Protein AF-0000000079071048 (afdb_homodimer)

Solvent-accessible surface area (backbone atoms only — not comparable to full-atom values): 22595 Å² total; per-residue (Å²): 116,51,64,64,94,42,74,65,48,54,50,51,47,51,50,36,42,52,48,25,22,50,50,24,51,75,62,55,40,78,44,27,66,58,47,48,50,26,51,52,50,28,49,53,33,27,52,50,42,19,54,46,48,62,54,26,41,77,37,63,65,52,35,53,49,48,53,50,47,41,49,51,46,30,20,50,50,28,8,56,70,52,18,85,49,90,35,21,67,57,40,38,50,16,28,45,64,11,26,48,58,54,52,50,50,32,46,75,71,54,48,32,46,84,74,35,71,48,39,56,42,51,51,28,40,33,41,29,40,4,27,52,18,29,32,45,11,38,39,37,24,52,49,41,47,64,74,42,38,66,57,32,51,51,33,37,72,76,67,39,50,66,42,57,23,36,40,70,61,20,33,68,48,25,36,55,39,48,45,63,62,46,50,52,34,60,41,38,56,65,50,31,50,51,39,31,32,34,13,8,43,41,26,66,34,51,42,61,56,15,30,50,50,36,46,47,51,53,38,49,36,50,28,15,23,42,43,2,25,47,43,31,49,51,34,40,29,68,59,58,41,50,70,122,116,52,66,63,94,42,72,64,48,54,51,52,45,51,50,36,40,51,48,25,22,50,50,24,51,74,62,56,40,77,42,27,67,58,48,48,50,26,50,52,48,29,48,54,34,27,51,50,41,17,53,46,48,62,56,26,40,76,38,64,68,53,34,52,51,48,53,51,48,41,50,50,47,30,21,51,51,28,9,55,70,51,19,85,49,89,34,22,68,57,42,36,51,18,29,46,64,12,26,47,58,54,54,48,51,32,45,74,72,56,51,31,47,83,73,35,70,48,38,55,43,52,50,28,41,34,41,29,40,5,28,52,17,29,31,46,12,38,40,38,23,52,49,41,47,64,75,42,38,67,58,33,50,51,32,35,73,76,66,38,50,66,43,58,23,37,40,69,61,21,33,68,48,25,36,55,40,48,46,65,61,46,52,51,34,60,41,38,55,67,51,30,51,52,38,32,30,34,13,8,44,42,26,66,34,52,43,59,56,17,30,50,51,35,46,46,51,52,39,49,36,48,28,13,23,42,42,1,26,47,43,32,46,51,34,40,30,68,59,58,41,49,72,122

Organism: Streptomyces microflavus (NCBI:txid1919)

Secondary structure (DSSP, 8-state):
--S---HHHHHHHHHHHHHHHHHHHHTT-S-HHHHHHHHHHHHHHHHHHHHHHHHHTT-HHHHHHHHHHHHHHHHHHHHHHH-SSGGGGGGHHHHHHHHHHHHHHHHHHTSS-SSSTTHHHHHHHHHHHHHHHHHHHHHHHHHHHHHTHHHHHHHHHTT--HHHHHHHHHHHHHHGGGHHHHHHHHTBTTTB--HHHHHHHHTT--HHHHHHHHHHHHHHHHHHHHHHHHHHHHHHHTTSS---/--S---HHHHHHHHHHHHHHHHHHHHTT-S-HHHHHHHHHHHHHHHHHHHHHHHHHTT-HHHHHHHHHHHHHHHHHHHHHHH-SSGGGGGGHHHHHHHHHHHHHHHHHHTSS-SSSTTHHHHHHHHHHHHHHHHHHHHHHHHHHHHHTHHHHHHHHHTT--HHHHHHHHHHHHHHGGGHHHHHHHHTBTTTB--HHHHHHHHTT--HHHHHHHHHHHHHHHHHHHHHHHHHHHHHHHTTSS---

InterPro domains:
  IPR005226 UPF0014 family [PF03649] (12-238)
  IPR005226 UPF0014 family [PTHR30028] (11-235)

pLDDT: mean 89.47, std 6.9, range [51.97, 98.19]

Structure (mmCIF, N/CA/C/O backbone):
data_AF-0000000079071048-model_v1
#
loop_
_entity.id
_entity.type
_entity.pdbx_description
1 polymer 'ABC transporter permease'
#
loop_
_atom_site.group_PDB
_atom_site.id
_atom_site.type_symbol
_atom_site.label_atom_id
_atom_site.label_alt_id
_atom_site.label_comp_id
_atom_site.label_asym_id
_atom_site.label_entity_id
_atom_site.label_seq_id
_atom_site.pdbx_PDB_ins_code
_atom_site.Cartn_x
_atom_site.Cartn_y
_atom_site.Cartn_z
_atom_site.occupancy
_atom_site.B_iso_or_equiv
_atom_site.auth_seq_id
_atom_site.auth_comp_id
_atom_site.auth_asym_id
_atom_site.auth_atom_id
_atom_site.pdbx_PDB_model_num
ATOM 1 N N . MET A 1 1 ? 4.688 23.828 7.793 1 51.97 1 MET A N 1
ATOM 2 C CA . MET A 1 1 ? 4.598 22.812 6.738 1 51.97 1 MET A CA 1
ATOM 3 C C . MET A 1 1 ? 5.961 22.188 6.457 1 51.97 1 MET A C 1
ATOM 5 O O . MET A 1 1 ? 6.945 22.906 6.262 1 51.97 1 MET A O 1
ATOM 9 N N . LEU A 1 2 ? 6.004 20.859 6.797 1 58.88 2 LEU A N 1
ATOM 10 C CA . LEU A 1 2 ? 7.336 20.297 7.012 1 58.88 2 LEU A CA 1
ATOM 11 C C . LEU A 1 2 ? 8.047 20.062 5.684 1 58.88 2 LEU A C 1
ATOM 13 O O . LEU A 1 2 ? 9.258 19.859 5.652 1 58.88 2 LEU A O 1
ATOM 17 N N . LEU A 1 3 ? 7.285 20.078 4.527 1 63.41 3 LEU A N 1
ATOM 18 C CA . LEU A 1 3 ? 7.91 20.016 3.211 1 63.41 3 LEU A CA 1
ATOM 19 C C . LEU A 1 3 ? 7.422 21.156 2.32 1 63.41 3 LEU A C 1
ATOM 21 O O . LEU A 1 3 ? 6.406 21.016 1.634 1 63.41 3 LEU A O 1
ATOM 25 N N . PRO A 1 4 ? 8.18 22.297 2.451 1 69.12 4 PRO A N 1
ATOM 26 C CA . PRO A 1 4 ? 7.688 23.453 1.693 1 69.12 4 PRO A CA 1
ATOM 27 C C . PRO A 1 4 ? 7.738 23.219 0.183 1 69.12 4 PRO A C 1
ATOM 29 O O . PRO A 1 4 ? 8.672 22.594 -0.32 1 69.12 4 PRO A O 1
ATOM 32 N N . VAL A 1 5 ? 6.637 23.609 -0.439 1 71.94 5 VAL A N 1
ATOM 33 C CA . VAL A 1 5 ? 6.582 23.578 -1.896 1 71.94 5 VAL A CA 1
ATOM 34 C C . VAL A 1 5 ? 7.441 24.703 -2.467 1 71.94 5 VAL A C 1
ATOM 36 O O . VAL A 1 5 ? 6.992 25.844 -2.568 1 71.94 5 VAL A O 1
ATOM 39 N N . SER A 1 6 ? 8.711 24.453 -2.678 1 79 6 SER A N 1
ATOM 40 C CA . SER A 1 6 ? 9.711 25.406 -3.154 1 79 6 SER A CA 1
ATOM 41 C C . SER A 1 6 ? 10.359 24.906 -4.449 1 79 6 SER A C 1
ATOM 43 O O . SER A 1 6 ? 10.18 23.766 -4.844 1 79 6 SER A O 1
ATOM 45 N N . PRO A 1 7 ? 10.922 25.797 -5.18 1 80.31 7 PRO A N 1
ATOM 46 C CA . PRO A 1 7 ? 11.672 25.375 -6.367 1 80.31 7 PRO A CA 1
ATOM 47 C C . PRO A 1 7 ? 12.695 24.281 -6.062 1 80.31 7 PRO A C 1
ATOM 49 O O . PRO A 1 7 ? 12.977 23.438 -6.914 1 80.31 7 PRO A O 1
ATOM 52 N N . ALA A 1 8 ? 13.148 24.297 -4.883 1 83.19 8 ALA A N 1
ATOM 53 C CA . ALA A 1 8 ? 14.094 23.266 -4.473 1 83.19 8 ALA A CA 1
ATOM 54 C C . ALA A 1 8 ? 13.445 21.875 -4.508 1 83.19 8 ALA A C 1
ATOM 56 O O . ALA A 1 8 ? 14.078 20.891 -4.898 1 83.19 8 ALA A O 1
ATOM 57 N N . LEU A 1 9 ? 12.227 21.828 -4.18 1 86.38 9 LEU A N 1
ATOM 58 C CA . LEU A 1 9 ? 11.523 20.562 -4.203 1 86.38 9 LEU A CA 1
ATOM 59 C C . LEU A 1 9 ? 11.406 20.031 -5.625 1 86.38 9 LEU A C 1
ATOM 61 O O . LEU A 1 9 ? 11.609 18.828 -5.867 1 86.38 9 LEU A O 1
ATOM 65 N N . GLY A 1 10 ? 11.125 20.938 -6.52 1 89.12 10 GLY A N 1
ATOM 66 C CA . GLY A 1 10 ? 11.039 20.531 -7.918 1 89.12 10 GLY A CA 1
ATOM 67 C C . GLY A 1 10 ? 12.336 19.984 -8.461 1 89.12 10 GLY A C 1
ATOM 68 O O . GLY A 1 10 ? 12.336 18.969 -9.164 1 89.12 10 GLY A O 1
ATOM 69 N N . VAL A 1 11 ? 13.398 20.609 -8.102 1 90.5 11 VAL A N 1
ATOM 70 C CA . VAL A 1 11 ? 14.711 20.188 -8.555 1 90.5 11 VAL A CA 1
ATOM 71 C C . VAL A 1 11 ? 15.047 18.812 -7.961 1 90.5 11 VAL A C 1
ATOM 73 O O . VAL A 1 11 ? 15.523 17.922 -8.664 1 90.5 11 VAL A O 1
ATOM 76 N N . VAL A 1 12 ? 14.773 18.688 -6.703 1 90.94 12 VAL A N 1
ATOM 77 C CA . VAL A 1 12 ? 15.062 17.422 -6.027 1 90.94 12 VAL A CA 1
ATOM 78 C C . VAL A 1 12 ? 14.242 16.297 -6.664 1 90.94 12 VAL A C 1
ATOM 80 O O . VAL A 1 12 ? 14.75 15.195 -6.875 1 90.94 12 VAL A O 1
ATOM 83 N N . LEU A 1 13 ? 13.039 16.625 -6.996 1 93.88 13 LEU A N 1
ATOM 84 C CA . LEU A 1 13 ? 12.164 15.641 -7.633 1 93.88 13 LEU A CA 1
ATOM 85 C C . LEU A 1 13 ? 12.727 15.211 -8.984 1 93.88 13 LEU A C 1
ATOM 87 O O . LEU A 1 13 ? 12.773 14.016 -9.289 1 93.88 13 LEU A O 1
ATOM 91 N N . ALA A 1 14 ? 13.117 16.172 -9.711 1 94.31 14 ALA A N 1
ATOM 92 C CA . ALA A 1 14 ? 13.672 15.883 -11.031 1 94.31 14 ALA A CA 1
ATOM 93 C C . ALA A 1 14 ? 14.945 15.055 -10.922 1 94.31 14 ALA A C 1
ATOM 95 O O . ALA A 1 14 ? 15.133 14.094 -11.672 1 94.31 14 ALA A O 1
ATOM 96 N N . VAL A 1 15 ? 15.758 15.391 -10.008 1 94.75 15 VAL A N 1
ATOM 97 C CA . VAL A 1 15 ? 17.031 14.695 -9.812 1 94.75 15 VAL A CA 1
ATOM 98 C C . VAL A 1 15 ? 16.766 13.258 -9.375 1 94.75 15 VAL A C 1
ATOM 100 O O . VAL A 1 15 ? 17.391 12.328 -9.883 1 94.75 15 VAL A O 1
ATOM 103 N N . LEU A 1 16 ? 15.852 13.117 -8.453 1 95.56 16 LEU A N 1
ATOM 104 C CA . LEU A 1 16 ? 15.539 11.781 -7.953 1 95.56 16 LEU A CA 1
ATOM 105 C C . LEU A 1 16 ? 14.938 10.914 -9.047 1 95.56 16 LEU A C 1
ATOM 107 O O . LEU A 1 16 ? 15.242 9.719 -9.141 1 95.56 16 L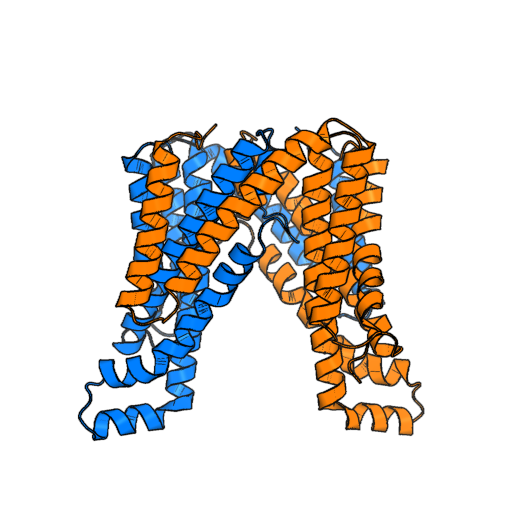EU A O 1
ATOM 111 N N . LEU A 1 17 ? 14.109 11.484 -9.828 1 95.94 17 LEU A N 1
ATOM 112 C CA . LEU A 1 17 ? 13.469 10.742 -10.906 1 95.94 17 LEU A CA 1
ATOM 113 C C . LEU A 1 17 ? 14.492 10.289 -11.938 1 95.94 17 LEU A C 1
ATOM 115 O O . LEU A 1 17 ? 14.508 9.117 -12.336 1 95.94 17 LEU A O 1
ATOM 119 N N . VAL A 1 18 ? 15.336 11.172 -12.328 1 96.5 18 VAL A N 1
ATOM 120 C CA . VAL A 1 18 ? 16.375 10.852 -13.297 1 96.5 18 VAL A CA 1
ATOM 121 C C . VAL A 1 18 ? 17.359 9.844 -12.695 1 96.5 18 VAL A C 1
ATOM 123 O O . VAL A 1 18 ? 17.797 8.922 -13.375 1 96.5 18 VAL A O 1
ATOM 126 N N . PHE A 1 19 ? 17.656 10.07 -11.461 1 96.44 19 PHE A N 1
ATOM 127 C CA . PHE A 1 19 ? 18.531 9.148 -10.75 1 96.44 19 PHE A CA 1
ATOM 128 C C . PHE A 1 19 ? 17.953 7.742 -10.734 1 96.44 19 PHE A C 1
ATOM 130 O O . PHE A 1 19 ? 18.641 6.766 -11.016 1 96.44 19 PHE A O 1
ATOM 137 N N . ALA A 1 20 ? 16.688 7.68 -10.398 1 95.56 20 ALA A N 1
ATOM 138 C CA . ALA A 1 20 ? 16 6.383 -10.383 1 95.56 20 ALA A CA 1
ATOM 139 C C . ALA A 1 20 ? 16.078 5.707 -11.75 1 95.56 20 ALA A C 1
ATOM 141 O O . ALA A 1 20 ? 16.406 4.52 -11.844 1 95.56 20 ALA A O 1
ATOM 142 N N . ALA A 1 21 ? 15.812 6.434 -12.766 1 96.12 21 ALA A N 1
ATOM 143 C CA . ALA A 1 21 ? 15.852 5.906 -14.125 1 96.12 21 ALA A CA 1
ATOM 144 C C . ALA A 1 21 ? 17.266 5.473 -14.508 1 96.12 21 ALA A C 1
ATOM 146 O O . ALA A 1 21 ? 17.453 4.438 -15.141 1 96.12 21 ALA A O 1
ATOM 147 N N . ALA A 1 22 ? 18.234 6.258 -14.148 1 96.56 22 ALA A N 1
ATOM 148 C CA . ALA A 1 22 ? 19.625 5.961 -14.461 1 96.56 22 ALA A CA 1
ATOM 149 C C . ALA A 1 22 ? 20.078 4.676 -13.773 1 96.56 22 ALA A C 1
ATOM 151 O O . ALA A 1 22 ? 20.781 3.857 -14.367 1 96.56 22 ALA A O 1
ATOM 152 N N . VAL A 1 23 ? 19.734 4.547 -12.523 1 95.56 23 VAL A N 1
ATOM 153 C CA . VAL A 1 23 ? 20.094 3.35 -11.781 1 95.56 23 VAL A CA 1
ATOM 154 C C . VAL A 1 23 ? 19.438 2.125 -12.414 1 95.56 23 VAL A C 1
ATOM 156 O O . VAL A 1 23 ? 20.062 1.076 -12.555 1 95.56 23 VAL A O 1
ATOM 159 N N . ALA A 1 24 ? 18.188 2.275 -12.734 1 94.44 24 ALA A N 1
ATOM 160 C CA . ALA A 1 24 ? 17.484 1.172 -13.375 1 94.44 24 ALA A CA 1
ATOM 161 C C . ALA A 1 24 ? 18.156 0.771 -14.68 1 94.44 24 ALA A C 1
ATOM 163 O O . ALA A 1 24 ? 18.297 -0.418 -14.984 1 94.44 24 ALA A O 1
ATOM 164 N N . ALA A 1 25 ? 18.562 1.742 -15.445 1 93.5 25 ALA A N 1
ATOM 165 C CA . ALA A 1 25 ? 19.234 1.486 -16.719 1 93.5 25 ALA A CA 1
ATOM 166 C C . ALA A 1 25 ? 20.578 0.805 -16.484 1 93.5 25 ALA A C 1
ATOM 168 O O . ALA A 1 25 ? 20.906 -0.179 -17.156 1 93.5 25 ALA A O 1
ATOM 169 N N . ARG A 1 26 ? 21.328 1.255 -15.555 1 93.19 26 ARG A N 1
ATOM 170 C CA . ARG A 1 26 ? 22.672 0.74 -15.305 1 93.19 26 ARG A CA 1
ATOM 171 C C . ARG A 1 26 ? 22.609 -0.666 -14.719 1 93.19 26 ARG A C 1
ATOM 173 O O . ARG A 1 26 ? 23.5 -1.481 -14.961 1 93.19 26 ARG A O 1
ATOM 180 N N . ALA A 1 27 ? 21.594 -0.865 -13.953 1 92.44 27 ALA A N 1
ATOM 181 C CA . ALA A 1 27 ? 21.453 -2.178 -13.328 1 92.44 27 ALA A CA 1
ATOM 182 C C . ALA A 1 27 ? 20.797 -3.174 -14.281 1 92.44 27 ALA A C 1
ATOM 184 O O . ALA A 1 27 ? 20.656 -4.352 -13.945 1 92.44 27 ALA A O 1
ATOM 185 N N . GLY A 1 28 ? 20.344 -2.73 -15.453 1 90.19 28 GLY A N 1
ATOM 186 C CA . GLY A 1 28 ? 19.75 -3.609 -16.453 1 90.19 28 GLY A CA 1
ATOM 187 C C . GLY A 1 28 ? 18.359 -4.09 -16.062 1 90.19 28 GLY A C 1
ATOM 188 O O . GLY A 1 28 ? 17.984 -5.211 -16.406 1 90.19 28 GLY A O 1
ATOM 189 N N . LEU A 1 29 ? 17.672 -3.316 -15.367 1 89.75 29 LEU A N 1
ATOM 190 C CA . LEU A 1 29 ? 16.344 -3.723 -14.93 1 89.75 29 LEU A CA 1
ATOM 191 C C . LEU A 1 29 ? 15.312 -3.445 -16.016 1 89.75 29 LEU A C 1
ATOM 193 O O . LEU A 1 29 ? 14.203 -3.986 -15.977 1 89.75 29 LEU A O 1
ATOM 197 N N . GLY A 1 30 ? 15.648 -2.732 -17.016 1 82.31 30 GLY A N 1
ATOM 198 C CA . GLY A 1 30 ? 14.797 -2.527 -18.172 1 82.31 30 GLY A CA 1
ATOM 199 C C . GLY A 1 30 ? 13.578 -1.673 -17.875 1 82.31 30 GLY A C 1
ATOM 200 O O . GLY A 1 30 ? 12.539 -1.81 -18.531 1 82.31 30 GLY A O 1
ATOM 201 N N . ARG A 1 31 ? 13.547 -0.781 -16.922 1 89.62 31 ARG A N 1
ATOM 202 C CA . ARG A 1 31 ? 12.32 -0.074 -16.578 1 89.62 31 ARG A CA 1
ATOM 203 C C . ARG A 1 31 ? 12.555 1.432 -16.5 1 89.62 31 ARG A C 1
ATOM 205 O O . ARG A 1 31 ? 11.75 2.166 -15.93 1 89.62 31 ARG A O 1
ATOM 212 N N . SER A 1 32 ? 13.57 1.831 -17.156 1 93.06 32 SER A N 1
ATOM 213 C CA . SER A 1 32 ? 13.945 3.236 -17.047 1 93.06 32 SER A CA 1
ATOM 214 C C . SER A 1 32 ? 12.867 4.145 -17.641 1 93.06 32 SER A C 1
ATOM 216 O O . SER A 1 32 ? 12.477 5.133 -17.016 1 93.06 32 SER A O 1
ATOM 218 N N . ARG A 1 33 ? 12.414 3.834 -18.781 1 93.12 33 ARG A N 1
ATOM 219 C CA . ARG A 1 33 ? 11.391 4.652 -19.422 1 93.12 33 ARG A CA 1
ATOM 220 C C . ARG A 1 33 ? 10.086 4.621 -18.641 1 93.12 33 ARG A C 1
ATOM 222 O O . ARG A 1 33 ? 9.406 5.645 -18.5 1 93.12 33 ARG A O 1
ATOM 229 N N . GLU A 1 34 ? 9.758 3.518 -18.203 1 91.75 34 GLU A N 1
ATOM 230 C CA . GLU A 1 34 ? 8.539 3.373 -17.406 1 91.75 34 GLU A CA 1
ATOM 231 C C . GLU A 1 34 ? 8.602 4.215 -16.141 1 91.75 34 GLU A C 1
ATOM 233 O O . GLU A 1 34 ? 7.605 4.809 -15.727 1 91.75 34 GLU A O 1
ATOM 238 N N . ILE A 1 35 ? 9.773 4.254 -15.562 1 93.81 35 ILE A N 1
ATOM 239 C CA . ILE A 1 35 ? 9.977 5.031 -14.344 1 93.81 35 ILE A CA 1
ATOM 240 C C . ILE A 1 35 ? 9.781 6.516 -14.641 1 93.81 35 ILE A C 1
ATOM 242 O O . ILE A 1 35 ? 9.062 7.211 -13.922 1 93.81 35 ILE A O 1
ATOM 246 N N . LEU A 1 36 ? 10.352 6.961 -15.734 1 95.69 36 LEU A N 1
ATOM 247 C CA . LEU A 1 36 ? 10.242 8.367 -16.109 1 95.69 36 LEU A CA 1
ATOM 248 C C . LEU A 1 36 ? 8.797 8.727 -16.453 1 95.69 36 LEU A C 1
ATOM 250 O O . LEU A 1 36 ? 8.281 9.75 -15.984 1 95.69 36 LEU A O 1
ATOM 254 N N . VAL A 1 37 ? 8.164 7.891 -17.172 1 94.25 37 VAL A N 1
ATOM 255 C CA . VAL A 1 37 ? 6.785 8.148 -17.594 1 94.25 37 VAL A CA 1
ATOM 256 C C . VAL A 1 37 ? 5.863 8.109 -16.375 1 94.25 37 VAL A C 1
ATOM 258 O O . VAL A 1 37 ? 4.98 8.953 -16.219 1 94.25 37 VAL A O 1
ATOM 261 N N . ALA A 1 38 ? 6.078 7.141 -15.531 1 92.06 38 ALA A N 1
ATOM 262 C CA . ALA A 1 38 ? 5.266 7.027 -14.328 1 92.06 38 ALA A CA 1
ATOM 263 C C . ALA A 1 38 ? 5.41 8.266 -13.453 1 92.06 38 ALA A C 1
ATOM 265 O O . ALA A 1 38 ? 4.426 8.773 -12.906 1 92.06 38 ALA A O 1
ATOM 266 N N . GLY A 1 39 ? 6.656 8.75 -13.328 1 93.56 39 GLY A N 1
ATOM 267 C CA . GLY A 1 39 ? 6.895 9.945 -12.539 1 93.56 39 GLY A CA 1
ATOM 268 C C . GLY A 1 39 ? 6.203 11.172 -13.102 1 93.56 39 GLY A C 1
ATOM 269 O O . GLY A 1 39 ? 5.578 11.93 -12.359 1 93.56 39 GLY A O 1
ATOM 270 N N . VAL A 1 40 ? 6.289 11.367 -14.367 1 94.75 40 VAL A N 1
ATOM 271 C CA . VAL A 1 40 ? 5.688 12.523 -15.016 1 94.75 40 VAL A CA 1
ATOM 272 C C . VAL A 1 40 ? 4.164 12.422 -14.953 1 94.75 40 VAL A C 1
ATOM 274 O O . VAL A 1 40 ? 3.48 13.398 -14.656 1 94.75 40 VAL A O 1
ATOM 277 N N . ARG A 1 41 ? 3.715 11.281 -15.297 1 91.56 41 ARG A N 1
ATOM 278 C CA . ARG A 1 41 ? 2.275 11.062 -15.219 1 91.56 41 ARG A CA 1
ATOM 279 C C . ARG A 1 41 ? 1.752 11.328 -13.812 1 91.56 41 ARG A C 1
ATOM 281 O O . ARG A 1 41 ? 0.703 11.953 -13.641 1 91.56 41 ARG A O 1
ATOM 288 N N . ALA A 1 42 ? 2.426 10.805 -12.805 1 92.12 42 ALA A N 1
ATOM 289 C CA . ALA A 1 42 ? 2.037 11.031 -11.414 1 92.12 42 ALA A CA 1
ATOM 290 C C . ALA A 1 42 ? 1.98 12.523 -11.102 1 92.12 42 ALA A C 1
ATOM 292 O O . ALA A 1 42 ? 1.079 12.984 -10.391 1 92.12 42 ALA A O 1
ATOM 293 N N . ALA A 1 43 ? 2.979 13.266 -11.594 1 93.62 43 ALA A N 1
ATOM 294 C CA . ALA A 1 43 ? 3.014 14.711 -11.367 1 93.62 43 ALA A CA 1
ATOM 295 C C . ALA A 1 43 ? 1.774 15.383 -11.953 1 93.62 43 ALA A C 1
ATOM 297 O O . ALA A 1 43 ? 1.134 16.203 -11.281 1 93.62 43 ALA A O 1
ATOM 298 N N . VAL A 1 44 ? 1.452 15.039 -13.148 1 93.62 44 VAL A N 1
ATOM 299 C CA . VAL A 1 44 ? 0.308 15.633 -13.836 1 93.62 44 VAL A CA 1
ATOM 300 C C . VAL A 1 44 ? -0.983 15.227 -13.125 1 93.62 44 VAL A C 1
ATOM 302 O O . VAL A 1 44 ? -1.844 16.078 -12.867 1 93.62 44 VAL A O 1
ATOM 305 N N . GLN A 1 45 ? -1.079 14.031 -12.805 1 90.5 45 GLN A N 1
ATOM 306 C CA . GLN A 1 45 ? -2.291 13.508 -12.18 1 90.5 45 GLN A CA 1
ATOM 307 C C . GLN A 1 45 ? -2.494 14.109 -10.797 1 90.5 45 GLN A C 1
ATOM 309 O O . GLN A 1 45 ? -3.605 14.508 -10.438 1 90.5 45 GLN A O 1
ATOM 314 N N . LEU A 1 46 ? -1.454 14.188 -10.039 1 90.94 46 LEU A N 1
ATOM 315 C CA . LEU A 1 46 ? -1.563 14.75 -8.695 1 90.94 46 LEU A CA 1
ATOM 316 C C . LEU A 1 46 ? -1.852 16.25 -8.75 1 90.94 46 LEU A C 1
ATOM 318 O O . LEU A 1 46 ? -2.58 16.781 -7.91 1 90.94 46 LEU A O 1
ATOM 322 N N . ALA A 1 47 ? -1.207 16.906 -9.656 1 92 47 ALA A N 1
ATOM 323 C CA . ALA A 1 47 ? -1.529 18.312 -9.852 1 92 47 ALA A CA 1
ATOM 324 C C . ALA A 1 47 ? -3.002 18.5 -10.203 1 92 47 ALA A C 1
ATOM 326 O O . ALA A 1 47 ? -3.68 19.359 -9.641 1 92 47 ALA A O 1
ATOM 327 N N . ALA A 1 48 ? -3.469 17.703 -11.117 1 91.31 48 ALA A N 1
ATOM 328 C CA . ALA A 1 48 ? -4.863 17.781 -11.547 1 91.31 48 ALA A CA 1
ATOM 329 C C . ALA A 1 48 ? -5.809 17.469 -10.391 1 91.31 48 ALA A C 1
ATOM 331 O O . ALA A 1 48 ? -6.766 18.219 -10.156 1 91.31 48 ALA A O 1
ATOM 332 N N . VAL A 1 49 ? -5.555 16.469 -9.695 1 88.69 49 VAL A N 1
ATOM 333 C CA . VAL A 1 49 ? -6.43 16.062 -8.602 1 88.69 49 VAL A CA 1
ATOM 334 C C . VAL A 1 49 ? -6.395 17.109 -7.492 1 88.69 49 VAL A C 1
ATOM 336 O O . VAL A 1 49 ? -7.422 17.406 -6.883 1 88.69 49 VAL A O 1
ATOM 339 N N . SER A 1 50 ? -5.195 17.609 -7.188 1 90.5 50 SER A N 1
ATOM 340 C CA . SER A 1 50 ? -5.066 18.641 -6.16 1 90.5 50 SER A CA 1
ATOM 341 C C . SER A 1 50 ? -5.891 19.875 -6.512 1 90.5 50 SER A C 1
ATOM 343 O O . SER A 1 50 ? -6.602 20.406 -5.66 1 90.5 50 SER A O 1
ATOM 345 N N . LEU A 1 51 ? -5.797 20.312 -7.699 1 90.06 51 LEU A N 1
ATOM 346 C CA . LEU A 1 51 ? -6.543 21.484 -8.148 1 90.06 51 LEU A CA 1
ATOM 347 C C . LEU A 1 51 ? -8.039 21.203 -8.164 1 90.06 51 LEU A C 1
ATOM 349 O O . LEU A 1 51 ? -8.836 22.047 -7.75 1 90.06 51 LEU A O 1
ATOM 353 N N . LEU A 1 52 ? -8.336 20.047 -8.625 1 89.25 52 LEU A N 1
ATOM 354 C CA . LEU A 1 52 ? -9.734 19.656 -8.68 1 89.25 52 LEU A CA 1
ATOM 355 C C . LEU A 1 52 ? -10.344 19.609 -7.281 1 89.25 52 LEU A C 1
ATOM 357 O O . LEU A 1 52 ? -11.445 20.125 -7.059 1 89.25 52 LEU A O 1
ATOM 361 N N . ILE A 1 53 ? -9.688 19 -6.367 1 88.06 53 ILE A N 1
ATOM 362 C CA . ILE A 1 53 ? -10.18 18.875 -4.996 1 88.06 53 ILE A CA 1
ATOM 363 C C . ILE A 1 53 ? -10.32 20.266 -4.375 1 88.06 53 ILE A C 1
ATOM 365 O O . ILE A 1 53 ? -11.297 20.547 -3.684 1 88.06 53 ILE A O 1
ATOM 369 N N . GLY A 1 54 ? -9.281 21.109 -4.645 1 85.5 54 GLY A N 1
ATOM 370 C CA . GLY A 1 54 ? -9.367 22.469 -4.148 1 85.5 54 GLY A CA 1
ATOM 371 C C . GLY A 1 54 ? -10.617 23.203 -4.613 1 85.5 54 GLY A C 1
ATOM 372 O O . GLY A 1 54 ? -11.203 23.984 -3.861 1 85.5 54 GLY A O 1
ATOM 373 N N . TRP A 1 55 ? -11 22.828 -5.754 1 86.69 55 TRP A N 1
ATOM 374 C CA . TRP A 1 55 ? -12.156 23.484 -6.348 1 86.69 55 TRP A CA 1
ATOM 375 C C . TRP A 1 55 ? -13.453 22.828 -5.891 1 86.69 55 TRP A C 1
ATOM 377 O O . TRP A 1 55 ? -14.383 23.5 -5.449 1 86.69 55 TRP A O 1
ATOM 387 N N . VAL A 1 56 ? -13.523 21.562 -5.938 1 87.5 56 VAL A N 1
ATOM 388 C CA . VAL A 1 56 ? -14.766 20.844 -5.688 1 87.5 56 VAL A CA 1
ATOM 389 C C . VAL A 1 56 ? -15.117 20.922 -4.207 1 87.5 56 VAL A C 1
ATOM 391 O O . VAL A 1 56 ? -16.297 20.906 -3.842 1 87.5 56 VAL A O 1
ATOM 394 N N . ALA A 1 57 ? -14.188 21.062 -3.387 1 84.56 57 ALA A N 1
ATOM 395 C CA . ALA A 1 57 ? -14.43 21.031 -1.946 1 84.56 57 ALA A CA 1
ATOM 396 C C . ALA A 1 57 ? -15.18 22.281 -1.497 1 84.56 57 ALA A C 1
ATOM 398 O O . ALA A 1 57 ? -15.703 22.344 -0.379 1 84.56 57 ALA A O 1
ATOM 399 N N . ARG A 1 58 ? -15.32 23.25 -2.379 1 84.75 58 ARG A N 1
ATOM 400 C CA . ARG A 1 58 ? -15.945 24.516 -2.027 1 84.75 58 ARG A CA 1
ATOM 401 C C . ARG A 1 58 ? -17.469 24.422 -2.121 1 84.75 58 ARG A C 1
ATOM 403 O O . ARG A 1 58 ? -18.188 25.234 -1.534 1 84.75 58 ARG A O 1
ATOM 410 N N . TYR A 1 59 ? -17.844 23.391 -2.883 1 88.12 59 TYR A N 1
ATOM 411 C CA . TYR A 1 59 ? -19.281 23.266 -3.107 1 88.12 59 TYR A CA 1
ATOM 412 C C . TYR A 1 59 ? -19.75 21.828 -2.908 1 88.12 59 TYR A C 1
ATOM 414 O O . TYR A 1 59 ? -19.016 20.891 -3.232 1 88.12 59 TYR A O 1
ATOM 422 N N . LEU A 1 60 ? -20.953 21.734 -2.439 1 88.25 60 LEU A N 1
ATOM 423 C CA . LEU A 1 60 ? -21.484 20.406 -2.09 1 88.25 60 LEU A CA 1
ATOM 424 C C . LEU A 1 60 ? -21.75 19.578 -3.34 1 88.25 60 LEU A C 1
ATOM 426 O O . LEU A 1 60 ? -21.375 18.406 -3.41 1 88.25 60 LEU A O 1
ATOM 430 N N . ALA A 1 61 ? -22.344 20.156 -4.281 1 90.88 61 ALA A N 1
ATOM 431 C CA . ALA A 1 61 ? -22.734 19.406 -5.465 1 90.88 61 ALA A CA 1
ATOM 432 C C . ALA A 1 61 ? -21.516 18.875 -6.211 1 90.88 61 ALA A C 1
ATOM 434 O O . ALA A 1 61 ? -21.438 17.672 -6.496 1 90.88 61 ALA A O 1
ATOM 435 N N . PRO A 1 62 ? -20.594 19.672 -6.492 1 90.69 62 PRO A N 1
ATOM 436 C CA . PRO A 1 62 ? -19.391 19.156 -7.137 1 90.69 62 PRO A CA 1
ATOM 437 C C . PRO A 1 62 ? -18.641 18.141 -6.266 1 90.69 62 PRO A C 1
ATOM 439 O O . PRO A 1 62 ? -18.031 17.203 -6.785 1 90.69 62 PRO A O 1
ATOM 442 N N . LEU A 1 63 ? -18.656 18.359 -5.035 1 89.31 63 LEU A N 1
ATOM 443 C CA . LEU A 1 63 ? -18.016 17.422 -4.113 1 89.31 63 LEU A CA 1
ATOM 444 C C . LEU A 1 63 ? -18.656 16.047 -4.203 1 89.31 63 LEU A C 1
ATOM 446 O O . LEU A 1 63 ? -17.953 15.039 -4.371 1 89.31 63 LEU A O 1
ATOM 450 N N . LEU A 1 64 ? -19.922 16.031 -4.156 1 90.44 64 LEU A N 1
ATOM 451 C CA . LEU A 1 64 ? -20.641 14.758 -4.246 1 90.44 64 LEU A CA 1
ATOM 452 C C . LEU A 1 64 ? -20.469 14.133 -5.629 1 90.44 64 LEU A C 1
ATOM 454 O O . LEU A 1 64 ? -20.359 12.914 -5.754 1 90.44 64 LEU A O 1
ATOM 458 N N . GLY A 1 65 ? -20.5 14.992 -6.582 1 91.06 65 GLY A N 1
ATOM 459 C CA . GLY A 1 65 ? -20.234 14.516 -7.93 1 91.06 65 GLY A CA 1
ATOM 460 C C . GLY A 1 65 ? -18.875 13.859 -8.086 1 91.06 65 GLY A C 1
ATOM 461 O O . GLY A 1 65 ? -18.734 12.859 -8.781 1 91.06 65 GLY A O 1
ATOM 462 N N . PHE A 1 66 ? -17.922 14.438 -7.418 1 89.81 66 PHE A N 1
ATOM 463 C CA . PHE A 1 66 ? -16.578 13.883 -7.477 1 89.81 66 PHE A CA 1
ATOM 464 C C . PHE A 1 66 ? -16.516 12.523 -6.801 1 89.81 66 PHE A C 1
ATOM 466 O O . PHE A 1 66 ? -15.852 11.609 -7.293 1 89.81 66 PHE A O 1
ATOM 473 N N . VAL A 1 67 ? -17.125 12.391 -5.723 1 90.06 67 VAL A N 1
ATOM 474 C CA . VAL A 1 67 ? -17.172 11.117 -5.008 1 90.06 67 VAL A CA 1
ATOM 475 C C . VAL A 1 67 ? -17.859 10.062 -5.875 1 90.06 67 VAL A C 1
ATOM 477 O O . VAL A 1 67 ? -17.391 8.93 -5.965 1 90.06 67 VAL A O 1
ATOM 480 N N . VAL A 1 68 ? -18.891 10.461 -6.555 1 92.88 68 VAL A N 1
ATOM 481 C CA . VAL A 1 68 ? -19.625 9.562 -7.449 1 92.88 68 VAL A CA 1
ATOM 482 C C . VAL A 1 68 ? -18.719 9.148 -8.609 1 92.88 68 VAL A C 1
ATOM 484 O O . VAL A 1 68 ? -18.719 7.988 -9.023 1 92.88 68 VAL A O 1
ATOM 487 N N . LEU A 1 69 ? -18.016 10.117 -9.07 1 91.19 69 LEU A N 1
ATOM 488 C CA . LEU A 1 69 ? -17.078 9.828 -10.148 1 91.19 69 LEU A CA 1
ATOM 489 C C . LEU A 1 69 ? -16.016 8.828 -9.688 1 91.19 69 LEU A C 1
ATOM 491 O O . LEU A 1 69 ? -15.688 7.895 -10.422 1 91.19 69 LEU A O 1
ATOM 495 N N . MET A 1 70 ? -15.531 9.055 -8.531 1 89.25 70 MET A N 1
ATOM 496 C CA . MET A 1 70 ? -14.555 8.133 -7.973 1 89.25 70 MET A CA 1
ATOM 497 C C . MET A 1 70 ? -15.133 6.723 -7.875 1 89.25 70 MET A C 1
ATOM 499 O O . MET A 1 70 ? -14.469 5.746 -8.227 1 89.25 70 MET A O 1
ATOM 503 N N . PHE A 1 71 ? -16.312 6.645 -7.477 1 93.75 71 PHE A N 1
ATOM 504 C CA . PHE A 1 71 ? -17 5.359 -7.375 1 93.75 71 PHE A CA 1
ATOM 505 C C . PHE A 1 71 ? -17.156 4.715 -8.75 1 93.75 71 PHE A C 1
ATOM 507 O O . PHE A 1 71 ? -16.891 3.523 -8.914 1 93.75 71 PHE A O 1
ATOM 514 N N . ALA A 1 72 ? -17.547 5.473 -9.664 1 94.19 72 ALA A N 1
ATOM 515 C CA . ALA A 1 72 ? -17.766 4.969 -11.023 1 94.19 72 ALA A CA 1
ATOM 516 C C . ALA A 1 72 ? -16.469 4.461 -11.641 1 94.19 72 ALA A C 1
ATOM 518 O O . ALA A 1 72 ? -16.453 3.391 -12.25 1 94.19 72 ALA A O 1
ATOM 519 N N . VAL A 1 73 ? -15.484 5.188 -11.461 1 90.5 73 VAL A N 1
ATOM 520 C CA . VAL A 1 73 ? -14.188 4.793 -12.008 1 90.5 73 VAL A CA 1
ATOM 521 C C . VAL A 1 73 ? -13.695 3.529 -11.305 1 90.5 73 VAL A C 1
ATOM 523 O O . VAL A 1 73 ? -13.164 2.621 -11.945 1 90.5 73 VAL A O 1
ATOM 526 N N . ALA A 1 74 ? -13.844 3.516 -10.023 1 92.06 74 ALA A N 1
ATOM 527 C CA . ALA A 1 74 ? -13.445 2.332 -9.266 1 92.06 74 ALA A CA 1
ATOM 528 C C . ALA A 1 74 ? -14.203 1.098 -9.734 1 92.06 74 ALA A C 1
ATOM 530 O O . ALA A 1 74 ? -13.617 0.033 -9.93 1 92.06 74 ALA A O 1
ATOM 531 N N . ALA A 1 75 ? -15.469 1.243 -9.922 1 94.69 75 ALA A N 1
ATOM 532 C CA . ALA A 1 75 ? -16.297 0.135 -10.383 1 94.69 75 ALA A CA 1
ATOM 533 C C . ALA A 1 75 ? -15.867 -0.335 -11.766 1 94.69 75 ALA A C 1
ATOM 535 O O . ALA A 1 75 ? -15.75 -1.538 -12.016 1 94.69 75 ALA A O 1
ATOM 536 N N . TRP A 1 76 ? -15.672 0.625 -12.562 1 93.69 76 TRP A N 1
ATOM 537 C CA . TRP A 1 76 ? -15.227 0.313 -13.914 1 93.69 76 TRP A CA 1
ATOM 538 C C . TRP A 1 76 ? -13.875 -0.395 -13.906 1 93.69 76 TRP A C 1
ATOM 540 O O . TRP A 1 76 ? -13.695 -1.412 -14.578 1 93.69 76 TRP A O 1
ATOM 550 N N . THR A 1 77 ? -13.008 0.103 -13.203 1 88.56 77 THR A N 1
ATOM 551 C CA . THR A 1 77 ? -11.656 -0.456 -13.117 1 88.56 77 THR A CA 1
ATOM 552 C C . THR A 1 77 ? -11.695 -1.866 -12.539 1 88.56 77 THR A C 1
ATOM 554 O O . THR A 1 77 ? -11.102 -2.791 -13.094 1 88.56 77 THR A O 1
ATOM 557 N N . ALA A 1 78 ? -12.305 -1.992 -11.445 1 92.75 78 ALA A N 1
ATOM 558 C CA . ALA A 1 78 ? -12.406 -3.307 -10.82 1 92.75 78 ALA A CA 1
ATOM 559 C C . ALA A 1 78 ? -13.07 -4.316 -11.758 1 92.75 78 ALA A C 1
ATOM 561 O O . ALA A 1 78 ? -12.57 -5.43 -11.922 1 92.75 78 ALA A O 1
ATOM 562 N N . GLY A 1 79 ? -14.148 -3.906 -12.336 1 95.06 79 GLY A N 1
ATOM 563 C CA . GLY A 1 79 ? -14.852 -4.789 -13.25 1 95.06 79 GLY A CA 1
ATOM 564 C C . GLY A 1 79 ? -13.992 -5.262 -14.406 1 95.06 79 GLY A C 1
ATOM 565 O O . GLY A 1 79 ? -13.938 -6.457 -14.703 1 95.06 79 GLY A O 1
ATOM 566 N N . ARG A 1 80 ? -13.305 -4.398 -14.953 1 91.12 80 ARG A N 1
ATOM 567 C CA . ARG A 1 80 ? -12.5 -4.719 -16.125 1 91.12 80 ARG A CA 1
ATOM 568 C C . ARG A 1 80 ? -11.297 -5.574 -15.742 1 91.12 80 ARG A C 1
ATOM 570 O O . ARG A 1 80 ? -10.781 -6.336 -16.562 1 91.12 80 ARG A O 1
ATOM 577 N N . ARG A 1 81 ? -10.938 -5.465 -14.617 1 89.12 81 ARG A N 1
ATOM 578 C CA . ARG A 1 81 ? -9.82 -6.273 -14.148 1 89.12 81 ARG A CA 1
ATOM 579 C C . ARG A 1 81 ? -10.266 -7.695 -13.82 1 89.12 81 ARG A C 1
ATOM 581 O O . ARG A 1 81 ? -9.469 -8.633 -13.867 1 89.12 81 ARG A O 1
ATOM 588 N N . ILE A 1 82 ? -11.438 -7.793 -13.492 1 93.31 82 ILE A N 1
ATOM 589 C CA . ILE A 1 82 ? -11.953 -9.102 -13.117 1 93.31 82 ILE A CA 1
ATOM 590 C C . ILE A 1 82 ? -12.414 -9.859 -14.359 1 93.31 82 ILE A C 1
ATOM 592 O O . ILE A 1 82 ? -12.164 -11.055 -14.5 1 93.31 82 ILE A O 1
ATOM 596 N N . THR A 1 83 ? -13.094 -9.164 -15.188 1 93.12 83 THR A N 1
ATOM 597 C CA . THR A 1 83 ? -13.648 -9.797 -16.375 1 93.12 83 THR A CA 1
ATOM 598 C C . THR A 1 83 ? -13.695 -8.812 -17.547 1 93.12 83 THR A C 1
ATOM 600 O O . THR A 1 83 ? -13.711 -7.602 -17.328 1 93.12 83 THR A O 1
ATOM 603 N N . ARG A 1 84 ? -13.758 -9.406 -18.672 1 90.62 84 ARG A N 1
ATOM 604 C CA . ARG A 1 84 ? -13.82 -8.578 -19.875 1 90.62 84 ARG A CA 1
ATOM 605 C C . ARG A 1 84 ? -15.219 -8.602 -20.484 1 90.62 84 ARG A C 1
ATOM 607 O O . ARG A 1 84 ? -15.492 -7.879 -21.438 1 90.62 84 ARG A O 1
ATOM 614 N N . ASN A 1 85 ? -16.094 -9.32 -19.906 1 92.75 85 ASN A N 1
ATOM 615 C CA . ASN A 1 85 ? -17.422 -9.43 -20.5 1 92.75 85 ASN A CA 1
ATOM 616 C C . ASN A 1 85 ? -18.406 -8.438 -19.859 1 92.75 85 ASN A C 1
ATOM 618 O O . ASN A 1 85 ? -17.984 -7.484 -19.203 1 92.75 85 ASN A O 1
ATOM 622 N N . SER A 1 86 ? -19.766 -8.602 -20.141 1 93.19 86 SER A N 1
ATOM 623 C CA . SER A 1 86 ? -20.781 -7.613 -19.812 1 93.19 86 SER A CA 1
ATOM 624 C C . SER A 1 86 ? -21.125 -7.656 -18.328 1 93.19 86 SER A C 1
ATOM 626 O O . SER A 1 86 ? -21.828 -6.773 -17.812 1 93.19 86 SER A O 1
ATOM 628 N N . THR A 1 87 ? -20.562 -8.578 -17.609 1 94.88 87 THR A N 1
ATOM 629 C CA . THR A 1 87 ? -20.922 -8.703 -16.203 1 94.88 87 THR A CA 1
ATOM 630 C C . THR A 1 87 ? -20.031 -7.816 -15.336 1 94.88 87 THR A C 1
ATOM 632 O O . THR A 1 87 ? -20.156 -7.816 -14.109 1 94.88 87 THR A O 1
ATOM 635 N N . TRP A 1 88 ? -19.188 -7.051 -15.992 1 94.25 88 TRP A N 1
ATOM 636 C CA . TRP A 1 88 ? -18.203 -6.25 -15.273 1 94.25 88 TRP A CA 1
ATOM 637 C C . TRP A 1 88 ? -18.875 -5.27 -14.328 1 94.25 88 TRP A C 1
ATOM 639 O O . TRP A 1 88 ? -18.328 -4.922 -13.281 1 94.25 88 TRP A O 1
ATOM 649 N N . TRP A 1 89 ? -20.109 -4.879 -14.609 1 95.56 89 TRP A N 1
ATOM 650 C CA . TRP A 1 89 ? -20.766 -3.834 -13.836 1 95.56 89 TRP A CA 1
ATOM 651 C C . TRP A 1 89 ? -21.188 -4.355 -12.461 1 95.56 89 TRP A C 1
ATOM 653 O O . TRP A 1 89 ? -21.453 -3.568 -11.547 1 95.56 89 TRP A O 1
ATOM 663 N N . TRP A 1 90 ? -21.172 -5.617 -12.266 1 96.75 90 TRP A N 1
ATOM 664 C CA . TRP A 1 90 ? -21.531 -6.203 -10.984 1 96.75 90 TRP A CA 1
ATOM 665 C C . TRP A 1 90 ? -20.453 -5.91 -9.938 1 96.75 90 TRP A C 1
ATOM 667 O O . TRP A 1 90 ? -20.703 -6.039 -8.734 1 96.75 90 TRP A O 1
ATOM 677 N N . ALA A 1 91 ? -19.297 -5.496 -10.438 1 96.56 91 ALA A N 1
ATOM 678 C CA . ALA A 1 91 ? -18.219 -5.141 -9.516 1 96.56 91 ALA A CA 1
ATOM 679 C C . ALA A 1 91 ? -18.578 -3.904 -8.703 1 96.56 91 ALA A C 1
ATOM 681 O O . ALA A 1 91 ? -17.969 -3.645 -7.656 1 96.56 91 ALA A O 1
ATOM 682 N N . ALA A 1 92 ? -19.594 -3.182 -9.141 1 97.62 92 ALA A N 1
ATOM 683 C CA . ALA A 1 92 ? -20.047 -2 -8.422 1 97.62 92 ALA A CA 1
ATOM 684 C C . ALA A 1 92 ? -20.688 -2.389 -7.09 1 97.62 92 ALA A C 1
ATOM 686 O O . ALA A 1 92 ? -20.625 -1.624 -6.121 1 97.62 92 ALA A O 1
ATOM 687 N N . VAL A 1 93 ? -21.203 -3.537 -7.004 1 98.19 93 VAL A N 1
ATOM 688 C CA . VAL A 1 93 ? -22 -3.959 -5.852 1 98.19 93 VAL A CA 1
ATOM 689 C C . VAL A 1 93 ? -21.078 -4.172 -4.648 1 98.19 93 VAL A C 1
ATOM 691 O O . VAL A 1 93 ? -21.328 -3.625 -3.57 1 98.19 93 VAL A O 1
ATOM 694 N N . PRO A 1 94 ? -20 -4.926 -4.844 1 97.94 94 PRO A N 1
ATOM 695 C CA . PRO A 1 94 ? -19.125 -5.082 -3.686 1 97.94 94 PRO A CA 1
ATOM 696 C C . PRO A 1 94 ? -18.484 -3.766 -3.25 1 97.94 94 PRO A C 1
ATOM 698 O O . PRO A 1 94 ? -18.266 -3.545 -2.055 1 97.94 94 PRO A O 1
ATOM 701 N N . ILE A 1 95 ? -18.141 -2.922 -4.133 1 96.88 95 ILE A N 1
ATOM 702 C CA . ILE A 1 95 ? -17.547 -1.641 -3.787 1 96.88 95 ILE A CA 1
ATOM 703 C C . ILE A 1 95 ? -18.547 -0.784 -3.025 1 96.88 95 ILE A C 1
ATOM 705 O O . ILE A 1 95 ? -18.219 -0.199 -1.99 1 96.88 95 ILE A O 1
ATOM 709 N N . ALA A 1 96 ? -19.781 -0.771 -3.525 1 97.75 96 ALA A N 1
ATOM 710 C CA . ALA A 1 96 ? -20.844 -0.019 -2.861 1 97.75 96 ALA A CA 1
ATOM 711 C C . ALA A 1 96 ? -21.156 -0.607 -1.488 1 97.75 96 ALA A C 1
ATOM 713 O O . ALA A 1 96 ? -21.266 0.126 -0.505 1 97.75 96 ALA A O 1
ATOM 714 N N . ALA A 1 97 ? -21.234 -1.879 -1.427 1 97.56 97 ALA A N 1
ATOM 715 C CA . ALA A 1 97 ? -21.594 -2.557 -0.183 1 97.56 97 ALA A CA 1
ATOM 716 C C . ALA A 1 97 ? -20.531 -2.34 0.886 1 97.56 97 ALA A C 1
ATOM 718 O O . ALA A 1 97 ? -20.844 -2.287 2.078 1 97.56 97 ALA A O 1
ATOM 719 N N . GLY A 1 98 ? -19.312 -2.254 0.422 1 96.38 98 GLY A N 1
ATOM 720 C CA . GLY A 1 98 ? -18.219 -2.049 1.356 1 96.38 98 GLY A CA 1
ATOM 721 C C . GLY A 1 98 ? -18.062 -0.6 1.779 1 96.38 98 GLY A C 1
ATOM 722 O O . GLY A 1 98 ? -18.141 -0.283 2.969 1 96.38 98 GLY A O 1
ATOM 723 N N . ALA A 1 99 ? -17.984 0.281 0.879 1 95.25 99 ALA A N 1
ATOM 724 C CA . ALA A 1 99 ? -17.562 1.657 1.134 1 95.25 99 ALA A CA 1
ATOM 725 C C . ALA A 1 99 ? -18.734 2.518 1.58 1 95.25 99 ALA A C 1
ATOM 727 O O . ALA A 1 99 ? -18.609 3.316 2.512 1 95.25 99 ALA A O 1
ATOM 728 N N . LEU A 1 100 ? -19.906 2.355 1.035 1 94.75 100 LEU A N 1
ATOM 729 C CA . LEU A 1 100 ? -21.016 3.287 1.224 1 94.75 100 LEU A CA 1
ATOM 730 C C . LEU A 1 100 ? -21.516 3.248 2.662 1 94.75 100 LEU A C 1
ATOM 732 O O . LEU A 1 100 ? -21.719 4.297 3.281 1 94.75 100 LEU A O 1
ATOM 736 N N . PRO A 1 101 ? -21.703 2.088 3.24 1 94.75 101 PRO A N 1
ATOM 737 C CA . PRO A 1 101 ? -22.188 2.08 4.621 1 94.75 101 PRO A CA 1
ATOM 738 C C . PRO A 1 101 ? -21.219 2.744 5.59 1 94.75 101 PRO A C 1
ATOM 740 O O . PRO A 1 101 ? -21.641 3.406 6.543 1 94.75 101 PRO A O 1
ATOM 743 N N . VAL A 1 102 ? -19.969 2.531 5.34 1 93.81 102 VAL A N 1
ATOM 744 C CA . VAL A 1 102 ? -18.969 3.115 6.227 1 93.81 102 VAL A CA 1
ATOM 745 C C . VAL A 1 102 ? -18.953 4.633 6.059 1 93.81 102 VAL A C 1
ATOM 747 O O . VAL A 1 102 ? -18.938 5.371 7.047 1 93.81 102 VAL A O 1
ATOM 750 N N . VAL A 1 103 ? -18.953 5.109 4.871 1 91.69 103 VAL A N 1
ATOM 751 C CA . VAL A 1 103 ? -19.031 6.543 4.613 1 91.69 103 VAL A CA 1
ATOM 752 C C . VAL A 1 103 ? -20.297 7.117 5.227 1 91.69 103 VAL A C 1
ATOM 754 O O . VAL A 1 103 ? -20.266 8.18 5.852 1 91.69 103 VAL A O 1
ATOM 757 N N . GLY A 1 104 ? -21.406 6.43 5 1 91.44 104 GLY A N 1
ATOM 758 C CA . GLY A 1 104 ? -22.656 6.852 5.598 1 91.44 104 GLY A CA 1
ATOM 759 C C . GLY A 1 104 ? -22.594 6.953 7.109 1 91.44 104 GLY A C 1
ATOM 760 O O . GLY A 1 104 ? -23.094 7.918 7.695 1 91.44 104 GLY A O 1
ATOM 761 N N . LEU A 1 105 ? -21.984 5.965 7.699 1 90.38 105 LEU A N 1
ATOM 762 C CA . LEU A 1 105 ? -21.828 5.953 9.148 1 90.38 105 LEU A CA 1
ATOM 763 C C . LEU A 1 105 ? -21.031 7.164 9.617 1 90.38 105 LEU A C 1
ATOM 765 O O . LEU A 1 105 ? -21.375 7.781 10.633 1 90.38 105 LEU A O 1
ATOM 769 N N . LEU A 1 106 ? -20.047 7.52 8.898 1 87.56 106 LEU A N 1
ATOM 770 C CA . LEU A 1 106 ? -19.188 8.656 9.25 1 87.56 106 LEU A CA 1
ATOM 771 C C . LEU A 1 106 ? -19.969 9.969 9.109 1 87.56 106 LEU A C 1
ATOM 773 O O . LEU A 1 106 ? -19.797 10.875 9.922 1 87.56 106 LEU A O 1
ATOM 777 N N . LEU A 1 107 ? -20.766 10.023 8.141 1 86.81 107 LEU A N 1
ATOM 778 C CA . LEU A 1 107 ? -21.547 11.234 7.914 1 86.81 107 LEU A CA 1
ATOM 779 C C . LEU A 1 107 ? -22.625 11.391 8.977 1 86.81 107 LEU A C 1
ATOM 781 O O . LEU A 1 107 ? -22.828 12.484 9.508 1 86.81 107 LEU A O 1
ATOM 785 N N . VAL A 1 108 ? -23.266 10.336 9.32 1 88.06 108 VAL A N 1
ATOM 786 C CA . VAL A 1 108 ? -24.375 10.367 10.273 1 88.06 108 VAL A CA 1
ATOM 787 C C . VAL A 1 108 ? -23.828 10.656 11.672 1 88.06 108 VAL A C 1
ATOM 789 O O . VAL A 1 108 ? -24.469 11.367 12.453 1 88.06 108 VAL A O 1
ATOM 792 N N . THR A 1 109 ? -22.672 10.156 12.008 1 85.06 109 THR A N 1
ATOM 793 C CA . THR A 1 109 ? -22.094 10.359 13.336 1 85.06 109 THR A CA 1
ATOM 794 C C . THR A 1 109 ? -21.438 11.734 13.43 1 85.06 109 THR A C 1
ATOM 796 O O . THR A 1 109 ? -21.078 12.18 14.523 1 85.06 109 THR A O 1
ATOM 799 N N . GLY A 1 110 ? -21.172 12.375 12.289 1 82.44 110 GLY A N 1
ATOM 800 C CA . GLY A 1 110 ? -20.562 13.695 12.281 1 82.44 110 GLY A CA 1
ATOM 801 C C . GLY A 1 110 ? -19.062 13.656 12.383 1 82.44 110 GLY A C 1
ATOM 802 O O . GLY A 1 110 ? -18.406 14.695 12.562 1 82.44 110 GLY A O 1
ATOM 803 N N . LEU A 1 111 ? -18.484 12.523 12.328 1 81.94 111 LEU A N 1
ATOM 804 C CA . LEU A 1 111 ? -17.031 12.398 12.391 1 81.94 111 LEU A CA 1
ATOM 805 C C . LEU A 1 111 ? -16.375 13.031 11.172 1 81.94 111 LEU A C 1
ATOM 807 O O . LEU A 1 111 ? -15.242 13.516 11.242 1 81.94 111 LEU A O 1
ATOM 811 N N . VAL A 1 112 ? -17.047 12.93 10.031 1 81.62 112 VAL A N 1
ATOM 812 C CA . VAL A 1 112 ? -16.609 13.578 8.797 1 81.62 112 VAL A CA 1
ATOM 813 C C . VAL A 1 112 ? -17.688 14.547 8.305 1 81.62 112 VAL A C 1
ATOM 815 O O . VAL A 1 112 ? -18.844 14.148 8.102 1 81.62 112 VAL A O 1
ATOM 818 N N . PRO A 1 113 ? -17.266 15.758 8.25 1 79.81 113 PRO A N 1
ATOM 819 C CA . PRO A 1 113 ? -18.25 16.703 7.719 1 79.81 113 PRO A CA 1
ATOM 820 C C . PRO A 1 113 ? -18.609 16.422 6.258 1 79.81 113 PRO A C 1
ATOM 822 O O . PRO A 1 113 ? -17.75 16 5.477 1 79.81 113 PRO A O 1
ATOM 825 N N . VAL A 1 114 ? -19.891 16.578 5.977 1 76.62 114 VAL A N 1
ATOM 826 C CA . VAL A 1 114 ? -20.375 16.344 4.621 1 76.62 114 VAL A CA 1
ATOM 827 C C . VAL A 1 114 ? -19.734 17.344 3.666 1 76.62 114 VAL A C 1
ATOM 829 O O . VAL A 1 114 ? -19.422 17.016 2.521 1 76.62 114 VAL A O 1
ATOM 832 N N . ARG A 1 115 ? -19.719 18.625 4.309 1 72.5 115 ARG A N 1
ATOM 833 C CA . ARG A 1 115 ? -19.094 19.688 3.521 1 72.5 115 ARG A CA 1
ATOM 834 C C . ARG A 1 115 ? -17.641 19.906 3.947 1 72.5 115 ARG A C 1
ATOM 836 O O . ARG A 1 115 ? -17.344 20 5.141 1 72.5 115 ARG A O 1
ATOM 843 N N . GLY A 1 116 ? -16.781 19.422 3.006 1 73.12 116 GLY A N 1
ATOM 844 C CA . GLY A 1 116 ? -15.414 19.703 3.408 1 73.12 116 GLY A CA 1
ATOM 845 C C . GLY A 1 116 ? -14.398 18.828 2.688 1 73.12 116 GLY A C 1
ATOM 846 O O . GLY A 1 116 ? -14.773 17.906 1.966 1 73.12 116 GLY A O 1
ATOM 847 N N . LEU A 1 117 ? -13.258 19.141 3.064 1 78.88 117 LEU A N 1
ATOM 848 C CA . LEU A 1 117 ? -12.094 18.547 2.41 1 78.88 117 LEU A CA 1
ATOM 849 C C . LEU A 1 117 ? -11.867 17.125 2.895 1 78.88 117 LEU A C 1
ATOM 851 O O . LEU A 1 117 ? -11.242 16.328 2.197 1 78.88 117 LEU A O 1
ATOM 855 N N . ALA A 1 118 ? -12.562 16.766 3.951 1 82.62 118 ALA A N 1
ATOM 856 C CA . ALA A 1 118 ? -12.25 15.477 4.566 1 82.62 118 ALA A CA 1
ATOM 857 C C . ALA A 1 118 ? -13.023 14.344 3.902 1 82.62 118 ALA A C 1
ATOM 859 O O . ALA A 1 118 ? -12.578 13.195 3.908 1 82.62 118 ALA A O 1
ATOM 860 N N . LEU A 1 119 ? -14.094 14.625 3.303 1 86.31 119 LEU A N 1
ATOM 861 C CA . LEU A 1 119 ? -14.945 13.594 2.723 1 86.31 119 LEU A CA 1
ATOM 862 C C . LEU A 1 119 ? -14.266 12.938 1.527 1 86.31 119 LEU A C 1
ATOM 864 O O . LEU A 1 119 ? -14.352 11.719 1.355 1 86.31 119 LEU A O 1
ATOM 868 N N . ILE A 1 120 ? -13.578 13.695 0.79 1 86.75 120 ILE A N 1
ATOM 869 C CA . ILE A 1 120 ? -12.984 13.211 -0.45 1 86.75 120 ILE A CA 1
ATOM 870 C C . ILE A 1 120 ? -11.875 12.211 -0.134 1 86.75 120 ILE A C 1
ATOM 872 O O . ILE A 1 120 ? -11.906 11.07 -0.604 1 86.75 120 ILE A O 1
ATOM 876 N N . PRO A 1 121 ? -11.016 12.586 0.729 1 85.5 121 PRO A N 1
ATOM 877 C CA . PRO A 1 121 ? -9.938 11.633 1.025 1 85.5 121 PRO A CA 1
ATOM 878 C C . PRO A 1 121 ? -10.438 10.383 1.748 1 85.5 121 PRO A C 1
ATOM 880 O O . PRO A 1 121 ? -9.961 9.273 1.482 1 85.5 121 PRO A O 1
ATOM 883 N N . VAL A 1 122 ? -11.328 10.5 2.553 1 87.69 122 VAL A N 1
ATOM 884 C CA . VAL A 1 122 ? -11.859 9.359 3.285 1 87.69 122 VAL A CA 1
ATOM 885 C C . VAL A 1 122 ? -12.602 8.43 2.326 1 87.69 122 VAL A C 1
ATOM 887 O O . VAL A 1 122 ? -12.367 7.215 2.328 1 87.69 122 VAL A O 1
ATOM 890 N N . ALA A 1 123 ? -13.461 9.023 1.534 1 89.88 123 ALA A N 1
ATOM 891 C CA . ALA A 1 123 ? -14.164 8.227 0.533 1 89.88 123 ALA A CA 1
ATOM 892 C C . ALA A 1 123 ? -13.18 7.559 -0.427 1 89.88 123 ALA A C 1
ATOM 894 O O . ALA A 1 123 ? -13.359 6.398 -0.8 1 89.88 123 ALA A O 1
ATOM 895 N N . GLY A 1 124 ? -12.258 8.32 -0.777 1 87.94 124 GLY A N 1
ATOM 896 C CA . GLY A 1 124 ? -11.266 7.812 -1.709 1 87.94 124 GLY A CA 1
ATOM 897 C C . GLY A 1 124 ? -10.531 6.594 -1.188 1 87.94 124 GLY A C 1
ATOM 898 O O . GLY A 1 124 ? -10.359 5.605 -1.908 1 87.94 124 GLY A O 1
ATOM 899 N N . ILE A 1 125 ? -10.055 6.629 -0.012 1 88.69 125 ILE A N 1
ATOM 900 C CA . ILE A 1 125 ? -9.297 5.523 0.569 1 88.69 125 ILE A CA 1
ATOM 901 C C . ILE A 1 125 ? -10.211 4.309 0.737 1 88.69 125 ILE A C 1
ATOM 903 O O . ILE A 1 125 ? -9.789 3.174 0.488 1 88.69 125 ILE A O 1
ATOM 907 N N . LEU A 1 126 ? -11.398 4.512 1.15 1 92.75 126 LEU A N 1
ATOM 908 C CA . LEU A 1 126 ? -12.32 3.408 1.373 1 92.75 126 LEU A CA 1
ATOM 909 C C . LEU A 1 126 ? -12.734 2.771 0.05 1 92.75 126 LEU A C 1
ATOM 911 O O . LEU A 1 126 ? -12.758 1.545 -0.073 1 92.75 126 LEU A O 1
ATOM 915 N N . ILE A 1 127 ? -13.039 3.609 -0.902 1 93.19 127 ILE A N 1
ATOM 916 C CA . ILE A 1 127 ? -13.414 3.115 -2.225 1 93.19 127 ILE A CA 1
ATOM 917 C C . ILE A 1 127 ? -12.234 2.359 -2.84 1 93.19 127 ILE A C 1
ATOM 919 O O . ILE A 1 127 ? -12.414 1.287 -3.422 1 93.19 127 ILE A O 1
ATOM 923 N N . GLY A 1 128 ? -11.125 2.93 -2.689 1 89.56 128 GLY A N 1
ATOM 924 C CA . GLY A 1 128 ? -9.93 2.256 -3.174 1 89.56 128 GLY A CA 1
ATOM 925 C C . GLY A 1 128 ? -9.703 0.901 -2.527 1 89.56 128 GLY A C 1
ATOM 926 O O . GLY A 1 128 ? -9.352 -0.066 -3.207 1 89.56 128 GLY A O 1
ATOM 927 N N . GLY A 1 129 ? -9.812 0.822 -1.249 1 90.19 129 GLY A N 1
ATOM 928 C CA . GLY A 1 129 ? -9.711 -0.45 -0.551 1 90.19 129 GLY A CA 1
ATOM 929 C C . GLY A 1 129 ? -10.727 -1.473 -1.03 1 90.19 129 GLY A C 1
ATOM 930 O O . GLY A 1 129 ? -10.398 -2.648 -1.195 1 90.19 129 GLY A O 1
ATOM 931 N N . ALA A 1 130 ? -11.867 -0.976 -1.245 1 94.25 130 ALA A N 1
ATOM 932 C CA . ALA A 1 130 ? -12.914 -1.86 -1.75 1 94.25 130 ALA A CA 1
ATOM 933 C C . ALA A 1 130 ? -12.578 -2.367 -3.148 1 94.25 130 ALA A C 1
ATOM 935 O O . ALA A 1 130 ? -12.82 -3.533 -3.469 1 94.25 130 ALA A O 1
ATOM 936 N N . LEU A 1 131 ? -12.125 -1.449 -3.916 1 92 131 LEU A N 1
ATOM 937 C CA . LEU A 1 131 ? -11.719 -1.811 -5.27 1 92 131 LEU A CA 1
ATOM 938 C C . LEU A 1 131 ? -10.688 -2.932 -5.25 1 92 131 LEU A C 1
ATOM 940 O O . LEU A 1 131 ? -10.867 -3.959 -5.906 1 92 131 LEU A O 1
ATOM 944 N N . THR A 1 132 ? -9.688 -2.76 -4.461 1 89.19 132 THR A N 1
ATOM 945 C CA . THR A 1 132 ? -8.609 -3.736 -4.379 1 89.19 132 THR A CA 1
ATOM 946 C C . THR A 1 132 ? -9.133 -5.082 -3.885 1 89.19 132 THR A C 1
ATOM 948 O O . THR A 1 132 ? -8.828 -6.125 -4.465 1 89.19 132 THR A O 1
ATOM 951 N N . ALA A 1 133 ? -9.883 -5.039 -2.857 1 93.12 133 ALA A N 1
ATOM 952 C CA . ALA A 1 133 ? -10.43 -6.266 -2.295 1 93.12 133 ALA A CA 1
ATOM 953 C C . ALA A 1 133 ? -11.352 -6.961 -3.293 1 93.12 133 ALA A C 1
ATOM 955 O O . ALA A 1 133 ? -11.359 -8.195 -3.395 1 93.12 133 ALA A O 1
ATOM 956 N N . THR A 1 134 ? -12.102 -6.164 -3.979 1 95.19 134 THR A N 1
ATOM 957 C CA . THR A 1 134 ? -13.023 -6.707 -4.969 1 95.19 134 THR A CA 1
ATOM 958 C C . THR A 1 134 ? -12.258 -7.391 -6.102 1 95.19 134 THR A C 1
ATOM 960 O O . THR A 1 134 ? -12.602 -8.508 -6.504 1 95.19 134 THR A O 1
ATOM 963 N N . VAL A 1 135 ? -11.281 -6.758 -6.566 1 93.12 135 VAL A N 1
ATOM 964 C CA . VAL A 1 135 ? -10.492 -7.301 -7.668 1 93.12 135 VAL A CA 1
ATOM 965 C C . VAL A 1 135 ? -9.789 -8.578 -7.219 1 93.12 135 VAL A C 1
ATOM 967 O O . VAL A 1 135 ? -9.883 -9.609 -7.887 1 93.12 135 VAL A O 1
ATOM 970 N N . LEU A 1 136 ? -9.148 -8.547 -6.098 1 90.75 136 LEU A N 1
ATOM 971 C CA . LEU A 1 136 ? -8.406 -9.703 -5.609 1 90.75 136 LEU A CA 1
ATOM 972 C C . LEU A 1 136 ? -9.344 -10.859 -5.301 1 90.75 136 LEU A C 1
ATOM 974 O O . LEU A 1 136 ? -9.102 -11.992 -5.727 1 90.75 136 LEU A O 1
ATOM 978 N N . GLY A 1 137 ? -10.375 -10.555 -4.586 1 94.19 137 GLY A N 1
ATOM 979 C CA . GLY A 1 137 ? -11.352 -11.594 -4.27 1 94.19 137 GLY A CA 1
ATOM 980 C C . GLY A 1 137 ? -12.016 -12.18 -5.496 1 94.19 137 GLY A C 1
ATOM 981 O O . GLY A 1 137 ? -12.156 -13.398 -5.609 1 94.19 137 GLY A O 1
ATOM 982 N N . GLY A 1 138 ? -12.414 -11.344 -6.387 1 95.06 138 GLY A N 1
ATOM 983 C CA . GLY A 1 138 ? -13.078 -11.789 -7.602 1 95.06 138 GLY A CA 1
ATOM 984 C C . GLY A 1 138 ? -12.188 -12.648 -8.484 1 95.06 138 GLY A C 1
ATOM 985 O O . GLY A 1 138 ? -12.594 -13.719 -8.938 1 95.06 138 GLY A O 1
ATOM 986 N N . ARG A 1 139 ? -11.039 -12.227 -8.688 1 93.12 139 ARG A N 1
ATOM 987 C CA . ARG A 1 139 ? -10.109 -12.977 -9.531 1 93.12 139 ARG A CA 1
ATOM 988 C C . ARG A 1 139 ? -9.766 -14.32 -8.906 1 93.12 139 ARG A C 1
ATOM 990 O O . ARG A 1 139 ? -9.758 -15.344 -9.594 1 93.12 139 ARG A O 1
ATOM 997 N N . ARG A 1 140 ? -9.484 -14.312 -7.672 1 90.62 140 ARG A N 1
ATOM 998 C CA . ARG A 1 140 ? -9.133 -15.555 -7.004 1 90.62 140 ARG A CA 1
ATOM 999 C C . ARG A 1 140 ? -10.297 -16.547 -7.047 1 90.62 140 ARG A C 1
ATOM 1001 O O . ARG A 1 140 ? -10.102 -17.734 -7.262 1 90.62 140 ARG A O 1
ATOM 1008 N N . ALA A 1 141 ? -11.406 -16.016 -6.805 1 93.69 141 ALA A N 1
ATOM 1009 C CA . ALA A 1 141 ? -12.594 -16.875 -6.84 1 93.69 141 ALA A CA 1
ATOM 1010 C C . ALA A 1 141 ? -12.789 -17.484 -8.219 1 93.69 141 ALA A C 1
ATOM 1012 O O . ALA A 1 141 ? -12.977 -18.703 -8.352 1 93.69 141 ALA A O 1
ATOM 1013 N N . LEU A 1 142 ? -12.703 -16.719 -9.203 1 94.06 142 LEU A N 1
ATOM 1014 C CA . LEU A 1 142 ? -12.922 -17.203 -10.562 1 94.06 142 LEU A CA 1
ATOM 1015 C C . LEU A 1 142 ? -11.805 -18.156 -10.984 1 94.06 142 LEU A C 1
ATOM 1017 O O . LEU A 1 142 ? -12.062 -19.141 -11.672 1 94.06 142 LEU A O 1
ATOM 1021 N N . ASP A 1 143 ? -10.617 -17.797 -10.609 1 91.5 143 ASP A N 1
ATOM 1022 C CA . ASP A 1 143 ? -9.5 -18.703 -10.898 1 91.5 143 ASP A CA 1
ATOM 1023 C C . ASP A 1 143 ? -9.719 -20.062 -10.25 1 91.5 143 ASP A C 1
ATOM 1025 O O . ASP A 1 143 ? -9.492 -21.094 -10.875 1 91.5 143 ASP A O 1
ATOM 1029 N N . GLU A 1 144 ? -10.094 -20.016 -9.047 1 91.19 144 GLU A N 1
ATOM 1030 C CA . GLU A 1 144 ? -10.32 -21.266 -8.32 1 91.19 144 GLU A CA 1
ATOM 1031 C C . GLU A 1 144 ? -11.43 -22.094 -8.961 1 91.19 144 GLU A C 1
ATOM 1033 O O . GLU A 1 144 ? -11.336 -23.312 -9.039 1 91.19 144 GLU A O 1
ATOM 1038 N N . LEU A 1 145 ? -12.469 -21.453 -9.398 1 92.81 145 LEU A N 1
ATOM 1039 C CA . LEU A 1 145 ? -13.578 -22.156 -10.039 1 92.81 145 LEU A CA 1
ATOM 1040 C C . LEU A 1 145 ? -13.133 -22.797 -11.352 1 92.81 145 LEU A C 1
ATOM 1042 O O . LEU A 1 145 ? -13.602 -23.875 -11.703 1 92.81 145 LEU A O 1
ATOM 1046 N N . THR A 1 146 ? -12.289 -22.109 -12.016 1 91.81 146 THR A N 1
ATOM 1047 C CA . THR A 1 146 ? -11.773 -22.641 -13.273 1 91.81 146 THR A CA 1
ATOM 1048 C C . THR A 1 146 ? -10.836 -23.828 -13.023 1 91.81 146 THR A C 1
ATOM 1050 O O . THR A 1 146 ? -10.938 -24.859 -13.68 1 91.81 146 THR A O 1
ATOM 1053 N N . THR A 1 147 ? -10.039 -23.672 -12.062 1 91.25 147 THR A N 1
ATOM 1054 C CA . THR A 1 147 ? -9.039 -24.688 -11.766 1 91.25 147 THR A CA 1
ATOM 1055 C C . THR A 1 147 ? -9.688 -25.922 -11.133 1 91.25 147 THR A C 1
ATOM 1057 O O . THR A 1 147 ? -9.258 -27.047 -11.383 1 91.25 147 THR A O 1
ATOM 1060 N N . ARG A 1 148 ? -10.695 -25.688 -10.367 1 93.75 148 ARG A N 1
ATOM 1061 C CA . ARG A 1 148 ? -11.32 -26.797 -9.641 1 93.75 148 ARG A CA 1
ATOM 1062 C C . ARG A 1 148 ? -12.742 -27.031 -10.141 1 93.75 148 ARG A C 1
ATOM 1064 O O . ARG A 1 148 ? -13.633 -27.375 -9.359 1 93.75 148 ARG A O 1
ATOM 1071 N N . TYR A 1 149 ? -12.867 -26.859 -11.336 1 92.12 149 TYR A N 1
ATOM 1072 C CA . TYR A 1 149 ? -14.18 -27 -11.961 1 92.12 149 TYR A CA 1
ATOM 1073 C C . TYR A 1 149 ? -14.742 -28.406 -11.719 1 92.12 149 TYR A C 1
ATOM 1075 O O . TYR A 1 149 ? -15.938 -28.562 -11.484 1 92.12 149 TYR A O 1
ATOM 1083 N N . GLY A 1 150 ? -13.945 -29.359 -11.828 1 92.25 150 GLY A N 1
ATOM 1084 C CA . GLY A 1 150 ? -14.359 -30.734 -11.602 1 92.25 150 GLY A CA 1
ATOM 1085 C C . GLY A 1 150 ? -14.945 -30.969 -10.219 1 92.25 150 GLY A C 1
ATOM 1086 O O . GLY A 1 150 ? -15.922 -31.703 -10.07 1 92.25 150 GLY A O 1
ATOM 1087 N N . GLU A 1 151 ? -14.383 -30.375 -9.297 1 92.75 151 GLU A N 1
ATOM 1088 C CA . GLU A 1 151 ? -14.875 -30.484 -7.934 1 92.75 151 GLU A CA 1
ATOM 1089 C C . GLU A 1 151 ? -16.25 -29.844 -7.781 1 92.75 151 GLU A C 1
ATOM 1091 O O . GLU A 1 151 ? -17.094 -30.328 -7.012 1 92.75 151 GLU A O 1
ATOM 1096 N N . VAL A 1 152 ? -16.453 -28.797 -8.438 1 92.06 152 VAL A N 1
ATOM 1097 C CA . VAL A 1 152 ? -17.75 -28.125 -8.414 1 92.06 152 VAL A CA 1
ATOM 1098 C C . VAL A 1 152 ? -18.812 -29.047 -9 1 92.06 152 VAL A C 1
ATOM 1100 O O . VAL A 1 152 ? -19.891 -29.203 -8.422 1 92.06 152 VAL A O 1
ATOM 1103 N N . GLU A 1 153 ? -18.422 -29.656 -10.078 1 92.38 153 GLU A N 1
ATOM 1104 C CA . GLU A 1 153 ? -19.344 -30.578 -10.727 1 92.38 153 GLU A CA 1
ATOM 1105 C C . GLU A 1 153 ? -19.625 -31.781 -9.836 1 92.38 153 GLU A C 1
ATOM 1107 O O . GLU A 1 153 ? -20.766 -32.25 -9.781 1 92.38 153 GLU A O 1
ATOM 1112 N N . ALA A 1 154 ? -18.594 -32.156 -9.234 1 92.75 154 ALA A N 1
ATOM 1113 C CA . ALA A 1 154 ? -18.766 -33.281 -8.312 1 92.75 154 ALA A CA 1
ATOM 1114 C C . ALA A 1 154 ? -19.719 -32.906 -7.184 1 92.75 154 ALA A C 1
ATOM 1116 O O . ALA A 1 154 ? -20.547 -33.75 -6.777 1 92.75 154 ALA A O 1
ATOM 1117 N N . GLY A 1 155 ? -19.641 -31.734 -6.715 1 90.62 155 GLY A N 1
ATOM 1118 C CA . GLY A 1 155 ? -20.547 -31.266 -5.684 1 90.62 155 GLY A CA 1
ATOM 1119 C C . GLY A 1 155 ? -21.984 -31.172 -6.156 1 90.62 155 GLY A C 1
ATOM 1120 O O . GLY A 1 155 ? -22.906 -31.578 -5.445 1 90.62 155 GLY A O 1
ATOM 1121 N N . MET A 1 156 ? -22.078 -30.75 -7.309 1 91 156 MET A N 1
ATOM 1122 C CA . MET A 1 156 ? -23.406 -30.656 -7.883 1 91 156 MET A CA 1
ATOM 1123 C C . MET A 1 156 ? -24 -32.031 -8.125 1 91 156 MET A C 1
ATOM 1125 O O . MET A 1 156 ? -25.203 -32.25 -7.91 1 91 156 MET A O 1
ATOM 1129 N N . ALA A 1 157 ? -23.188 -32.875 -8.492 1 93.25 157 ALA A N 1
ATOM 1130 C CA . ALA A 1 157 ? -23.625 -34.25 -8.719 1 93.25 157 ALA A CA 1
ATOM 1131 C C . ALA A 1 157 ? -24.078 -34.906 -7.418 1 93.25 157 ALA A C 1
ATOM 1133 O O . ALA A 1 157 ? -24.953 -35.781 -7.422 1 93.25 157 ALA A O 1
ATOM 1134 N N . LEU A 1 158 ? -23.516 -34.531 -6.336 1 94.12 158 LEU A N 1
ATOM 1135 C CA . LEU A 1 158 ? -23.844 -35.062 -5.02 1 94.12 158 LEU A CA 1
ATOM 1136 C C . LEU A 1 158 ? -25.078 -34.344 -4.453 1 94.12 158 LEU A C 1
ATOM 1138 O O . LEU A 1 158 ? -25.516 -34.656 -3.338 1 94.12 158 LEU A O 1
ATOM 1142 N N . GLY A 1 159 ? -25.672 -33.312 -5.258 1 92.5 159 GLY A N 1
ATOM 1143 C CA . GLY A 1 159 ? -26.938 -32.719 -4.867 1 92.5 159 GLY A CA 1
ATOM 1144 C C . GLY A 1 159 ? -26.797 -31.297 -4.371 1 92.5 159 GLY A C 1
ATOM 1145 O O . GLY A 1 159 ? -27.781 -30.656 -4.008 1 92.5 159 GLY A O 1
ATOM 1146 N N . MET A 1 160 ? -25.609 -30.828 -4.383 1 92.25 160 MET A N 1
ATOM 1147 C CA . MET A 1 160 ? -25.453 -29.438 -3.955 1 92.25 160 MET A CA 1
ATOM 1148 C C . MET A 1 160 ? -26.031 -28.484 -4.988 1 92.25 160 MET A C 1
ATOM 1150 O O . MET A 1 160 ? -25.953 -28.75 -6.191 1 92.25 160 MET A O 1
ATOM 1154 N N . LEU A 1 161 ? -26.562 -27.438 -4.387 1 92.44 161 LEU A N 1
ATOM 1155 C CA . LEU A 1 161 ? -26.953 -26.359 -5.285 1 92.44 161 LEU A CA 1
ATOM 1156 C C . LEU A 1 161 ? -25.734 -25.688 -5.906 1 92.44 161 LEU A C 1
ATOM 1158 O O . LEU A 1 161 ? -24.641 -25.703 -5.32 1 92.44 161 LEU A O 1
ATOM 1162 N N . ASP A 1 162 ? -25.938 -25.203 -7.055 1 92.12 162 ASP A N 1
ATOM 1163 C CA . ASP A 1 162 ? -24.859 -24.578 -7.809 1 92.12 162 ASP A CA 1
ATOM 1164 C C . ASP A 1 162 ? -24.109 -23.562 -6.953 1 92.12 162 ASP A C 1
ATOM 1166 O O . ASP A 1 162 ? -22.891 -23.609 -6.832 1 92.12 162 ASP A O 1
ATOM 1170 N N . ARG A 1 163 ? -24.766 -22.703 -6.312 1 92.69 163 ARG A N 1
ATOM 1171 C CA . ARG A 1 163 ? -24.188 -21.672 -5.473 1 92.69 163 ARG A CA 1
ATOM 1172 C C . ARG A 1 163 ? -23.375 -22.281 -4.34 1 92.69 163 ARG A C 1
ATOM 1174 O O . ARG A 1 163 ? -22.234 -21.859 -4.082 1 92.69 163 ARG A O 1
ATOM 1181 N N . ASP A 1 164 ? -23.938 -23.266 -3.736 1 92.75 164 ASP A N 1
ATOM 1182 C CA . ASP A 1 164 ? -23.297 -23.875 -2.582 1 92.75 164 ASP A CA 1
ATOM 1183 C C . ASP A 1 164 ? -22.031 -24.641 -2.998 1 92.75 164 ASP A C 1
ATOM 1185 O O . ASP A 1 164 ? -21.031 -24.625 -2.291 1 92.75 164 ASP A O 1
ATOM 1189 N N . ALA A 1 165 ? -22.125 -25.312 -4.125 1 92.94 165 ALA A N 1
ATOM 1190 C CA . ALA A 1 165 ? -20.969 -26.031 -4.652 1 92.94 165 ALA A CA 1
ATOM 1191 C C . ALA A 1 165 ? -19.828 -25.078 -4.996 1 92.94 165 ALA A C 1
ATOM 1193 O O . ALA A 1 165 ? -18.672 -25.359 -4.695 1 92.94 165 ALA A O 1
ATOM 1194 N N . ARG A 1 166 ? -20.188 -24 -5.551 1 93.06 166 ARG A N 1
ATOM 1195 C CA . ARG A 1 166 ? -19.188 -23 -5.93 1 93.06 166 ARG A CA 1
ATOM 1196 C C . ARG A 1 166 ? -18.594 -22.328 -4.695 1 93.06 166 ARG A C 1
ATOM 1198 O O . ARG A 1 166 ? -17.375 -22.109 -4.617 1 93.06 166 ARG A O 1
ATOM 1205 N N . LEU A 1 167 ? -19.438 -22.016 -3.77 1 92.56 167 LEU A N 1
ATOM 1206 C CA . LEU A 1 167 ? -18.984 -21.344 -2.559 1 92.56 167 LEU A CA 1
ATOM 1207 C C . LEU A 1 167 ? -17.984 -22.219 -1.795 1 92.56 167 LEU A C 1
ATOM 1209 O O . LEU A 1 167 ? -17.031 -21.703 -1.218 1 92.56 167 LEU A O 1
ATOM 1213 N N . GLU A 1 168 ? -18.25 -23.453 -1.814 1 89.38 168 GLU A N 1
ATOM 1214 C CA . GLU A 1 168 ? -17.375 -24.375 -1.107 1 89.38 168 GLU A CA 1
ATOM 1215 C C . GLU A 1 168 ? -15.953 -24.312 -1.666 1 89.38 168 GLU A C 1
ATOM 1217 O O . GLU A 1 168 ? -14.977 -24.453 -0.921 1 89.38 168 GLU A O 1
ATOM 1222 N N . ILE A 1 169 ? -15.891 -24.016 -2.855 1 89.62 169 ILE A N 1
ATOM 1223 C CA . ILE A 1 169 ? -14.602 -24.047 -3.539 1 89.62 169 ILE A CA 1
ATOM 1224 C C . ILE A 1 169 ? -13.938 -22.672 -3.447 1 89.62 169 ILE A C 1
ATOM 1226 O O . ILE A 1 169 ? -12.727 -22.562 -3.273 1 89.62 169 ILE A O 1
ATOM 1230 N N . VAL A 1 170 ? -14.703 -21.641 -3.473 1 91.12 170 VAL A N 1
ATOM 1231 C CA . VAL A 1 170 ? -14.141 -20.312 -3.678 1 91.12 170 VAL A CA 1
ATOM 1232 C C . VAL A 1 170 ? -13.859 -19.656 -2.328 1 91.12 170 VAL A C 1
ATOM 1234 O O . VAL A 1 170 ? -13 -18.781 -2.225 1 91.12 170 VAL A O 1
ATOM 1237 N N . ARG A 1 171 ? -14.461 -20.047 -1.265 1 90.31 171 ARG A N 1
ATOM 1238 C CA . ARG A 1 171 ? -14.391 -19.375 0.028 1 90.31 171 ARG A CA 1
ATOM 1239 C C . ARG A 1 171 ? -12.953 -19.297 0.532 1 90.31 171 ARG A C 1
ATOM 1241 O O . ARG A 1 171 ? -12.453 -18.219 0.861 1 90.31 171 ARG A O 1
ATOM 1248 N N . PRO A 1 172 ? -12.25 -20.391 0.523 1 83.19 172 PRO A N 1
ATOM 1249 C CA . PRO A 1 172 ? -10.875 -20.312 1.019 1 83.19 172 PRO A CA 1
ATOM 1250 C C . PRO A 1 172 ? -9.992 -19.406 0.16 1 83.19 172 PRO A C 1
ATOM 1252 O O . PRO A 1 172 ? -9.156 -18.656 0.69 1 83.19 172 PRO A O 1
ATOM 1255 N N . ALA A 1 173 ? -10.203 -19.469 -1.092 1 82.19 173 ALA A N 1
ATOM 1256 C CA . ALA A 1 173 ? -9.406 -18.656 -2.014 1 82.19 173 ALA A CA 1
ATOM 1257 C C . ALA A 1 173 ? -9.711 -17.172 -1.843 1 82.19 173 ALA A C 1
ATOM 1259 O O . ALA A 1 173 ? -8.797 -16.344 -1.878 1 82.19 173 ALA A O 1
ATOM 1260 N N . ALA A 1 174 ? -10.922 -16.922 -1.666 1 85.19 174 ALA A N 1
ATOM 1261 C CA . ALA A 1 174 ? -11.336 -15.531 -1.524 1 85.19 174 ALA A CA 1
ATOM 1262 C C . ALA A 1 174 ? -10.875 -14.953 -0.191 1 85.19 174 ALA A C 1
ATOM 1264 O O . ALA A 1 174 ? -10.617 -13.75 -0.084 1 85.19 174 ALA A O 1
ATOM 1265 N N . SER A 1 175 ? -10.766 -15.766 0.806 1 87.38 175 SER A N 1
ATOM 1266 C CA . SER A 1 175 ? -10.281 -15.336 2.117 1 87.38 175 SER A CA 1
ATOM 1267 C C . SER A 1 175 ? -8.867 -14.789 2.035 1 87.38 175 SER A C 1
ATOM 1269 O O . SER A 1 175 ? -8.5 -13.883 2.787 1 87.38 175 SER A O 1
ATOM 1271 N N . ASP A 1 176 ? -8.125 -15.234 1.105 1 84.75 176 ASP A N 1
ATOM 1272 C CA . ASP A 1 176 ? -6.738 -14.812 0.921 1 84.75 176 ASP A CA 1
ATOM 1273 C C . ASP A 1 176 ? -6.668 -13.367 0.44 1 84.75 176 ASP A C 1
ATOM 1275 O O . ASP A 1 176 ? -5.652 -12.695 0.621 1 84.75 176 ASP A O 1
ATOM 1279 N N . ALA A 1 177 ? -7.746 -12.938 -0.067 1 85.94 177 ALA A N 1
ATOM 1280 C CA . ALA A 1 177 ? -7.809 -11.562 -0.548 1 85.94 177 ALA A CA 1
ATOM 1281 C C . ALA A 1 177 ? -7.738 -10.57 0.611 1 85.94 177 ALA A C 1
ATOM 1283 O O . ALA A 1 177 ? -7.457 -9.383 0.408 1 85.94 177 ALA A O 1
ATOM 1284 N N . LEU A 1 178 ? -7.934 -11.062 1.822 1 89.31 178 LEU A N 1
ATOM 1285 C CA . LEU A 1 178 ? -7.918 -10.188 2.994 1 89.31 178 LEU A CA 1
ATOM 1286 C C . LEU A 1 178 ? -6.527 -10.141 3.615 1 89.31 178 LEU A C 1
ATOM 1288 O O . LEU A 1 178 ? -6.25 -9.281 4.461 1 89.31 178 LEU A O 1
ATOM 1292 N N . LEU A 1 179 ? -5.613 -10.984 3.135 1 83.44 179 LEU A N 1
ATOM 1293 C CA . LEU A 1 179 ? -4.32 -11.164 3.783 1 83.44 179 LEU A CA 1
ATOM 1294 C C . LEU A 1 179 ? -3.477 -9.898 3.676 1 83.44 179 LEU A C 1
ATOM 1296 O O . LEU A 1 179 ? -2.867 -9.469 4.656 1 83.44 179 LEU A O 1
ATOM 1300 N N . PRO A 1 180 ? -3.492 -9.203 2.592 1 75.75 180 PRO A N 1
ATOM 1301 C CA . PRO A 1 180 ? -2.676 -7.988 2.492 1 75.75 180 PRO A CA 1
ATOM 1302 C C . PRO A 1 180 ? -3.1 -6.91 3.486 1 75.75 180 PRO A C 1
ATOM 1304 O O . PRO A 1 180 ? -2.25 -6.301 4.145 1 75.75 180 PRO A O 1
ATOM 1307 N N . GLY A 1 181 ? -4.379 -6.699 3.586 1 82.19 181 GLY A N 1
ATOM 1308 C CA . GLY A 1 181 ? -4.879 -5.738 4.559 1 82.19 181 GLY A CA 1
ATOM 1309 C C . GLY A 1 181 ? -4.594 -6.141 5.996 1 82.19 181 GLY A C 1
ATOM 1310 O O . GLY A 1 181 ? -4.219 -5.305 6.816 1 82.19 181 GLY A O 1
ATOM 1311 N N . LEU A 1 182 ? -4.738 -7.457 6.262 1 86.5 182 LEU A N 1
ATOM 1312 C CA . LEU A 1 182 ? -4.473 -7.969 7.598 1 86.5 182 LEU A CA 1
ATOM 1313 C C . LEU A 1 182 ? -2.99 -7.852 7.941 1 86.5 182 LEU A C 1
ATOM 1315 O O . LEU A 1 182 ? -2.635 -7.457 9.055 1 86.5 182 LEU A O 1
ATOM 1319 N N . ASP A 1 183 ? -2.176 -8.188 7.008 1 77 183 ASP A N 1
ATOM 1320 C CA . ASP A 1 183 ? -0.735 -8.102 7.227 1 77 183 ASP A CA 1
ATOM 1321 C C . ASP A 1 183 ? -0.293 -6.66 7.457 1 77 183 ASP A C 1
ATOM 1323 O O . ASP A 1 183 ? 0.531 -6.391 8.336 1 77 183 ASP A O 1
ATOM 1327 N N . GLN A 1 184 ? -0.833 -5.75 6.672 1 77.94 184 GLN A N 1
ATOM 1328 C CA . GLN A 1 184 ? -0.542 -4.332 6.867 1 77.94 184 GLN A CA 1
ATOM 1329 C C . GLN A 1 184 ? -0.944 -3.881 8.266 1 77.94 184 GLN A C 1
ATOM 1331 O O . GLN A 1 184 ? -0.207 -3.141 8.922 1 77.94 184 GLN A O 1
ATOM 1336 N N . THR A 1 185 ? -2.049 -4.367 8.68 1 81.88 185 THR A N 1
ATOM 1337 C CA . THR A 1 185 ? -2.561 -3.979 9.992 1 81.88 185 THR A CA 1
ATOM 1338 C C . THR A 1 185 ? -1.717 -4.594 11.109 1 81.88 185 THR A C 1
ATOM 1340 O O . THR A 1 185 ? -1.426 -3.934 12.109 1 81.88 185 THR A O 1
ATOM 1343 N N . ARG A 1 186 ? -1.247 -5.785 10.859 1 79.31 186 ARG A N 1
ATOM 1344 C CA . ARG A 1 186 ? -0.476 -6.504 11.867 1 79.31 186 ARG A CA 1
ATOM 1345 C C . ARG A 1 186 ? 0.896 -5.871 12.062 1 79.31 186 ARG A C 1
ATOM 1347 O O . ARG A 1 186 ? 1.461 -5.93 13.156 1 79.31 186 ARG A O 1
ATOM 1354 N N . THR A 1 187 ? 1.383 -5.172 11.094 1 74.88 187 THR A N 1
ATOM 1355 C CA . THR A 1 187 ? 2.768 -4.719 11.172 1 74.88 187 THR A CA 1
ATOM 1356 C C . THR A 1 187 ? 2.834 -3.195 11.25 1 74.88 187 THR A C 1
ATOM 1358 O O . THR A 1 187 ? 3.92 -2.613 11.211 1 74.88 187 THR A O 1
ATOM 1361 N N . VAL A 1 188 ? 1.701 -2.654 11.398 1 80.38 188 VAL A N 1
ATOM 1362 C CA . VAL A 1 188 ? 1.646 -1.197 11.398 1 80.38 188 VAL A CA 1
ATOM 1363 C C . VAL A 1 188 ? 2.457 -0.651 12.57 1 80.38 188 VAL A C 1
ATOM 1365 O O . VAL A 1 188 ? 2.402 -1.191 13.68 1 80.38 188 VAL A O 1
ATOM 1368 N N . GLY A 1 189 ? 3.35 0.408 12.352 1 74 189 GLY A N 1
ATOM 1369 C CA . GLY A 1 189 ? 4.109 1.073 13.398 1 74 189 GLY A CA 1
ATOM 1370 C C . GLY A 1 189 ? 5.41 0.367 13.734 1 74 189 GLY A C 1
ATOM 1371 O O . GLY A 1 189 ? 6.297 0.952 14.359 1 74 189 GLY A O 1
ATOM 1372 N N . LEU A 1 190 ? 5.539 -0.91 13.367 1 67.19 190 LEU A N 1
ATOM 1373 C CA . LEU A 1 190 ? 6.754 -1.641 13.719 1 67.19 190 LEU A CA 1
ATOM 1374 C C . LEU A 1 190 ? 7.816 -1.479 12.633 1 67.19 190 LEU A C 1
ATOM 1376 O O . LEU A 1 190 ? 8.977 -1.208 12.938 1 67.19 190 LEU A O 1
ATOM 1380 N N . VAL A 1 191 ? 7.371 -1.644 11.469 1 66.25 191 VAL A N 1
ATOM 1381 C CA . VAL A 1 191 ? 8.367 -1.69 10.406 1 66.25 191 VAL A CA 1
ATOM 1382 C C . VAL A 1 191 ? 8.102 -0.569 9.398 1 66.25 191 VAL A C 1
ATOM 1384 O O . VAL A 1 191 ? 9.039 -0.011 8.82 1 66.25 191 VAL A O 1
ATOM 1387 N N . THR A 1 192 ? 6.824 -0.297 9.359 1 71.44 192 THR A N 1
ATOM 1388 C CA . THR A 1 192 ? 6.422 0.694 8.367 1 71.44 192 THR A CA 1
ATOM 1389 C C . THR A 1 192 ? 5.41 1.672 8.961 1 71.44 192 THR A C 1
ATOM 1391 O O . THR A 1 192 ? 4.594 1.293 9.805 1 71.44 192 THR A O 1
ATOM 1394 N N . LEU A 1 193 ? 5.707 2.879 8.672 1 78.38 193 LEU A N 1
ATOM 1395 C CA . LEU A 1 193 ? 4.688 3.869 9.008 1 78.38 193 LEU A CA 1
ATOM 1396 C C . LEU A 1 193 ? 3.725 4.07 7.84 1 78.38 193 LEU A C 1
ATOM 1398 O O . LEU A 1 193 ? 4.152 4.391 6.727 1 78.38 193 LEU A O 1
ATOM 1402 N N . PRO A 1 194 ? 2.477 3.854 8.148 1 82.12 194 PRO A N 1
ATOM 1403 C CA . PRO A 1 194 ? 1.488 3.953 7.07 1 82.12 194 PRO A CA 1
ATOM 1404 C C . PRO A 1 194 ? 1.39 5.359 6.488 1 82.12 194 PRO A C 1
ATOM 1406 O O . PRO A 1 194 ? 1.692 6.34 7.172 1 82.12 194 PRO A O 1
ATOM 1409 N N . GLY A 1 195 ? 0.95 5.41 5.328 1 83.62 195 GLY A N 1
ATOM 1410 C CA . GLY A 1 195 ? 0.951 6.652 4.566 1 83.62 195 GLY A CA 1
ATOM 1411 C C . GLY A 1 195 ? 0.112 7.742 5.203 1 83.62 195 GLY A C 1
ATOM 1412 O O . GLY A 1 195 ? 0.54 8.898 5.281 1 83.62 195 GLY A O 1
ATOM 1413 N N . ALA A 1 196 ? -1.041 7.336 5.668 1 86.44 196 ALA A N 1
ATOM 1414 C CA . ALA A 1 196 ? -1.911 8.352 6.258 1 86.44 196 ALA A CA 1
ATOM 1415 C C . ALA A 1 196 ? -1.317 8.898 7.555 1 86.44 196 ALA A C 1
ATOM 1417 O O . ALA A 1 196 ? -1.449 10.086 7.852 1 86.44 196 ALA A O 1
ATOM 1418 N N . PHE A 1 197 ? -0.723 8.062 8.297 1 87.94 197 PHE A N 1
ATOM 1419 C CA . PHE A 1 197 ? -0.045 8.477 9.516 1 87.94 197 PHE A CA 1
ATOM 1420 C C . PHE A 1 197 ? 1.053 9.484 9.211 1 87.94 197 PHE A C 1
ATOM 1422 O O . PHE A 1 197 ? 1.11 10.555 9.828 1 87.94 197 PHE A O 1
ATOM 1429 N N . VAL A 1 198 ? 1.758 9.188 8.242 1 86.5 198 VAL A N 1
ATOM 1430 C CA . VAL A 1 198 ? 2.863 10.039 7.816 1 86.5 198 VAL A CA 1
ATOM 1431 C C . VAL A 1 198 ? 2.322 11.359 7.285 1 86.5 198 VAL A C 1
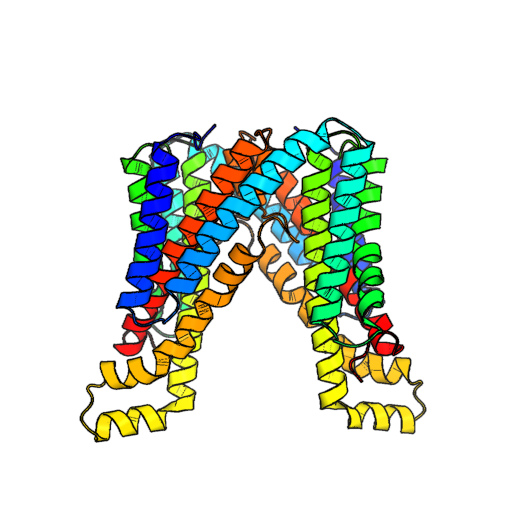ATOM 1433 O O . VAL A 1 198 ? 2.816 12.43 7.648 1 86.5 198 VAL A O 1
ATOM 1436 N N . GLY A 1 199 ? 1.344 11.273 6.527 1 87.56 199 GLY A N 1
ATOM 1437 C CA . GLY A 1 199 ? 0.746 12.469 5.969 1 87.56 199 GLY A CA 1
ATOM 1438 C C . GLY A 1 199 ? 0.199 13.414 7.027 1 87.56 199 GLY A C 1
ATOM 1439 O O . GLY A 1 199 ? 0.386 14.625 6.941 1 87.56 199 GLY A O 1
ATOM 1440 N N . MET A 1 200 ? -0.418 12.859 7.977 1 87.75 200 MET A N 1
ATOM 1441 C CA . MET A 1 200 ? -0.961 13.664 9.062 1 87.75 200 MET A CA 1
ATOM 1442 C C . MET A 1 200 ? 0.152 14.391 9.812 1 87.75 200 MET A C 1
ATOM 1444 O O . MET A 1 200 ? 0.013 15.562 10.148 1 87.75 200 MET A O 1
ATOM 1448 N N . LEU A 1 201 ? 1.195 13.719 10.07 1 86.06 201 LEU A N 1
ATOM 1449 C CA . LEU A 1 201 ? 2.322 14.32 10.773 1 86.06 201 LEU A CA 1
ATOM 1450 C C . LEU A 1 201 ? 2.941 15.438 9.945 1 86.06 201 LEU A C 1
ATOM 1452 O O . LEU A 1 201 ? 3.217 16.516 10.469 1 86.06 201 LEU A O 1
ATOM 1456 N N . LEU A 1 202 ? 3.047 15.195 8.734 1 84.88 202 LEU A N 1
ATOM 1457 C CA . LEU A 1 202 ? 3.633 16.188 7.844 1 84.88 202 LEU A CA 1
ATOM 1458 C C . LEU A 1 202 ? 2.68 17.375 7.641 1 84.88 202 LEU A C 1
ATOM 1460 O O . LEU A 1 202 ? 3.115 18.484 7.348 1 84.88 202 LEU A O 1
ATOM 1464 N N . GLY A 1 203 ? 1.425 17.047 7.781 1 84.31 203 GLY A N 1
ATOM 1465 C CA . GLY A 1 203 ? 0.413 18.078 7.664 1 84.31 203 GLY A CA 1
ATOM 1466 C C . GLY A 1 203 ? 0.275 18.922 8.914 1 84.31 203 GLY A C 1
ATOM 1467 O O . GLY A 1 203 ? -0.468 19.906 8.93 1 84.31 203 GLY A O 1
ATOM 1468 N N . GLY A 1 204 ? 0.943 18.547 10.008 1 83.19 204 GLY A N 1
ATOM 1469 C CA . GLY A 1 204 ? 0.962 19.375 11.203 1 83.19 204 GLY A CA 1
ATOM 1470 C C . GLY A 1 204 ? 0.153 18.781 12.344 1 83.19 204 GLY A C 1
ATOM 1471 O O . GLY A 1 204 ? 0.07 19.375 13.422 1 83.19 204 GLY A O 1
ATOM 1472 N N . ALA A 1 205 ? -0.372 17.656 12.141 1 87 205 ALA A N 1
ATOM 1473 C CA . ALA A 1 205 ? -1.148 17.031 13.203 1 87 205 ALA A CA 1
ATOM 1474 C C . ALA A 1 205 ? -0.235 16.469 14.289 1 87 205 ALA A C 1
ATOM 1476 O O . ALA A 1 205 ? 0.948 16.219 14.047 1 87 205 ALA A O 1
ATOM 1477 N N . SER A 1 206 ? -0.773 16.375 15.523 1 89.06 206 SER A N 1
ATOM 1478 C CA . SER A 1 206 ? -0.031 15.711 16.594 1 89.06 206 SER A CA 1
ATOM 1479 C C . SER A 1 206 ? 0.092 14.211 16.344 1 89.06 206 SER A C 1
ATOM 1481 O O . SER A 1 206 ? -0.706 13.633 15.609 1 89.06 206 SER A O 1
ATOM 1483 N N . PRO A 1 207 ? 1.088 13.609 16.938 1 89.12 207 PRO A N 1
ATOM 1484 C CA . PRO A 1 207 ? 1.259 12.164 16.766 1 89.12 207 PRO A CA 1
ATOM 1485 C C . PRO A 1 207 ? 0.041 11.367 17.219 1 89.12 207 PRO A C 1
ATOM 1487 O O . PRO A 1 207 ? -0.334 10.383 16.578 1 89.12 207 PRO A O 1
ATOM 1490 N N . VAL A 1 208 ? -0.575 11.805 18.234 1 89.31 208 VAL A N 1
ATOM 1491 C CA . VAL A 1 208 ? -1.731 11.086 18.766 1 89.31 208 VAL A CA 1
ATOM 1492 C C . VAL A 1 208 ? -2.896 11.195 17.781 1 89.31 208 VAL A C 1
ATOM 1494 O O . VAL A 1 208 ? -3.6 10.211 17.531 1 89.31 208 VAL A O 1
ATOM 1497 N N . GLU A 1 209 ? -3.035 12.336 17.219 1 90.12 209 GLU A N 1
ATOM 1498 C CA . GLU A 1 209 ? -4.074 12.516 16.219 1 90.12 209 GLU A CA 1
ATOM 1499 C C . GLU A 1 209 ? -3.797 11.664 14.977 1 90.12 209 GLU A C 1
ATOM 1501 O O . GLU A 1 209 ? -4.711 11.055 14.422 1 90.12 209 GLU A O 1
ATOM 1506 N N . ALA A 1 210 ? -2.57 11.68 14.578 1 90.44 210 ALA A N 1
ATOM 1507 C CA . ALA A 1 210 ? -2.166 10.875 13.43 1 90.44 210 ALA A CA 1
ATOM 1508 C C . ALA A 1 210 ? -2.438 9.391 13.672 1 90.44 210 ALA A C 1
ATOM 1510 O O . ALA A 1 210 ? -2.938 8.688 12.797 1 90.44 210 ALA A O 1
ATOM 1511 N N . GLY A 1 211 ? -2.098 8.953 14.875 1 90.19 211 GLY A N 1
ATOM 1512 C CA . GLY A 1 211 ? -2.328 7.566 15.234 1 90.19 211 GLY A CA 1
ATOM 1513 C C . GLY A 1 211 ? -3.799 7.191 15.258 1 90.19 211 GLY A C 1
ATOM 1514 O O . GLY A 1 211 ? -4.18 6.113 14.797 1 90.19 211 GLY A O 1
ATOM 1515 N N . ALA A 1 212 ? -4.566 8.055 15.75 1 91 212 ALA A N 1
ATOM 1516 C CA . ALA A 1 212 ? -6 7.797 15.852 1 91 212 ALA A CA 1
ATOM 1517 C C . ALA A 1 212 ? -6.633 7.699 14.461 1 91 212 ALA A C 1
ATOM 1519 O O . ALA A 1 212 ? -7.414 6.781 14.195 1 91 212 ALA A O 1
ATOM 1520 N N . VAL A 1 213 ? -6.285 8.594 13.648 1 87.81 213 VAL A N 1
ATOM 1521 C CA . VAL A 1 213 ? -6.848 8.609 12.297 1 87.81 213 VAL A CA 1
ATOM 1522 C C . VAL A 1 213 ? -6.367 7.387 11.523 1 87.81 213 VAL A C 1
ATOM 1524 O O . VAL A 1 213 ? -7.141 6.77 10.789 1 87.81 213 VAL A O 1
ATOM 1527 N N . GLN A 1 214 ? -5.141 7.09 11.719 1 91.12 214 GLN A N 1
ATOM 1528 C CA . GLN A 1 214 ? -4.613 5.906 11.055 1 91.12 214 GLN A CA 1
ATOM 1529 C C . GLN A 1 214 ? -5.336 4.645 11.516 1 91.12 214 GLN A C 1
ATOM 1531 O O . GLN A 1 214 ? -5.645 3.766 10.711 1 91.12 214 GLN A O 1
ATOM 1536 N N . LEU A 1 215 ? -5.477 4.562 12.789 1 91.88 215 LEU A N 1
ATOM 1537 C CA . LEU A 1 215 ? -6.203 3.41 13.312 1 91.88 215 LEU A CA 1
ATOM 1538 C C . LEU A 1 215 ? -7.598 3.326 12.703 1 91.88 215 LEU A C 1
ATOM 1540 O O . LEU A 1 215 ? -8.047 2.242 12.328 1 91.88 215 LEU A O 1
ATOM 1544 N N . PHE A 1 216 ? -8.195 4.434 12.648 1 91.06 216 PHE A N 1
ATOM 1545 C CA . PHE A 1 216 ? -9.516 4.492 12.039 1 91.06 216 PHE A CA 1
ATOM 1546 C C . PHE A 1 216 ? -9.461 3.992 10.594 1 91.06 216 PHE A C 1
ATOM 1548 O O . PHE A 1 216 ? -10.305 3.188 10.188 1 91.06 216 PHE A O 1
ATOM 1555 N N . VAL A 1 217 ? -8.555 4.457 9.836 1 89.88 217 VAL A N 1
ATOM 1556 C CA . VAL A 1 217 ? -8.43 4.078 8.43 1 89.88 217 VAL A CA 1
ATOM 1557 C C . VAL A 1 217 ? -8.227 2.57 8.32 1 89.88 217 VAL A C 1
ATOM 1559 O O . VAL A 1 217 ? -8.891 1.906 7.52 1 89.88 217 VAL A O 1
ATOM 1562 N N . LEU A 1 218 ? -7.379 2.029 9.117 1 92 218 LEU A N 1
ATOM 1563 C CA . LEU A 1 218 ? -7.078 0.604 9.047 1 92 218 LEU A CA 1
ATOM 1564 C C . LEU A 1 218 ? -8.312 -0.23 9.375 1 92 218 LEU A C 1
ATOM 1566 O O . LEU A 1 218 ? -8.641 -1.171 8.648 1 92 218 LEU A O 1
ATOM 1570 N N . VAL A 1 219 ? -8.938 0.122 10.414 1 93.88 219 VAL A N 1
ATOM 1571 C CA . VAL A 1 219 ? -10.109 -0.632 10.859 1 93.88 219 VAL A CA 1
ATOM 1572 C C . VAL A 1 219 ? -11.234 -0.483 9.836 1 93.88 219 VAL A C 1
ATOM 1574 O O . VAL A 1 219 ? -11.898 -1.461 9.5 1 93.88 219 VAL A O 1
ATOM 1577 N N . ALA A 1 220 ? -11.461 0.725 9.414 1 94 220 ALA A N 1
ATOM 1578 C CA . ALA A 1 220 ? -12.484 0.97 8.398 1 94 220 ALA A CA 1
ATOM 1579 C C . ALA A 1 220 ? -12.195 0.175 7.129 1 94 220 ALA A C 1
ATOM 1581 O O . ALA A 1 220 ? -13.109 -0.413 6.539 1 94 220 ALA A O 1
ATOM 1582 N N . LEU A 1 221 ? -10.977 0.183 6.738 1 93 221 LEU A N 1
ATOM 1583 C CA . LEU A 1 221 ? -10.602 -0.562 5.543 1 93 221 LEU A CA 1
ATOM 1584 C C . LEU A 1 221 ? -10.844 -2.055 5.73 1 93 221 LEU A C 1
ATOM 1586 O O . LEU A 1 221 ? -11.281 -2.742 4.805 1 93 221 LEU A O 1
ATOM 1590 N N . MET A 1 222 ? -10.5 -2.537 6.887 1 94.56 222 MET A N 1
ATOM 1591 C CA . MET A 1 222 ? -10.766 -3.949 7.145 1 94.56 222 MET A CA 1
ATOM 1592 C C . MET A 1 222 ? -12.25 -4.262 6.984 1 94.56 222 MET A C 1
ATOM 1594 O O . MET A 1 222 ? -12.617 -5.27 6.371 1 94.56 222 MET A O 1
ATOM 1598 N N . ALA A 1 223 ? -13.07 -3.426 7.508 1 96.12 223 ALA A N 1
ATOM 1599 C CA . ALA A 1 223 ? -14.508 -3.609 7.395 1 96.12 223 ALA A CA 1
ATOM 1600 C C . ALA A 1 223 ? -14.961 -3.553 5.934 1 96.12 223 ALA A C 1
ATOM 1602 O O . ALA A 1 223 ? -15.719 -4.406 5.48 1 96.12 223 ALA A O 1
ATOM 1603 N N . VAL A 1 224 ? -14.461 -2.574 5.27 1 96.31 224 VAL A N 1
ATOM 1604 C CA . VAL A 1 224 ? -14.828 -2.367 3.873 1 96.31 224 VAL A CA 1
ATOM 1605 C C . VAL A 1 224 ? -14.367 -3.559 3.035 1 96.31 224 VAL A C 1
ATOM 1607 O O . VAL A 1 224 ? -15.117 -4.062 2.197 1 96.31 224 VAL A O 1
ATOM 1610 N N . GLN A 1 225 ? -13.234 -4.012 3.268 1 95.69 225 GLN A N 1
ATOM 1611 C CA . GLN A 1 225 ? -12.648 -5.078 2.463 1 95.69 225 GLN A CA 1
ATOM 1612 C C . GLN A 1 225 ? -13.344 -6.41 2.721 1 95.69 225 GLN A C 1
ATOM 1614 O O . GLN A 1 225 ? -13.594 -7.18 1.789 1 95.69 225 GLN A O 1
ATOM 1619 N N . VAL A 1 226 ? -13.609 -6.68 3.961 1 96.38 226 VAL A N 1
ATOM 1620 C CA . VAL A 1 226 ? -14.289 -7.926 4.289 1 96.38 226 VAL A CA 1
ATOM 1621 C C . VAL A 1 226 ? -15.656 -7.965 3.605 1 96.38 226 VAL A C 1
ATOM 1623 O O . VAL A 1 226 ? -16.047 -8.992 3.041 1 96.38 226 VAL A O 1
ATOM 1626 N N . VAL A 1 227 ? -16.375 -6.902 3.648 1 97.31 227 VAL A N 1
ATOM 1627 C CA . VAL A 1 227 ? -17.688 -6.824 3.021 1 97.31 227 VAL A CA 1
ATOM 1628 C C . VAL A 1 227 ? -17.547 -6.969 1.508 1 97.31 227 VAL A C 1
ATOM 1630 O O . VAL A 1 227 ? -18.344 -7.672 0.871 1 97.31 227 VAL A O 1
ATOM 1633 N N . ALA A 1 228 ? -16.578 -6.27 0.979 1 97 228 ALA A N 1
ATOM 1634 C CA . ALA A 1 228 ? -16.344 -6.34 -0.462 1 97 228 ALA A CA 1
ATOM 1635 C C . ALA A 1 228 ? -16.047 -7.77 -0.902 1 97 228 ALA A C 1
ATOM 1637 O O . ALA A 1 228 ? -16.625 -8.258 -1.879 1 97 228 ALA A O 1
ATOM 1638 N N . VAL A 1 229 ? -15.211 -8.438 -0.196 1 96.12 229 VAL A N 1
ATOM 1639 C CA . VAL A 1 229 ? -14.828 -9.805 -0.54 1 96.12 229 VAL A CA 1
ATOM 1640 C C . VAL A 1 229 ? -16.031 -10.727 -0.391 1 96.12 229 VAL A C 1
ATOM 1642 O O . VAL A 1 229 ? -16.297 -11.562 -1.263 1 96.12 229 VAL A O 1
ATOM 1645 N N . ALA A 1 230 ? -16.75 -10.594 0.697 1 96 230 ALA A N 1
ATOM 1646 C CA . ALA A 1 230 ? -17.938 -11.422 0.91 1 96 230 ALA A CA 1
ATOM 1647 C C . ALA A 1 230 ? -18.953 -11.219 -0.214 1 96 230 ALA A C 1
ATOM 1649 O O . ALA A 1 230 ? -19.531 -12.188 -0.709 1 96 230 ALA A O 1
ATOM 1650 N N . THR A 1 231 ? -19.141 -10.016 -0.592 1 97 231 THR A N 1
ATOM 1651 C CA . THR A 1 231 ? -20.141 -9.688 -1.608 1 97 231 THR A CA 1
ATOM 1652 C C . THR A 1 231 ? -19.703 -10.195 -2.979 1 97 231 THR A C 1
ATOM 1654 O O . THR A 1 231 ? -20.5 -10.75 -3.73 1 97 231 THR A O 1
ATOM 1657 N N . VAL A 1 232 ? -18.438 -9.992 -3.289 1 96.38 232 VAL A N 1
ATOM 1658 C CA . VAL A 1 232 ? -17.984 -10.43 -4.602 1 96.38 232 VAL A CA 1
ATOM 1659 C C . VAL A 1 232 ? -18.016 -11.953 -4.676 1 96.38 232 VAL A C 1
ATOM 1661 O O . VAL A 1 232 ? -18.312 -12.523 -5.723 1 96.38 232 VAL A O 1
ATOM 1664 N N . LEU A 1 233 ? -17.719 -12.562 -3.623 1 94.69 233 LEU A N 1
ATOM 1665 C CA . LEU A 1 233 ? -17.797 -14.016 -3.553 1 94.69 233 LEU A CA 1
ATOM 1666 C C . LEU A 1 233 ? -19.219 -14.492 -3.846 1 94.69 233 LEU A C 1
ATOM 1668 O O . LEU A 1 233 ? -19.406 -15.469 -4.578 1 94.69 233 LEU A O 1
ATOM 1672 N N . GLU A 1 234 ? -20.125 -13.859 -3.244 1 95.06 234 GLU A N 1
ATOM 1673 C CA . GLU A 1 234 ? -21.516 -14.203 -3.463 1 95.06 234 GLU A CA 1
ATOM 1674 C C . GLU A 1 234 ? -21.906 -14.008 -4.926 1 95.06 234 GLU A C 1
ATOM 1676 O O . GLU A 1 234 ? -22.641 -14.828 -5.496 1 95.06 234 GLU A O 1
ATOM 1681 N N . LEU A 1 235 ? -21.469 -12.984 -5.52 1 96 235 LEU A N 1
ATOM 1682 C CA . LEU A 1 235 ? -21.797 -12.695 -6.914 1 96 235 LEU A CA 1
ATOM 1683 C C . LEU A 1 235 ? -21.188 -13.75 -7.84 1 96 235 LEU A C 1
ATOM 1685 O O . LEU A 1 235 ? -21.828 -14.18 -8.797 1 96 235 LEU A O 1
ATOM 1689 N N . VAL A 1 236 ? -19.969 -14.102 -7.547 1 94.75 236 VAL A N 1
ATOM 1690 C CA . VAL A 1 236 ? -19.297 -15.109 -8.352 1 94.75 236 VAL A CA 1
ATOM 1691 C C . VAL A 1 236 ? -19.984 -16.453 -8.172 1 94.75 236 VAL A C 1
ATOM 1693 O O . VAL A 1 236 ? -20.219 -17.172 -9.148 1 94.75 236 VAL A O 1
ATOM 1696 N N . ALA A 1 237 ? -20.281 -16.766 -6.98 1 93.19 237 ALA A N 1
ATOM 1697 C CA . ALA A 1 237 ? -20.938 -18.047 -6.688 1 93.19 237 ALA A CA 1
ATOM 1698 C C . ALA A 1 237 ? -22.297 -18.141 -7.367 1 93.19 237 ALA A C 1
ATOM 1700 O O . ALA A 1 237 ? -22.703 -19.219 -7.785 1 93.19 237 ALA A O 1
ATOM 1701 N N . ARG A 1 238 ? -22.953 -17.031 -7.488 1 94.5 238 ARG A N 1
ATOM 1702 C CA . ARG A 1 238 ? -24.266 -17 -8.117 1 94.5 238 ARG A CA 1
ATOM 1703 C C . ARG A 1 238 ? -24.156 -16.922 -9.633 1 94.5 238 ARG A C 1
ATOM 1705 O O . ARG A 1 238 ? -25.172 -16.969 -10.344 1 94.5 238 ARG A O 1
ATOM 1712 N N . GLY A 1 239 ? -22.984 -16.719 -10.117 1 92.88 239 GLY A N 1
ATOM 1713 C CA . GLY A 1 239 ? -22.766 -16.672 -11.555 1 92.88 239 GLY A CA 1
ATOM 1714 C C . GLY A 1 239 ? -23.078 -15.32 -12.164 1 92.88 239 GLY A C 1
ATOM 1715 O O . GLY A 1 239 ? -23.234 -15.203 -13.383 1 92.88 239 GLY A O 1
ATOM 1716 N N . ARG A 1 240 ? -23.188 -14.375 -11.344 1 94.25 240 ARG A N 1
ATOM 1717 C CA . ARG A 1 240 ? -23.469 -13.039 -11.844 1 94.25 240 ARG A CA 1
ATOM 1718 C C . ARG A 1 240 ? -22.203 -12.367 -12.367 1 94.25 240 ARG A C 1
ATOM 1720 O O . ARG A 1 240 ? -22.25 -11.602 -13.336 1 94.25 240 ARG A O 1
ATOM 1727 N N . LEU A 1 241 ? -21.125 -12.602 -11.727 1 91.31 241 LEU A N 1
ATOM 1728 C CA . LEU A 1 241 ? -19.797 -12.148 -12.156 1 91.31 241 LEU A CA 1
ATOM 1729 C C . LEU A 1 241 ? -18.969 -13.328 -12.656 1 91.31 241 LEU A C 1
ATOM 1731 O O . LEU A 1 241 ? -18.625 -14.227 -11.891 1 91.31 241 LEU A O 1
ATOM 1735 N N . HIS A 1 242 ? -18.766 -13.305 -13.891 1 89.38 242 HIS A N 1
ATOM 1736 C CA . HIS A 1 242 ? -18.078 -14.438 -14.5 1 89.38 242 HIS A CA 1
ATOM 1737 C C . HIS A 1 242 ? -17.234 -14.008 -15.688 1 89.38 242 HIS A C 1
ATOM 1739 O O . HIS A 1 242 ? -17.281 -12.836 -16.094 1 89.38 242 HIS A O 1
ATOM 1745 N N . ARG A 1 243 ? -16.328 -14.836 -16.156 1 88.94 243 ARG A N 1
ATOM 1746 C CA . ARG A 1 243 ? -15.461 -14.547 -17.297 1 88.94 243 ARG A CA 1
ATOM 1747 C C . ARG A 1 243 ? -16 -15.164 -18.578 1 88.94 243 ARG A C 1
ATOM 1749 O O . ARG A 1 243 ? -15.594 -14.789 -19.672 1 88.94 243 ARG A O 1
ATOM 1756 N N . GLU A 1 244 ? -16.688 -16.156 -18.578 1 73 244 GLU A N 1
ATOM 1757 C CA . GLU A 1 244 ? -17.188 -16.828 -19.766 1 73 244 GLU A CA 1
ATOM 1758 C C . GLU A 1 244 ? -18.609 -16.375 -20.094 1 73 244 GLU A C 1
ATOM 1760 O O . GLU A 1 244 ? -19.344 -15.93 -19.203 1 73 244 GLU A O 1
ATOM 1765 N N . MET B 1 1 ? -9.273 19.984 12.781 1 52 1 MET B N 1
ATOM 1766 C CA . MET B 1 1 ? -8.898 18.578 12.727 1 52 1 MET B CA 1
ATOM 1767 C C . MET B 1 1 ? -10.094 17.703 12.352 1 52 1 MET B C 1
ATOM 1769 O O . MET B 1 1 ? -11.156 17.812 12.953 1 52 1 MET B O 1
ATOM 1773 N N . LEU B 1 2 ? -9.953 17.125 11.117 1 58.66 2 LEU B N 1
ATOM 1774 C CA . LEU B 1 2 ? -11.188 16.688 10.469 1 58.66 2 LEU B CA 1
ATOM 1775 C C . LEU B 1 2 ? -11.711 15.406 11.102 1 58.66 2 LEU B C 1
ATOM 1777 O O . LEU B 1 2 ? -12.859 15.023 10.883 1 58.66 2 LEU B O 1
ATOM 1781 N N . LEU B 1 3 ? -10.844 14.656 11.891 1 63.44 3 LEU B N 1
ATOM 1782 C CA . LEU B 1 3 ? -11.312 13.5 12.641 1 63.44 3 LEU B CA 1
ATOM 1783 C C . LEU B 1 3 ? -10.953 13.633 14.117 1 63.44 3 LEU B C 1
ATOM 1785 O O . LEU B 1 3 ? -9.883 13.188 14.539 1 63.44 3 LEU B O 1
ATOM 1789 N N . PRO B 1 4 ? -11.898 14.352 14.836 1 68.75 4 PRO B N 1
ATOM 1790 C CA . PRO B 1 4 ? -11.547 14.578 16.234 1 68.75 4 PRO B CA 1
ATOM 1791 C C . PRO B 1 4 ? -11.445 13.273 17.031 1 68.75 4 PRO B C 1
ATOM 1793 O O . PRO B 1 4 ? -12.219 12.344 16.797 1 68.75 4 PRO B O 1
ATOM 1796 N N . VAL B 1 5 ? -10.391 13.219 17.797 1 71.88 5 VAL B N 1
ATOM 1797 C CA . VAL B 1 5 ? -10.219 12.094 18.719 1 71.88 5 VAL B CA 1
ATOM 1798 C C . VAL B 1 5 ? -11.219 12.219 19.859 1 71.88 5 VAL B C 1
ATOM 1800 O O . VAL B 1 5 ? -10.961 12.922 20.844 1 71.88 5 VAL B O 1
ATOM 1803 N N . SER B 1 6 ? -12.398 11.695 19.688 1 78.94 6 SER B N 1
ATOM 1804 C CA . SER B 1 6 ? -13.516 11.75 20.625 1 78.94 6 SER B CA 1
ATOM 1805 C C . SER B 1 6 ? -13.961 10.352 21.031 1 78.94 6 SER B C 1
ATOM 1807 O O . SER B 1 6 ? -13.562 9.359 20.422 1 78.94 6 SER B O 1
ATOM 1809 N N . PRO B 1 7 ? -14.609 10.227 22.125 1 80.38 7 PRO B N 1
ATOM 1810 C CA . PRO B 1 7 ? -15.172 8.93 22.5 1 80.38 7 PRO B CA 1
ATOM 1811 C C . PRO B 1 7 ? -16.016 8.312 21.391 1 80.38 7 PRO B C 1
ATOM 1813 O O . PRO B 1 7 ? -16.078 7.09 21.266 1 80.38 7 PRO B O 1
ATOM 1816 N N . ALA B 1 8 ? -16.547 9.156 20.609 1 83.25 8 ALA B N 1
ATOM 1817 C CA . ALA B 1 8 ? -17.328 8.664 19.484 1 83.25 8 ALA B CA 1
ATOM 1818 C C . ALA B 1 8 ? -16.453 7.887 18.5 1 83.25 8 ALA B C 1
ATOM 1820 O O . ALA B 1 8 ? -16.891 6.871 17.953 1 83.25 8 ALA B O 1
ATOM 1821 N N . LEU B 1 9 ? -15.289 8.312 18.359 1 86.5 9 LEU B N 1
ATOM 1822 C CA . LEU B 1 9 ? -14.375 7.621 17.453 1 86.5 9 LEU B CA 1
ATOM 1823 C C . LEU B 1 9 ? -14.055 6.227 17.969 1 86.5 9 LEU B C 1
ATOM 1825 O O . LEU B 1 9 ? -14.031 5.262 17.203 1 86.5 9 LEU B O 1
ATOM 1829 N N . GLY B 1 10 ? -13.867 6.156 19.25 1 89.19 10 GLY B N 1
ATOM 1830 C CA . GLY B 1 10 ? -13.602 4.859 19.859 1 89.19 10 GLY B CA 1
ATOM 1831 C C . GLY B 1 10 ? -14.734 3.873 19.672 1 89.19 10 GLY B C 1
ATOM 1832 O O . GLY B 1 10 ? -14.508 2.707 19.344 1 89.19 10 GLY B O 1
ATOM 1833 N N . VAL B 1 11 ? -15.906 4.355 19.828 1 90.5 11 VAL B N 1
ATOM 1834 C CA . VAL B 1 11 ? -17.094 3.516 19.688 1 90.5 11 VAL B CA 1
ATOM 1835 C C . VAL B 1 11 ? -17.234 3.062 18.234 1 90.5 11 VAL B C 1
ATOM 1837 O O . VAL B 1 11 ? -17.484 1.888 17.969 1 90.5 11 VAL B O 1
ATOM 1840 N N . VAL B 1 12 ? -17.047 3.992 17.344 1 91 12 VAL B N 1
ATOM 1841 C CA . VAL B 1 12 ? -17.156 3.674 15.93 1 91 12 VAL B CA 1
ATOM 1842 C C . VAL B 1 12 ? -16.109 2.631 15.547 1 91 12 VAL B C 1
ATOM 1844 O O . VAL B 1 12 ? -16.406 1.694 14.797 1 91 12 VAL B O 1
ATOM 1847 N N . LEU B 1 13 ? -14.953 2.771 16.094 1 94 13 LEU B N 1
ATOM 1848 C CA . LEU B 1 13 ? -13.875 1.827 15.828 1 94 13 LEU B CA 1
ATOM 1849 C C . LEU B 1 13 ? -14.242 0.431 16.328 1 94 13 LEU B C 1
ATOM 1851 O O . LEU B 1 13 ? -14.062 -0.554 15.602 1 94 13 LEU B O 1
ATOM 1855 N N . ALA B 1 14 ? -14.742 0.407 17.484 1 94.31 14 ALA B N 1
ATOM 1856 C CA . ALA B 1 14 ? -15.125 -0.875 18.062 1 94.31 14 ALA B CA 1
ATOM 1857 C C . ALA B 1 14 ? -16.25 -1.53 17.266 1 94.31 14 ALA B C 1
ATOM 1859 O O . ALA B 1 14 ? -16.203 -2.732 16.984 1 94.31 14 ALA B O 1
ATOM 1860 N N . VAL B 1 15 ? -17.172 -0.757 16.875 1 94.81 15 VAL B N 1
ATOM 1861 C CA . VAL B 1 15 ? -18.312 -1.261 16.109 1 94.81 15 VAL B CA 1
ATOM 1862 C C . VAL B 1 15 ? -17.844 -1.777 14.758 1 94.81 15 VAL B C 1
ATOM 1864 O O . VAL B 1 15 ? -18.266 -2.855 14.32 1 94.81 15 VAL B O 1
ATOM 1867 N N . LEU B 1 16 ? -17 -1.004 14.133 1 95.62 16 LEU B N 1
ATOM 1868 C CA . LEU B 1 16 ? -16.5 -1.396 12.812 1 95.62 16 LEU B CA 1
ATOM 1869 C C . LEU B 1 16 ? -15.68 -2.672 12.906 1 95.62 16 LEU B C 1
ATOM 1871 O O . LEU B 1 16 ? -15.758 -3.533 12.023 1 95.62 16 LEU B O 1
ATOM 1875 N N . LEU B 1 17 ? -14.898 -2.76 13.906 1 96.06 17 LEU B N 1
ATOM 1876 C CA . LEU B 1 17 ? -14.055 -3.938 14.078 1 96.06 17 LEU B CA 1
ATOM 1877 C C . LEU B 1 17 ? -14.898 -5.184 14.312 1 96.06 17 LEU B C 1
ATOM 1879 O O . LEU B 1 17 ? -14.68 -6.219 13.672 1 96.06 17 LEU B O 1
ATOM 1883 N N . VAL B 1 18 ? -15.836 -5.078 15.172 1 96.56 18 VAL B N 1
ATOM 1884 C CA . VAL B 1 18 ? -16.719 -6.199 15.461 1 96.56 18 VAL B CA 1
ATOM 1885 C C . VAL B 1 18 ? -17.562 -6.535 14.227 1 96.56 18 VAL B C 1
ATOM 1887 O O . VAL B 1 18 ? -17.781 -7.707 13.922 1 96.56 18 VAL B O 1
ATOM 1890 N N . PHE B 1 19 ? -18.016 -5.5 13.586 1 96.38 19 PHE B N 1
ATOM 1891 C CA . PHE B 1 19 ? -18.781 -5.688 12.359 1 96.38 19 PHE B CA 1
ATOM 1892 C C . PHE B 1 19 ? -17.953 -6.449 11.32 1 96.38 19 PHE B C 1
ATOM 1894 O O . PHE B 1 19 ? -18.453 -7.391 10.703 1 96.38 19 PHE B O 1
ATOM 1901 N N . ALA B 1 20 ? -16.719 -6.02 11.156 1 95.56 20 ALA B N 1
ATOM 1902 C CA . ALA B 1 20 ? -15.836 -6.691 10.211 1 95.56 20 ALA B CA 1
ATOM 1903 C C . ALA B 1 20 ? -15.68 -8.172 10.562 1 95.56 20 ALA B C 1
ATOM 1905 O O . ALA B 1 20 ? -15.797 -9.039 9.688 1 95.56 20 ALA B O 1
ATOM 1906 N N . ALA B 1 21 ? -15.461 -8.445 11.789 1 96.12 21 ALA B N 1
ATOM 1907 C CA . ALA B 1 21 ? -15.297 -9.82 12.258 1 96.12 21 ALA B CA 1
ATOM 1908 C C . ALA B 1 21 ? -16.578 -10.625 12.055 1 96.12 21 ALA B C 1
ATOM 1910 O O . ALA B 1 21 ? -16.531 -11.789 11.656 1 96.12 21 ALA B O 1
ATOM 1911 N N . ALA B 1 22 ? -17.688 -10.031 12.352 1 96.5 22 ALA B N 1
ATOM 1912 C CA . ALA B 1 22 ? -18.969 -10.695 12.211 1 96.5 22 ALA B CA 1
ATOM 1913 C C . ALA B 1 22 ? -19.266 -11.039 10.758 1 96.5 22 ALA B C 1
ATOM 1915 O O . ALA B 1 22 ? -19.75 -12.133 10.453 1 96.5 22 ALA B O 1
ATOM 1916 N N . VAL B 1 23 ? -19 -10.109 9.883 1 95.62 23 VAL B N 1
ATOM 1917 C CA . VAL B 1 23 ? -19.219 -10.344 8.461 1 95.62 23 VAL B CA 1
ATOM 1918 C C . VAL B 1 23 ? -18.312 -11.469 7.98 1 95.62 23 VAL B C 1
ATOM 1920 O O . VAL B 1 23 ? -18.734 -12.344 7.219 1 95.62 23 VAL B O 1
ATOM 1923 N N . ALA B 1 24 ? -17.078 -11.414 8.398 1 94.38 24 ALA B N 1
ATOM 1924 C CA . ALA B 1 24 ? -16.141 -12.469 8.031 1 94.38 24 ALA B CA 1
ATOM 1925 C C . ALA B 1 24 ? -16.641 -13.836 8.5 1 94.38 24 ALA B C 1
ATOM 1927 O O . ALA B 1 24 ? -16.531 -14.828 7.773 1 94.38 24 ALA B O 1
ATOM 1928 N N . ALA B 1 25 ? -17.141 -13.891 9.703 1 93.56 25 ALA B N 1
ATOM 1929 C CA . ALA B 1 25 ? -17.656 -15.133 10.266 1 93.56 25 ALA B CA 1
ATOM 1930 C C . ALA B 1 25 ? -18.875 -15.617 9.492 1 93.56 25 ALA B C 1
ATOM 1932 O O . ALA B 1 25 ? -18.969 -16.797 9.141 1 93.56 25 ALA B O 1
ATOM 1933 N N . ARG B 1 26 ? -19.75 -14.742 9.18 1 93.25 26 ARG B N 1
ATOM 1934 C CA . ARG B 1 26 ? -21 -15.102 8.516 1 93.25 26 ARG B CA 1
ATOM 1935 C C . ARG B 1 26 ? -20.75 -15.516 7.066 1 93.25 26 ARG B C 1
ATOM 1937 O O . ARG B 1 26 ? -21.469 -16.359 6.527 1 93.25 26 ARG B O 1
ATOM 1944 N N . ALA B 1 27 ? -19.797 -14.883 6.504 1 92.44 27 ALA B N 1
ATOM 1945 C CA . ALA B 1 27 ? -19.484 -15.195 5.113 1 92.44 27 ALA B CA 1
ATOM 1946 C C . ALA B 1 27 ? -18.594 -16.422 5.016 1 92.44 27 ALA B C 1
ATOM 1948 O O . ALA B 1 27 ? -18.266 -16.875 3.914 1 92.44 27 ALA B O 1
ATOM 1949 N N . GLY B 1 28 ? -18.125 -16.969 6.141 1 90.25 28 GLY B N 1
ATOM 1950 C CA . GLY B 1 28 ? -17.312 -18.172 6.156 1 90.25 28 GLY B CA 1
ATOM 1951 C C . GLY B 1 28 ? -15.898 -17.938 5.664 1 90.25 28 GLY B C 1
ATOM 1952 O O . GLY B 1 28 ? -15.297 -18.828 5.055 1 90.25 28 GLY B O 1
ATOM 1953 N N . LEU B 1 29 ? -15.406 -16.812 5.859 1 89.62 29 LEU B N 1
ATOM 1954 C CA . LEU B 1 29 ? -14.07 -16.516 5.379 1 89.62 29 LEU B CA 1
ATOM 1955 C C . LEU B 1 29 ? -13.016 -16.984 6.371 1 89.62 29 LEU B C 1
ATOM 1957 O O . LEU B 1 29 ? -11.836 -17.109 6.02 1 89.62 29 LEU B O 1
ATOM 1961 N N . GLY B 1 30 ? -13.383 -17.359 7.535 1 82.5 30 GLY B N 1
ATOM 1962 C CA . GLY B 1 30 ? -12.484 -17.969 8.508 1 82.5 30 GLY B CA 1
ATOM 1963 C C . GLY B 1 30 ? -11.461 -17 9.062 1 82.5 30 GLY B C 1
ATOM 1964 O O . GLY B 1 30 ? -10.375 -17.406 9.477 1 82.5 30 GLY B O 1
ATOM 1965 N N . ARG B 1 31 ? -11.656 -15.719 9.125 1 89.62 31 ARG B N 1
ATOM 1966 C CA . ARG B 1 31 ? -10.602 -14.805 9.539 1 89.62 31 ARG B CA 1
ATOM 1967 C C . ARG B 1 31 ? -11.102 -13.852 10.625 1 89.62 31 ARG B C 1
ATOM 1969 O O . ARG B 1 31 ? -10.477 -12.82 10.883 1 89.62 31 ARG B O 1
ATOM 1976 N N . SER B 1 32 ? -12.102 -14.281 11.273 1 93.19 32 SER B N 1
ATOM 1977 C CA . SER B 1 32 ? -12.719 -13.383 12.242 1 93.19 32 SER B CA 1
ATOM 1978 C C . SER B 1 32 ? -11.773 -13.086 13.398 1 93.19 32 SER B C 1
ATOM 1980 O O . SER B 1 32 ? -11.602 -11.93 13.789 1 93.19 32 SER B O 1
ATOM 1982 N N . ARG B 1 33 ? -11.172 -14.07 13.938 1 93.25 33 ARG B N 1
ATOM 1983 C CA . ARG B 1 33 ? -10.258 -13.883 15.055 1 93.25 33 ARG B CA 1
ATOM 1984 C C . ARG B 1 33 ? -9.039 -13.07 14.625 1 93.25 33 ARG B C 1
ATOM 1986 O O . ARG B 1 33 ? -8.562 -12.211 15.375 1 93.25 33 ARG B O 1
ATOM 1993 N N . GLU B 1 34 ? -8.555 -13.367 13.523 1 91.81 34 GLU B N 1
ATOM 1994 C CA . GLU B 1 34 ? -7.402 -12.641 13 1 91.81 34 GLU B CA 1
ATOM 1995 C C . GLU B 1 34 ? -7.715 -11.156 12.828 1 91.81 34 GLU B C 1
ATOM 1997 O O . GLU B 1 34 ? -6.871 -10.305 13.102 1 91.81 34 GLU B O 1
ATOM 2002 N N . ILE B 1 35 ? -8.922 -10.898 12.391 1 93.88 35 ILE B N 1
ATOM 2003 C CA . ILE B 1 35 ? -9.359 -9.523 12.195 1 93.88 35 ILE B CA 1
ATOM 2004 C C . ILE B 1 35 ? -9.398 -8.797 13.531 1 93.88 35 ILE B C 1
ATOM 2006 O O . ILE B 1 35 ? -8.859 -7.691 13.664 1 93.88 35 ILE B O 1
ATOM 2010 N N . LEU B 1 36 ? -9.953 -9.445 14.531 1 95.69 36 LEU B N 1
ATOM 2011 C CA . LEU B 1 36 ? -10.055 -8.836 15.852 1 95.69 36 LEU B CA 1
ATOM 2012 C C . LEU B 1 36 ? -8.672 -8.625 16.469 1 95.69 36 LEU B C 1
ATOM 2014 O O . LEU B 1 36 ? -8.383 -7.547 16.984 1 95.69 36 LEU B O 1
ATOM 2018 N N . VAL B 1 37 ? -7.84 -9.594 16.344 1 94.38 37 VAL B N 1
ATOM 2019 C CA . VAL B 1 37 ? -6.5 -9.516 16.922 1 94.38 37 VAL B CA 1
ATOM 2020 C C . VAL B 1 37 ? -5.688 -8.453 16.188 1 94.38 37 VAL B C 1
ATOM 2022 O O . VAL B 1 37 ? -4.98 -7.66 16.812 1 94.38 37 VAL B O 1
ATOM 2025 N N . ALA B 1 38 ? -5.805 -8.445 14.898 1 92.12 38 ALA B N 1
ATOM 2026 C CA . ALA B 1 38 ? -5.086 -7.453 14.102 1 92.12 38 ALA B CA 1
ATOM 2027 C C . ALA B 1 38 ? -5.512 -6.039 14.477 1 92.12 38 ALA B C 1
ATO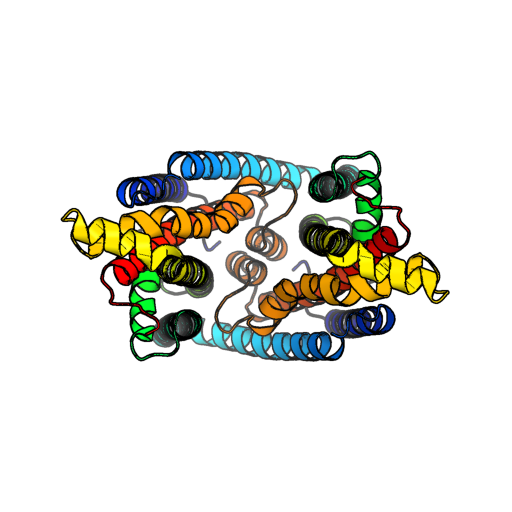M 2029 O O . ALA B 1 38 ? -4.672 -5.141 14.594 1 92.12 38 ALA B O 1
ATOM 2030 N N . GLY B 1 39 ? -6.82 -5.863 14.656 1 93.56 39 GLY B N 1
ATOM 2031 C CA . GLY B 1 39 ? -7.324 -4.555 15.047 1 93.56 39 GLY B CA 1
ATOM 2032 C C . GLY B 1 39 ? -6.82 -4.098 16.406 1 93.56 39 GLY B C 1
ATOM 2033 O O . GLY B 1 39 ? -6.395 -2.951 16.562 1 93.56 39 GLY B O 1
ATOM 2034 N N . VAL B 1 40 ? -6.84 -4.957 17.344 1 94.81 40 VAL B N 1
ATOM 2035 C CA . VAL B 1 40 ? -6.398 -4.633 18.703 1 94.81 40 VAL B CA 1
ATOM 2036 C C . VAL B 1 40 ? -4.891 -4.387 18.703 1 94.81 40 VAL B C 1
ATOM 2038 O O . VAL B 1 40 ? -4.41 -3.432 19.312 1 94.81 40 VAL B O 1
ATOM 2041 N N . ARG B 1 41 ? -4.215 -5.277 18.094 1 91.75 41 ARG B N 1
ATOM 2042 C CA . ARG B 1 41 ? -2.77 -5.109 18 1 91.75 41 ARG B CA 1
ATOM 2043 C C . ARG B 1 41 ? -2.416 -3.777 17.344 1 91.75 41 ARG B C 1
ATOM 2045 O O . ARG B 1 41 ? -1.511 -3.076 17.797 1 91.75 41 ARG B O 1
ATOM 2052 N N . ALA B 1 42 ? -3.068 -3.455 16.234 1 92.25 42 ALA B N 1
ATOM 2053 C CA . ALA B 1 42 ? -2.838 -2.186 15.555 1 92.25 42 ALA B CA 1
ATOM 2054 C C . ALA B 1 42 ? -3.068 -1.006 16.5 1 92.25 42 ALA B C 1
ATOM 2056 O O . ALA B 1 42 ? -2.32 -0.025 16.469 1 92.25 42 ALA B O 1
ATOM 2057 N N . ALA B 1 43 ? -4.145 -1.088 17.297 1 93.62 43 ALA B N 1
ATOM 2058 C CA . ALA B 1 43 ? -4.445 -0.025 18.25 1 93.62 43 ALA B CA 1
ATOM 2059 C C . ALA B 1 43 ? -3.303 0.164 19.25 1 93.62 43 ALA B C 1
ATOM 2061 O O . ALA B 1 43 ? -2.867 1.291 19.5 1 93.62 43 ALA B O 1
ATOM 2062 N N . VAL B 1 44 ? -2.83 -0.913 19.781 1 93.75 44 VAL B N 1
ATOM 2063 C CA . VAL B 1 44 ? -1.757 -0.868 20.766 1 93.75 44 VAL B CA 1
ATOM 2064 C C . VAL B 1 44 ? -0.476 -0.354 20.109 1 93.75 44 VAL B C 1
ATOM 2066 O O . VAL B 1 44 ? 0.203 0.517 20.656 1 93.75 44 VAL B O 1
ATOM 2069 N N . GLN B 1 45 ? -0.2 -0.837 19 1 90.62 45 GLN B N 1
ATOM 2070 C CA . GLN B 1 45 ? 1.031 -0.474 18.312 1 90.62 45 GLN B CA 1
ATOM 2071 C C . GLN B 1 45 ? 1.015 0.993 17.891 1 90.62 45 GLN B C 1
ATOM 2073 O O . GLN B 1 45 ? 2.006 1.705 18.062 1 90.62 45 GLN B O 1
ATOM 2078 N N . LEU B 1 46 ? -0.078 1.444 17.375 1 90.94 46 LEU B N 1
ATOM 2079 C CA . LEU B 1 46 ? -0.176 2.838 16.953 1 90.94 46 LEU B CA 1
ATOM 2080 C C . LEU B 1 46 ? -0.15 3.773 18.156 1 90.94 46 LEU B C 1
ATOM 2082 O O . LEU B 1 46 ? 0.402 4.875 18.078 1 90.94 46 LEU B O 1
ATOM 2086 N N . ALA B 1 47 ? -0.818 3.381 19.172 1 92 47 ALA B N 1
ATOM 2087 C CA . ALA B 1 47 ? -0.733 4.164 20.406 1 92 47 ALA B CA 1
ATOM 2088 C C . ALA B 1 47 ? 0.709 4.262 20.891 1 92 47 ALA B C 1
ATOM 2090 O O . ALA B 1 47 ? 1.18 5.348 21.25 1 92 47 ALA B O 1
ATOM 2091 N N . ALA B 1 48 ? 1.376 3.154 20.906 1 91.38 48 ALA B N 1
ATOM 2092 C CA . ALA B 1 48 ? 2.766 3.113 21.359 1 91.38 48 ALA B CA 1
ATOM 2093 C C . ALA B 1 48 ? 3.656 3.975 20.469 1 91.38 48 ALA B C 1
ATOM 2095 O O . ALA B 1 48 ? 4.445 4.781 20.953 1 91.38 48 ALA B O 1
ATOM 2096 N N . VAL B 1 49 ? 3.52 3.82 19.234 1 88.75 49 VAL B N 1
ATOM 2097 C CA . VAL B 1 49 ? 4.363 4.551 18.297 1 88.75 49 VAL B CA 1
ATOM 2098 C C . VAL B 1 49 ? 4.055 6.043 18.375 1 88.75 49 VAL B C 1
ATOM 2100 O O . VAL B 1 49 ? 4.965 6.875 18.297 1 88.75 49 VAL B O 1
ATOM 2103 N N . SER B 1 50 ? 2.779 6.383 18.469 1 90.62 50 SER B N 1
ATOM 2104 C CA . SER B 1 50 ? 2.395 7.789 18.578 1 90.62 50 SER B CA 1
ATOM 2105 C C . SER B 1 50 ? 3.016 8.43 19.812 1 90.62 50 SER B C 1
ATOM 2107 O O . SER B 1 50 ? 3.555 9.539 19.734 1 90.62 50 SER B O 1
ATOM 2109 N N . LEU B 1 51 ? 2.943 7.793 20.891 1 90.06 51 LEU B N 1
ATOM 2110 C CA . LEU B 1 51 ? 3.51 8.305 22.141 1 90.06 51 LEU B CA 1
ATOM 2111 C C . LEU B 1 51 ? 5.031 8.375 22.062 1 90.06 51 LEU B C 1
ATOM 2113 O O . LEU B 1 51 ? 5.637 9.352 22.5 1 90.06 51 LEU B O 1
ATOM 2117 N N . LEU B 1 52 ? 5.551 7.359 21.5 1 89.31 52 LEU B N 1
ATOM 2118 C CA . LEU B 1 52 ? 7.004 7.316 21.359 1 89.31 52 LEU B CA 1
ATOM 2119 C C . LEU B 1 52 ? 7.492 8.461 20.469 1 89.31 52 LEU B C 1
ATOM 2121 O O . LEU B 1 52 ? 8.469 9.133 20.812 1 89.31 52 LEU B O 1
ATOM 2125 N N . ILE B 1 53 ? 6.879 8.656 19.375 1 88.06 53 ILE B N 1
ATOM 2126 C CA . ILE B 1 53 ? 7.27 9.711 18.438 1 88.06 53 ILE B CA 1
ATOM 2127 C C . ILE B 1 53 ? 7.117 11.078 19.109 1 88.06 53 ILE B C 1
ATOM 2129 O O . ILE B 1 53 ? 7.977 11.945 18.969 1 88.06 53 ILE B O 1
ATOM 2133 N N . GLY B 1 54 ? 5.98 11.219 19.828 1 85.5 54 GLY B N 1
ATOM 2134 C CA . GLY B 1 54 ? 5.793 12.469 20.562 1 85.5 54 GLY B CA 1
ATOM 2135 C C . GLY B 1 54 ? 6.93 12.773 21.516 1 85.5 54 GLY B C 1
ATOM 2136 O O . GLY B 1 54 ? 7.316 13.938 21.672 1 85.5 54 GLY B O 1
ATOM 2137 N N . TRP B 1 55 ? 7.465 11.758 21.984 1 86.69 55 TRP B N 1
ATOM 2138 C CA . TRP B 1 55 ? 8.539 11.914 22.969 1 86.69 55 TRP B CA 1
ATOM 2139 C C . TRP B 1 55 ? 9.891 12.062 22.266 1 86.69 55 TRP B C 1
ATOM 2141 O O . TRP B 1 55 ? 10.656 12.977 22.578 1 86.69 55 TRP B O 1
ATOM 2151 N N . VAL B 1 56 ? 10.172 11.25 21.359 1 87.5 56 VAL B N 1
ATOM 2152 C CA . VAL B 1 56 ? 11.492 11.203 20.75 1 87.5 56 VAL B CA 1
ATOM 2153 C C . VAL B 1 56 ? 11.711 12.445 19.891 1 87.5 56 VAL B C 1
ATOM 2155 O O . VAL B 1 56 ? 12.844 12.914 19.734 1 87.5 56 VAL B O 1
ATOM 2158 N N . ALA B 1 57 ? 10.711 12.984 19.391 1 84.19 57 ALA B N 1
ATOM 2159 C CA . ALA B 1 57 ? 10.836 14.109 18.469 1 84.19 57 ALA B CA 1
ATOM 2160 C C . ALA B 1 57 ? 11.32 15.359 19.188 1 84.19 57 ALA B C 1
ATOM 2162 O O . ALA B 1 57 ? 11.734 16.328 18.547 1 84.19 57 ALA B O 1
ATOM 2163 N N . ARG B 1 58 ? 11.359 15.344 20.516 1 84.94 58 ARG B N 1
ATOM 2164 C CA . ARG B 1 58 ? 11.727 16.516 21.312 1 84.94 58 ARG B CA 1
ATOM 2165 C C . ARG B 1 58 ? 13.242 16.641 21.422 1 84.94 58 ARG B C 1
ATOM 2167 O O . ARG B 1 58 ? 13.766 17.719 21.719 1 84.94 58 ARG B O 1
ATOM 2174 N N . TYR B 1 59 ? 13.844 15.469 21.141 1 88.19 59 TYR B N 1
ATOM 2175 C CA . TYR B 1 59 ? 15.297 15.469 21.297 1 88.19 59 TYR B CA 1
ATOM 2176 C C . TYR B 1 59 ? 15.977 14.805 20.109 1 88.19 59 TYR B C 1
ATOM 2178 O O . TYR B 1 59 ? 15.453 13.844 19.547 1 88.19 59 TYR B O 1
ATOM 2186 N N . LEU B 1 60 ? 17.172 15.297 19.859 1 88.25 60 LEU B N 1
ATOM 2187 C CA . LEU B 1 60 ? 17.875 14.828 18.672 1 88.25 60 LEU B CA 1
ATOM 2188 C C . LEU B 1 60 ? 18.391 13.406 18.859 1 88.25 60 LEU B C 1
ATOM 2190 O O . LEU B 1 60 ? 18.219 12.562 17.969 1 88.25 60 LEU B O 1
ATOM 2194 N N . ALA B 1 61 ? 18.938 13.148 19.953 1 90.75 61 ALA B N 1
ATOM 2195 C CA . ALA B 1 61 ? 19.562 11.836 20.156 1 90.75 61 ALA B CA 1
ATOM 2196 C C . ALA B 1 61 ? 18.516 10.727 20.125 1 90.75 61 ALA B C 1
ATOM 2198 O O . ALA B 1 61 ? 18.656 9.75 19.391 1 90.75 61 ALA B O 1
ATOM 2199 N N . PRO B 1 62 ? 17.5 10.844 20.828 1 90.62 62 PRO B N 1
ATOM 2200 C CA . PRO B 1 62 ? 16.453 9.82 20.75 1 90.62 62 PRO B CA 1
ATOM 2201 C C . PRO B 1 62 ? 15.828 9.734 19.359 1 90.62 62 PRO B C 1
ATOM 2203 O O . PRO B 1 62 ? 15.422 8.648 18.922 1 90.62 62 PRO B O 1
ATOM 2206 N N . LEU B 1 63 ? 15.711 10.812 18.734 1 89.31 63 LEU B N 1
ATOM 2207 C CA . LEU B 1 63 ? 15.164 10.828 17.391 1 89.31 63 LEU B CA 1
ATOM 2208 C C . LEU B 1 63 ? 16.031 10.008 16.438 1 89.31 63 LEU B C 1
ATOM 2210 O O . LEU B 1 63 ? 15.531 9.141 15.727 1 89.31 63 LEU B O 1
ATOM 2214 N N . LEU B 1 64 ? 17.266 10.25 16.5 1 90.44 64 LEU B N 1
ATOM 2215 C CA . LEU B 1 64 ? 18.203 9.508 15.641 1 90.44 64 LEU B CA 1
ATOM 2216 C C . LEU B 1 64 ? 18.25 8.039 16.047 1 90.44 64 LEU B C 1
ATOM 2218 O O . LEU B 1 64 ? 18.344 7.16 15.18 1 90.44 64 LEU B O 1
ATOM 2222 N N . GLY B 1 65 ? 18.203 7.844 17.297 1 91.06 65 GLY B N 1
ATOM 2223 C CA . GLY B 1 65 ? 18.141 6.473 17.781 1 91.06 65 GLY B CA 1
ATOM 2224 C C . GLY B 1 65 ? 16.922 5.719 17.266 1 91.06 65 GLY B C 1
ATOM 2225 O O . GLY B 1 65 ? 17.016 4.535 16.953 1 91.06 65 GLY B O 1
ATOM 2226 N N . PHE B 1 66 ? 15.836 6.426 17.203 1 89.94 66 PHE B N 1
ATOM 2227 C CA . PHE B 1 66 ? 14.609 5.809 16.719 1 89.94 66 PHE B CA 1
ATOM 2228 C C . PHE B 1 66 ? 14.727 5.469 15.234 1 89.94 66 PHE B C 1
ATOM 2230 O O . PHE B 1 66 ? 14.273 4.41 14.797 1 89.94 66 PHE B O 1
ATOM 2237 N N . VAL B 1 67 ? 15.281 6.312 14.5 1 90.12 67 VAL B N 1
ATOM 2238 C CA . VAL B 1 67 ? 15.477 6.07 13.07 1 90.12 67 VAL B CA 1
ATOM 2239 C C . VAL B 1 67 ? 16.406 4.871 12.875 1 90.12 67 VAL B C 1
ATOM 2241 O O . VAL B 1 67 ? 16.141 4.016 12.023 1 90.12 67 VAL B O 1
ATOM 2244 N N . VAL B 1 68 ? 17.406 4.773 13.703 1 92.88 68 VAL B N 1
ATOM 2245 C CA . VAL B 1 68 ? 18.344 3.656 13.641 1 92.88 68 VAL B CA 1
ATOM 2246 C C . VAL B 1 68 ? 17.625 2.359 14 1 92.88 68 VAL B C 1
ATOM 2248 O O . VAL B 1 68 ? 17.859 1.318 13.383 1 92.88 68 VAL B O 1
ATOM 2251 N N . LEU B 1 69 ? 16.797 2.488 14.977 1 91.38 69 LEU B N 1
ATOM 2252 C CA . LEU B 1 69 ? 16.016 1.324 15.367 1 91.38 69 LEU B CA 1
ATOM 2253 C C . LEU B 1 69 ? 15.117 0.87 14.227 1 91.38 69 LEU B C 1
ATOM 2255 O O . LEU B 1 69 ? 15 -0.329 13.961 1 91.38 69 LEU B O 1
ATOM 2259 N N . MET B 1 70 ? 14.5 1.818 13.617 1 89.38 70 MET B N 1
ATOM 2260 C CA . MET B 1 70 ? 13.656 1.5 12.469 1 89.38 70 MET B CA 1
ATOM 2261 C C . MET B 1 70 ? 14.453 0.793 11.383 1 89.38 70 MET B C 1
ATOM 2263 O O . MET B 1 70 ? 13.992 -0.194 10.805 1 89.38 70 MET B O 1
ATOM 2267 N N . PHE B 1 71 ? 15.602 1.259 11.172 1 93.81 71 PHE B N 1
ATOM 2268 C CA . PHE B 1 71 ? 16.484 0.653 10.18 1 93.81 71 PHE B CA 1
ATOM 2269 C C . PHE B 1 71 ? 16.844 -0.77 10.578 1 93.81 71 PHE B C 1
ATOM 2271 O O . PHE B 1 71 ? 16.797 -1.686 9.75 1 93.81 71 PHE B O 1
ATOM 2278 N N . ALA B 1 72 ? 17.188 -0.938 11.781 1 94.25 72 ALA B N 1
ATOM 2279 C CA . ALA B 1 72 ? 17.594 -2.246 12.281 1 94.25 72 ALA B CA 1
ATOM 2280 C C . ALA B 1 72 ? 16.453 -3.258 12.18 1 94.25 72 ALA B C 1
ATOM 2282 O O . ALA B 1 72 ? 16.672 -4.398 11.758 1 94.25 72 ALA B O 1
ATOM 2283 N N . VAL B 1 73 ? 15.352 -2.842 12.539 1 90.69 73 VAL B N 1
ATOM 2284 C CA . VAL B 1 73 ? 14.195 -3.725 12.484 1 90.69 73 VAL B CA 1
ATOM 2285 C C . VAL B 1 73 ? 13.867 -4.059 11.031 1 90.69 73 VAL B C 1
ATOM 2287 O O . VAL B 1 73 ? 13.555 -5.207 10.711 1 90.69 73 VAL B O 1
ATOM 2290 N N . ALA B 1 74 ? 13.898 -3.066 10.211 1 92.12 74 ALA B N 1
ATOM 2291 C CA . ALA B 1 74 ? 13.648 -3.293 8.789 1 92.12 74 ALA B CA 1
ATOM 2292 C C . ALA B 1 74 ? 14.648 -4.293 8.211 1 92.12 74 ALA B C 1
ATOM 2294 O O . ALA B 1 74 ? 14.266 -5.207 7.477 1 92.12 74 ALA B O 1
ATOM 2295 N N . ALA B 1 75 ? 15.875 -4.125 8.539 1 94.69 75 ALA B N 1
ATOM 2296 C CA . ALA B 1 75 ? 16.922 -5.027 8.055 1 94.69 75 ALA B CA 1
ATOM 2297 C C . ALA B 1 75 ? 16.688 -6.453 8.547 1 94.69 75 ALA B C 1
ATOM 2299 O O . ALA B 1 75 ? 16.797 -7.41 7.781 1 94.69 75 ALA B O 1
ATOM 2300 N N . TRP B 1 76 ? 16.391 -6.492 9.773 1 93.69 76 TRP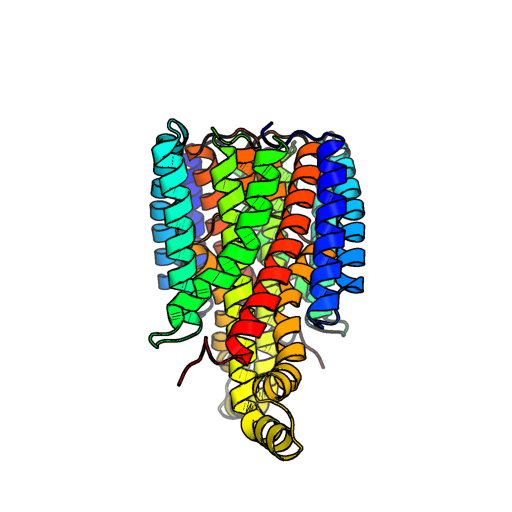 B N 1
ATOM 2301 C CA . TRP B 1 76 ? 16.125 -7.797 10.375 1 93.69 76 TRP B CA 1
ATOM 2302 C C . TRP B 1 76 ? 14.914 -8.453 9.719 1 93.69 76 TRP B C 1
ATOM 2304 O O . TRP B 1 76 ? 14.961 -9.633 9.352 1 93.69 76 TRP B O 1
ATOM 2314 N N . THR B 1 77 ? 13.906 -7.766 9.578 1 88.62 77 THR B N 1
ATOM 2315 C CA . THR B 1 77 ? 12.672 -8.281 8.992 1 88.62 77 THR B CA 1
ATOM 2316 C C . THR B 1 77 ? 12.906 -8.703 7.547 1 88.62 77 THR B C 1
ATOM 2318 O O . THR B 1 77 ? 12.523 -9.812 7.152 1 88.62 77 THR B O 1
ATOM 2321 N N . ALA B 1 78 ? 13.445 -7.848 6.801 1 92.81 78 ALA B N 1
ATOM 2322 C CA . ALA B 1 78 ? 13.711 -8.164 5.402 1 92.81 78 ALA B CA 1
ATOM 2323 C C . ALA B 1 78 ? 14.609 -9.398 5.285 1 92.81 78 ALA B C 1
ATOM 2325 O O . ALA B 1 78 ? 14.32 -10.305 4.5 1 92.81 78 ALA B O 1
ATOM 2326 N N . GLY B 1 79 ? 15.656 -9.406 6.055 1 95.06 79 GLY B N 1
ATOM 2327 C CA . GLY B 1 79 ? 16.562 -10.539 6.023 1 95.06 79 GLY B CA 1
ATOM 2328 C C . GLY B 1 79 ? 15.891 -11.859 6.336 1 95.06 79 GLY B C 1
ATOM 2329 O O . GLY B 1 79 ? 16.062 -12.844 5.605 1 95.06 79 GLY B O 1
ATOM 2330 N N . ARG B 1 80 ? 15.117 -11.852 7.281 1 91.06 80 ARG B N 1
ATOM 2331 C CA . ARG B 1 80 ? 14.461 -13.078 7.723 1 91.06 80 ARG B CA 1
ATOM 2332 C C . ARG B 1 80 ? 13.398 -13.523 6.723 1 91.06 80 ARG B C 1
ATOM 2334 O O . ARG B 1 80 ? 13.086 -14.711 6.625 1 91.06 80 ARG B O 1
ATOM 2341 N N . ARG B 1 81 ? 12.945 -12.664 6.062 1 89.25 81 ARG B N 1
ATOM 2342 C CA . ARG B 1 81 ? 11.945 -12.992 5.051 1 89.25 81 ARG B CA 1
ATOM 2343 C C . ARG B 1 81 ? 12.602 -13.547 3.793 1 89.25 81 ARG B C 1
ATOM 2345 O O . ARG B 1 81 ? 11.977 -14.305 3.041 1 89.25 81 ARG B O 1
ATOM 2352 N N . ILE B 1 82 ? 13.734 -13.164 3.605 1 93.31 82 ILE B N 1
ATOM 2353 C CA . ILE B 1 82 ? 14.43 -13.602 2.4 1 93.31 82 ILE B CA 1
ATOM 2354 C C . ILE B 1 82 ? 15.117 -14.945 2.66 1 93.31 82 ILE B C 1
ATOM 2356 O O . ILE B 1 82 ? 15.086 -15.836 1.812 1 93.31 82 ILE B O 1
ATOM 2360 N N . THR B 1 83 ? 15.727 -15.023 3.773 1 93 83 THR B N 1
ATOM 2361 C CA . THR B 1 83 ? 16.484 -16.234 4.098 1 93 83 THR B CA 1
ATOM 2362 C C . THR B 1 83 ? 16.453 -16.5 5.598 1 93 83 THR B C 1
ATOM 2364 O O . THR B 1 83 ? 16.234 -15.594 6.395 1 93 83 THR B O 1
ATOM 2367 N N . ARG B 1 84 ? 16.703 -17.734 5.871 1 90.81 84 ARG B N 1
ATOM 2368 C CA . ARG B 1 84 ? 16.719 -18.125 7.273 1 90.81 84 ARG B CA 1
ATOM 2369 C C . ARG B 1 84 ? 18.141 -18.375 7.758 1 90.81 84 ARG B C 1
ATOM 2371 O O . ARG B 1 84 ? 18.375 -18.641 8.938 1 90.81 84 ARG B O 1
ATOM 2378 N N . ASN B 1 85 ? 19.078 -18.234 6.918 1 92.81 85 ASN B N 1
ATOM 2379 C CA . ASN B 1 85 ? 20.453 -18.516 7.312 1 92.81 85 ASN B CA 1
ATOM 2380 C C . ASN B 1 85 ? 21.188 -17.25 7.75 1 92.81 85 ASN B C 1
ATOM 2382 O O .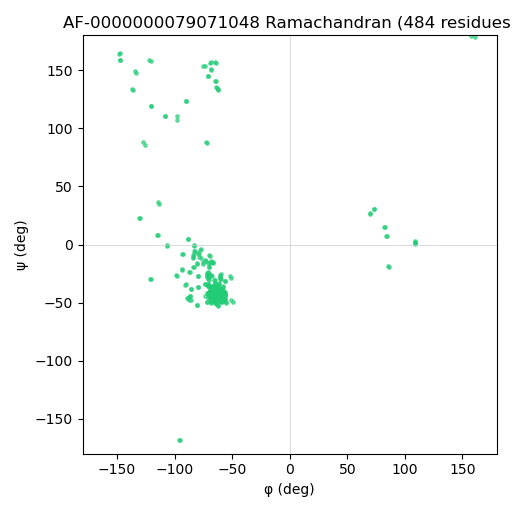 ASN B 1 85 ? 20.562 -16.234 8.023 1 92.81 85 ASN B O 1
ATOM 2386 N N . SER B 1 86 ? 22.562 -17.328 7.906 1 93.19 86 SER B N 1
ATOM 2387 C CA . SER B 1 86 ? 23.375 -16.297 8.539 1 93.19 86 SER B CA 1
ATOM 2388 C C . SER B 1 86 ? 23.609 -15.125 7.582 1 93.19 86 SER B C 1
ATOM 2390 O O . SER B 1 86 ? 24.109 -14.078 7.988 1 93.19 86 SER B O 1
ATOM 2392 N N . THR B 1 87 ? 23.156 -15.25 6.371 1 94.81 87 THR B N 1
ATOM 2393 C CA . THR B 1 87 ? 23.422 -14.188 5.41 1 94.81 87 THR B CA 1
ATOM 2394 C C . THR B 1 87 ? 22.328 -13.125 5.461 1 94.81 87 THR B C 1
ATOM 2396 O O . THR B 1 87 ? 22.359 -12.172 4.684 1 94.81 87 THR B O 1
ATOM 2399 N N . TRP B 1 88 ? 21.422 -13.281 6.391 1 94.12 88 TRP B N 1
ATOM 2400 C CA . TRP B 1 88 ? 20.25 -12.406 6.465 1 94.12 88 TRP B CA 1
ATOM 2401 C C . TRP B 1 88 ? 20.688 -10.953 6.664 1 94.12 88 TRP B C 1
ATOM 2403 O O . TRP B 1 88 ? 19.984 -10.039 6.219 1 94.12 88 TRP B O 1
ATOM 2413 N N . TRP B 1 89 ? 21.844 -10.734 7.254 1 95.5 89 TRP B N 1
ATOM 2414 C CA . TRP B 1 89 ? 22.25 -9.375 7.609 1 95.5 89 TRP B CA 1
ATOM 2415 C C . TRP B 1 89 ? 22.641 -8.578 6.367 1 95.5 89 TRP B C 1
ATOM 2417 O O . TRP B 1 89 ? 22.688 -7.348 6.406 1 95.5 89 TRP B O 1
ATOM 2427 N N . TRP B 1 90 ? 22.844 -9.227 5.277 1 96.75 90 TRP B N 1
ATOM 2428 C CA . TRP B 1 90 ? 23.188 -8.547 4.031 1 96.75 90 TRP B CA 1
ATOM 2429 C C . TRP B 1 90 ? 22 -7.742 3.5 1 96.75 90 TRP B C 1
ATOM 2431 O O . TRP B 1 90 ? 22.156 -6.867 2.65 1 96.75 90 TRP B O 1
ATOM 2441 N N . ALA B 1 91 ? 20.828 -8.062 4.047 1 96.56 91 ALA B N 1
ATOM 2442 C CA . ALA B 1 91 ? 19.641 -7.32 3.645 1 96.56 91 ALA B CA 1
ATOM 2443 C C . ALA B 1 91 ? 19.719 -5.867 4.094 1 96.56 91 ALA B C 1
ATOM 2445 O O . ALA B 1 91 ? 19 -5.008 3.576 1 96.56 91 ALA B O 1
ATOM 2446 N N . ALA B 1 92 ? 20.609 -5.582 5.012 1 97.62 92 ALA B N 1
ATOM 2447 C CA . ALA B 1 92 ? 20.812 -4.219 5.488 1 97.62 92 ALA B CA 1
ATOM 2448 C C . ALA B 1 92 ? 21.406 -3.334 4.391 1 97.62 92 ALA B C 1
ATOM 2450 O O . ALA B 1 92 ? 21.141 -2.129 4.348 1 97.62 92 ALA B O 1
ATOM 2451 N N . VAL B 1 93 ? 22.109 -3.893 3.496 1 98.19 93 VAL B N 1
ATOM 2452 C CA . VAL B 1 93 ? 22.859 -3.141 2.5 1 98.19 93 VAL B CA 1
ATOM 2453 C C . VAL B 1 93 ? 21.906 -2.51 1.492 1 98.19 93 VAL B C 1
ATOM 2455 O O . VAL B 1 93 ? 21.969 -1.305 1.238 1 98.19 93 VAL B O 1
ATOM 2458 N N . PRO B 1 94 ? 20.984 -3.312 0.952 1 97.94 94 PRO B N 1
ATOM 2459 C CA . PRO B 1 94 ? 20.047 -2.674 0.018 1 97.94 94 PRO B CA 1
ATOM 2460 C C . PRO B 1 94 ? 19.156 -1.632 0.692 1 97.94 94 PRO B C 1
ATOM 2462 O O . PRO B 1 94 ? 18.828 -0.618 0.078 1 97.94 94 PRO B O 1
ATOM 2465 N N . ILE B 1 95 ? 18.766 -1.836 1.873 1 96.94 95 ILE B N 1
ATOM 2466 C CA . ILE B 1 95 ? 17.922 -0.876 2.58 1 96.94 95 ILE B CA 1
ATOM 2467 C C . ILE B 1 95 ? 18.719 0.409 2.834 1 96.94 95 ILE B C 1
ATOM 2469 O O . ILE B 1 95 ? 18.203 1.509 2.592 1 96.94 95 ILE B O 1
ATOM 2473 N N . ALA B 1 96 ? 19.953 0.249 3.266 1 97.75 96 ALA B N 1
ATOM 2474 C CA . ALA B 1 96 ? 20.812 1.406 3.5 1 97.75 96 ALA B CA 1
ATOM 2475 C C . ALA B 1 96 ? 21.109 2.141 2.197 1 97.75 96 ALA B C 1
ATOM 2477 O O . ALA B 1 96 ? 21.016 3.371 2.137 1 97.75 96 ALA B O 1
ATOM 2478 N N . ALA B 1 97 ? 21.406 1.408 1.189 1 97.62 97 ALA B N 1
ATOM 2479 C CA . ALA B 1 97 ? 21.781 1.998 -0.095 1 97.62 97 ALA B CA 1
ATOM 2480 C C . ALA B 1 97 ? 20.609 2.766 -0.701 1 97.62 97 ALA B C 1
ATOM 2482 O O . ALA B 1 97 ? 20.812 3.764 -1.398 1 97.62 97 ALA B O 1
ATOM 2483 N N . GLY B 1 98 ? 19.438 2.258 -0.438 1 96.44 98 GLY B N 1
ATOM 2484 C CA . GLY B 1 98 ? 18.25 2.912 -0.971 1 96.44 98 GLY B CA 1
ATOM 2485 C C . GLY B 1 98 ? 17.812 4.109 -0.151 1 96.44 98 GLY B C 1
ATOM 2486 O O . GLY B 1 98 ? 17.734 5.227 -0.667 1 96.44 98 GLY B O 1
ATOM 2487 N N . ALA B 1 99 ? 17.656 3.959 1.1 1 95.25 99 ALA B N 1
ATOM 2488 C CA . ALA B 1 99 ? 16.984 4.941 1.95 1 95.25 99 ALA B CA 1
ATOM 2489 C C . ALA B 1 99 ? 17.953 6.02 2.414 1 95.25 99 ALA B C 1
ATOM 2491 O O . ALA B 1 99 ? 17.625 7.207 2.414 1 95.25 99 ALA B O 1
ATOM 2492 N N . LEU B 1 100 ? 19.188 5.699 2.74 1 94.75 100 LEU B N 1
ATOM 2493 C CA . LEU B 1 100 ? 20.094 6.613 3.418 1 94.75 100 LEU B CA 1
ATOM 2494 C C . LEU B 1 100 ? 20.484 7.773 2.506 1 94.75 100 LEU B C 1
ATOM 2496 O O . LEU B 1 100 ? 20.453 8.93 2.924 1 94.75 100 LEU B O 1
ATOM 2500 N N . PRO B 1 101 ? 20.828 7.52 1.267 1 94.75 101 PRO B N 1
ATOM 2501 C CA . PRO B 1 101 ? 21.188 8.656 0.414 1 94.75 101 PRO B CA 1
ATOM 2502 C C . PRO B 1 101 ? 20.047 9.641 0.222 1 94.75 101 PRO B C 1
ATOM 2504 O O . PRO B 1 101 ? 20.266 10.852 0.152 1 94.75 101 PRO B O 1
ATOM 2507 N N . VAL B 1 102 ? 18.875 9.109 0.12 1 93.88 102 VAL B N 1
ATOM 2508 C CA . VAL B 1 102 ? 17.719 9.977 -0.083 1 93.88 102 VAL B CA 1
ATOM 2509 C C . VAL B 1 102 ? 17.469 10.797 1.182 1 93.88 102 VAL B C 1
ATOM 2511 O O . VAL B 1 102 ? 17.25 12.008 1.111 1 93.88 102 VAL B O 1
ATOM 2514 N N . VAL B 1 103 ? 17.484 10.188 2.305 1 91.75 103 VAL B N 1
ATOM 2515 C CA . VAL B 1 103 ? 17.328 10.891 3.572 1 91.75 103 VAL B CA 1
ATOM 2516 C C . VAL B 1 103 ? 18.438 11.93 3.721 1 91.75 103 VAL B C 1
ATOM 2518 O O . VAL B 1 103 ? 18.172 13.07 4.125 1 91.75 103 VAL B O 1
ATOM 2521 N N . GLY B 1 104 ? 19.641 11.516 3.432 1 91.38 104 GLY B N 1
ATOM 2522 C CA . GLY B 1 104 ? 20.766 12.445 3.473 1 91.38 104 GLY B CA 1
ATOM 2523 C C . GLY B 1 104 ? 20.562 13.656 2.574 1 91.38 104 GLY B C 1
ATOM 2524 O O . GLY B 1 104 ? 20.844 14.789 2.979 1 91.38 104 GLY B O 1
ATOM 2525 N N . LEU B 1 105 ? 20.094 13.391 1.389 1 90.31 105 LEU B N 1
ATOM 2526 C CA . LEU B 1 105 ? 19.828 14.461 0.437 1 90.31 105 LEU B CA 1
ATOM 2527 C C . LEU B 1 105 ? 18.797 15.438 0.993 1 90.31 105 LEU B C 1
ATOM 2529 O O . LEU B 1 105 ? 18.938 16.656 0.844 1 90.31 105 LEU B O 1
ATOM 2533 N N . LEU B 1 106 ? 17.812 14.938 1.646 1 87.62 106 LEU B N 1
ATOM 2534 C CA . LEU B 1 106 ? 16.766 15.766 2.217 1 87.62 106 LEU B CA 1
ATOM 2535 C C . LEU B 1 106 ? 17.297 16.609 3.369 1 87.62 106 LEU B C 1
ATOM 2537 O O . LEU B 1 106 ? 16.922 17.766 3.529 1 87.62 106 LEU B O 1
ATOM 2541 N N . LEU B 1 107 ? 18.156 16.047 4.105 1 86.88 107 LEU B N 1
ATOM 2542 C CA . LEU B 1 107 ? 18.75 16.75 5.238 1 86.88 107 LEU B CA 1
ATOM 2543 C C . LEU B 1 107 ? 19.688 17.844 4.762 1 86.88 107 LEU B C 1
ATOM 2545 O O . LEU B 1 107 ? 19.656 18.969 5.273 1 86.88 107 LEU B O 1
ATOM 2549 N N . VAL B 1 108 ? 20.469 17.562 3.783 1 87.88 108 VAL B N 1
ATOM 2550 C CA . VAL B 1 108 ? 21.469 18.5 3.291 1 87.88 108 VAL B CA 1
ATOM 2551 C C . VAL B 1 108 ? 20.781 19.656 2.566 1 87.88 108 VAL B C 1
ATOM 2553 O O . VAL B 1 108 ? 21.234 20.797 2.664 1 87.88 108 VAL B O 1
ATOM 2556 N N . THR B 1 109 ? 19.703 19.406 1.878 1 84.94 109 THR B N 1
ATOM 2557 C CA . THR B 1 109 ? 19 20.453 1.137 1 84.94 109 THR B CA 1
ATOM 2558 C C . THR B 1 109 ? 18.109 21.266 2.068 1 84.94 109 THR B C 1
ATOM 2560 O O . THR B 1 109 ? 17.594 22.312 1.682 1 84.94 109 THR B O 1
ATOM 2563 N N . GLY B 1 110 ? 17.844 20.75 3.266 1 82.5 110 GLY B N 1
ATOM 2564 C CA . GLY B 1 110 ? 17.016 21.469 4.227 1 82.5 110 GLY B CA 1
ATOM 2565 C C . GLY B 1 110 ? 15.531 21.266 4.008 1 82.5 110 GLY B C 1
ATOM 2566 O O . GLY B 1 110 ? 14.711 21.938 4.629 1 82.5 110 GLY B O 1
ATOM 2567 N N . LEU B 1 111 ? 15.172 20.406 3.135 1 82 111 LEU B N 1
ATOM 2568 C CA . LEU B 1 111 ? 13.758 20.125 2.883 1 82 111 LEU B CA 1
ATOM 2569 C C . LEU B 1 111 ? 13.109 19.484 4.098 1 82 111 LEU B C 1
ATOM 2571 O O . LEU B 1 111 ? 11.906 19.641 4.324 1 82 111 LEU B O 1
ATOM 2575 N N . VAL B 1 112 ? 13.875 18.656 4.801 1 81.75 112 VAL B N 1
ATOM 2576 C CA . VAL B 1 112 ? 13.43 18.047 6.047 1 81.75 112 VAL B CA 1
ATOM 2577 C C . VAL B 1 112 ? 14.367 18.453 7.188 1 81.75 112 VAL B C 1
ATOM 2579 O O . VAL B 1 112 ? 15.578 18.234 7.105 1 81.75 112 VAL B O 1
ATOM 2582 N N . PRO B 1 113 ? 13.758 19.094 8.117 1 79.94 113 PRO B N 1
ATOM 2583 C CA . PRO B 1 113 ? 14.609 19.438 9.25 1 79.94 113 PRO B CA 1
ATOM 2584 C C . PRO B 1 113 ? 15.117 18.219 10.008 1 79.94 113 PRO B C 1
ATOM 2586 O O . PRO B 1 113 ? 14.406 17.219 10.125 1 79.94 113 PRO B O 1
ATOM 2589 N N . VAL B 1 114 ? 16.375 18.312 10.414 1 76.81 114 VAL B N 1
ATOM 2590 C CA . VAL B 1 114 ? 17 17.219 11.148 1 76.81 114 VAL B CA 1
ATOM 2591 C C . VAL B 1 114 ? 16.266 17.016 12.469 1 76.81 114 VAL B C 1
ATOM 2593 O O . VAL B 1 114 ? 16.109 15.875 12.922 1 76.81 114 VAL B O 1
ATOM 2596 N N . ARG B 1 115 ? 15.977 18.297 13 1 74.31 115 ARG B N 1
ATOM 2597 C CA . ARG B 1 115 ? 15.234 18.266 14.258 1 74.31 115 ARG B CA 1
ATOM 2598 C C . ARG B 1 115 ? 13.742 18.469 14.023 1 74.31 115 ARG B C 1
ATOM 2600 O O . ARG B 1 115 ? 13.344 19.328 13.242 1 74.31 115 ARG B O 1
ATOM 2607 N N . GLY B 1 116 ? 13.039 17.328 14.266 1 73.25 116 GLY B N 1
ATOM 2608 C CA . GLY B 1 116 ? 11.617 17.562 14.102 1 73.25 116 GLY B CA 1
ATOM 2609 C C . GLY B 1 116 ? 10.828 16.297 13.812 1 73.25 116 GLY B C 1
ATOM 2610 O O . GLY B 1 116 ? 11.406 15.234 13.609 1 73.25 116 GLY B O 1
ATOM 2611 N N . LEU B 1 117 ? 9.625 16.594 13.703 1 79.06 117 LEU B N 1
ATOM 2612 C CA . LEU B 1 117 ? 8.641 15.523 13.578 1 79.06 117 LEU B CA 1
ATOM 2613 C C . LEU B 1 117 ? 8.617 14.969 12.156 1 79.06 117 LEU B C 1
ATOM 2615 O O . LEU B 1 117 ? 8.188 13.836 11.938 1 79.06 117 LEU B O 1
ATOM 2619 N N . ALA B 1 118 ? 9.281 15.656 11.273 1 82.81 118 ALA B N 1
ATOM 2620 C CA . ALA B 1 118 ? 9.141 15.281 9.867 1 82.81 118 ALA B CA 1
ATOM 2621 C C . ALA B 1 118 ? 10.148 14.195 9.492 1 82.81 118 ALA B C 1
ATOM 2623 O O . ALA B 1 118 ? 9.906 13.406 8.578 1 82.81 118 ALA B O 1
ATOM 2624 N N . LEU B 1 119 ? 11.211 14.086 10.18 1 86.44 119 LEU B N 1
ATOM 2625 C CA . LEU B 1 119 ? 12.266 13.141 9.836 1 86.44 119 LEU B CA 1
ATOM 2626 C C . LEU B 1 119 ? 11.797 11.703 10.039 1 86.44 119 LEU B C 1
ATOM 2628 O O . LEU B 1 119 ? 12.094 10.828 9.227 1 86.44 119 LEU B O 1
ATOM 2632 N N . ILE B 1 120 ? 11.047 11.5 11.031 1 86.81 120 ILE B N 1
ATOM 2633 C CA . ILE B 1 120 ? 10.641 10.148 11.406 1 86.81 120 ILE B CA 1
ATOM 2634 C C . ILE B 1 120 ? 9.703 9.586 10.344 1 86.81 120 ILE B C 1
ATOM 2636 O O . ILE B 1 120 ? 9.961 8.516 9.781 1 86.81 120 ILE B O 1
ATOM 2640 N N . PRO B 1 121 ? 8.719 10.328 10 1 85.62 121 PRO B N 1
ATOM 2641 C CA . PRO B 1 121 ? 7.805 9.781 9 1 85.62 121 PRO B CA 1
ATOM 2642 C C . PRO B 1 121 ? 8.453 9.633 7.625 1 85.62 121 PRO B C 1
ATOM 2644 O O . PRO B 1 121 ? 8.195 8.664 6.91 1 85.62 121 PRO B O 1
ATOM 2647 N N . VAL B 1 122 ? 9.25 10.469 7.27 1 87.75 122 VAL B N 1
ATOM 2648 C CA . VAL B 1 122 ? 9.914 10.406 5.977 1 87.75 122 VAL B CA 1
ATOM 2649 C C . VAL B 1 122 ? 10.875 9.219 5.941 1 87.75 122 VAL B C 1
ATOM 2651 O O . VAL B 1 122 ? 10.859 8.43 5 1 87.75 122 VAL B O 1
ATOM 2654 N N . ALA B 1 123 ? 11.68 9.133 6.98 1 89.94 123 ALA B N 1
ATOM 2655 C CA . ALA B 1 123 ? 12.586 7.992 7.074 1 89.94 123 ALA B CA 1
ATOM 2656 C C . ALA B 1 123 ? 11.812 6.68 7.102 1 89.94 123 ALA B C 1
ATOM 2658 O O . ALA B 1 123 ? 12.211 5.699 6.469 1 89.94 123 ALA B O 1
ATOM 2659 N N . GLY B 1 124 ? 10.789 6.727 7.832 1 88.06 124 GLY B N 1
ATOM 2660 C CA . GLY B 1 124 ? 9.977 5.531 7.961 1 88.06 124 GLY B CA 1
ATOM 2661 C C . GLY B 1 124 ? 9.422 5.043 6.637 1 88.06 124 GLY B C 1
ATOM 2662 O O . GLY B 1 124 ? 9.484 3.85 6.332 1 88.06 124 GLY B O 1
ATOM 2663 N N . ILE B 1 125 ? 8.859 5.879 5.867 1 88.81 125 ILE B N 1
ATOM 2664 C CA . ILE B 1 125 ? 8.258 5.504 4.59 1 88.81 125 ILE B CA 1
ATOM 2665 C C . ILE B 1 125 ? 9.344 5.031 3.629 1 88.81 125 ILE B C 1
ATOM 2667 O O . ILE B 1 125 ? 9.148 4.066 2.885 1 88.81 125 ILE B O 1
ATOM 2671 N N . LEU B 1 126 ? 10.438 5.68 3.613 1 92.81 126 LEU B N 1
ATOM 2672 C CA . LEU B 1 126 ? 11.523 5.316 2.703 1 92.81 126 LEU B CA 1
ATOM 2673 C C . LEU B 1 126 ? 12.141 3.982 3.098 1 92.81 126 LEU B C 1
ATOM 2675 O O . LEU B 1 126 ? 12.383 3.127 2.242 1 92.81 126 LEU B O 1
ATOM 2679 N N . ILE B 1 127 ? 12.383 3.83 4.371 1 93.19 127 ILE B N 1
ATOM 2680 C CA . ILE B 1 127 ? 12.93 2.574 4.871 1 93.19 127 ILE B CA 1
ATOM 2681 C C . ILE B 1 127 ? 11.953 1.436 4.594 1 93.19 127 ILE B C 1
ATOM 2683 O O . ILE B 1 127 ? 12.359 0.353 4.164 1 93.19 127 ILE B O 1
ATOM 2687 N N . GLY B 1 128 ? 10.75 1.718 4.848 1 89.62 128 GLY B N 1
ATOM 2688 C CA . GLY B 1 128 ? 9.734 0.726 4.547 1 89.62 128 GLY B CA 1
ATOM 2689 C C . GLY B 1 128 ? 9.695 0.337 3.082 1 89.62 128 GLY B C 1
ATOM 2690 O O . GLY B 1 128 ? 9.562 -0.844 2.75 1 89.62 128 GLY B O 1
ATOM 2691 N N . GLY B 1 129 ? 9.711 1.283 2.207 1 90.31 129 GLY B N 1
ATOM 2692 C CA . GLY B 1 129 ? 9.773 1.007 0.781 1 90.31 129 GLY B CA 1
ATOM 2693 C C . GLY B 1 129 ? 10.977 0.174 0.39 1 90.31 129 GLY B C 1
ATOM 2694 O O . GLY B 1 129 ? 10.867 -0.74 -0.43 1 90.31 129 GLY B O 1
ATOM 2695 N N . ALA B 1 130 ? 12.031 0.512 0.998 1 94.31 130 ALA B N 1
ATOM 2696 C CA . ALA B 1 130 ? 13.25 -0.247 0.732 1 94.31 130 ALA B CA 1
ATOM 2697 C C . ALA B 1 130 ? 13.117 -1.688 1.213 1 94.31 130 ALA B C 1
ATOM 2699 O O . ALA B 1 130 ? 13.586 -2.617 0.548 1 94.31 130 ALA B O 1
ATOM 2700 N N . LEU B 1 131 ? 12.578 -1.779 2.367 1 92.06 131 LEU B N 1
ATOM 2701 C CA . LEU B 1 131 ? 12.352 -3.107 2.926 1 92.06 131 LEU B CA 1
ATOM 2702 C C . LEU B 1 131 ? 11.531 -3.965 1.973 1 92.06 131 LEU B C 1
ATOM 2704 O O . LEU B 1 131 ? 11.93 -5.074 1.623 1 92.06 131 LEU B O 1
ATOM 2708 N N . THR B 1 132 ? 10.453 -3.426 1.52 1 89.38 132 THR B N 1
ATOM 2709 C CA . THR B 1 132 ? 9.547 -4.156 0.633 1 89.38 132 THR B CA 1
ATOM 2710 C C . THR B 1 132 ? 10.258 -4.523 -0.669 1 89.38 132 THR B C 1
ATOM 2712 O O . THR B 1 132 ? 10.18 -5.672 -1.117 1 89.38 132 THR B O 1
ATOM 2715 N N . ALA B 1 133 ? 10.898 -3.594 -1.233 1 93.19 133 ALA B N 1
ATOM 2716 C CA . ALA B 1 133 ? 11.602 -3.836 -2.488 1 93.19 133 ALA B CA 1
ATOM 2717 C C . ALA B 1 133 ? 12.703 -4.875 -2.305 1 93.19 133 ALA B C 1
ATOM 2719 O O . ALA B 1 133 ? 12.922 -5.715 -3.182 1 93.19 133 ALA B O 1
ATOM 2720 N N . THR B 1 134 ? 13.367 -4.77 -1.196 1 95.19 134 THR B N 1
ATOM 2721 C CA . THR B 1 134 ? 14.445 -5.711 -0.904 1 95.19 134 THR B CA 1
ATOM 2722 C C . THR B 1 134 ? 13.898 -7.129 -0.762 1 95.19 134 THR B C 1
ATOM 2724 O O . THR B 1 134 ? 14.461 -8.07 -1.325 1 95.19 134 THR B O 1
ATOM 2727 N N . VAL B 1 135 ? 12.859 -7.254 -0.058 1 93.12 135 VAL B N 1
ATOM 2728 C CA . VAL B 1 135 ? 12.273 -8.57 0.169 1 93.12 135 VAL B CA 1
ATOM 2729 C C . VAL B 1 135 ? 11.766 -9.141 -1.152 1 93.12 135 VAL B C 1
ATOM 2731 O O . VAL B 1 135 ? 12.086 -10.273 -1.508 1 93.12 135 VAL B O 1
ATOM 2734 N N . LEU B 1 136 ? 11.031 -8.375 -1.892 1 90.75 136 LEU B N 1
ATOM 2735 C CA . LEU B 1 136 ? 10.461 -8.844 -3.148 1 90.75 136 LEU B CA 1
ATOM 2736 C C . LEU B 1 136 ? 11.562 -9.172 -4.156 1 90.75 136 LEU B C 1
ATOM 2738 O O . LEU B 1 136 ? 11.547 -10.242 -4.766 1 90.75 136 LEU B O 1
ATOM 2742 N N . GLY B 1 137 ? 12.477 -8.266 -4.297 1 94.19 137 GLY B N 1
ATOM 2743 C CA . GLY B 1 137 ? 13.578 -8.5 -5.211 1 94.19 137 GLY B CA 1
ATOM 2744 C C . GLY B 1 137 ? 14.438 -9.695 -4.82 1 94.19 137 GLY B C 1
ATOM 2745 O O . GLY B 1 137 ? 14.797 -10.516 -5.668 1 94.19 137 GLY B O 1
ATOM 2746 N N . GLY B 1 138 ? 14.75 -9.781 -3.576 1 95.12 138 GLY B N 1
ATOM 2747 C CA . GLY B 1 138 ? 15.57 -10.875 -3.088 1 95.12 138 GLY B CA 1
ATOM 2748 C C . GLY B 1 138 ? 14.906 -12.234 -3.25 1 95.12 138 GLY B C 1
ATOM 2749 O O . GLY B 1 138 ? 15.531 -13.18 -3.74 1 95.12 138 GLY B O 1
ATOM 2750 N N . ARG B 1 139 ? 13.719 -12.32 -2.893 1 93.31 139 ARG B N 1
ATOM 2751 C CA . ARG B 1 139 ? 13 -13.586 -3.002 1 93.31 139 ARG B CA 1
ATOM 2752 C C . ARG B 1 139 ? 12.844 -14.008 -4.461 1 93.31 139 ARG B C 1
ATOM 2754 O O . ARG B 1 139 ? 13.078 -15.164 -4.805 1 93.31 139 ARG B O 1
ATOM 2761 N N . ARG B 1 140 ? 12.469 -13.102 -5.262 1 90.69 140 ARG B N 1
ATOM 2762 C CA . ARG B 1 140 ? 12.289 -13.422 -6.672 1 90.69 140 ARG B CA 1
ATOM 2763 C C . ARG B 1 140 ? 13.609 -13.875 -7.301 1 90.69 140 ARG B C 1
ATOM 2765 O O . ARG B 1 140 ? 13.633 -14.82 -8.094 1 90.69 140 ARG B O 1
ATOM 2772 N N . ALA B 1 141 ? 14.594 -13.172 -6.969 1 93.75 141 ALA B N 1
ATOM 2773 C CA . ALA B 1 141 ? 15.906 -13.531 -7.496 1 93.75 141 ALA B CA 1
ATOM 2774 C C . ALA B 1 141 ? 16.312 -14.938 -7.066 1 93.75 141 ALA B C 1
ATOM 2776 O O . ALA B 1 141 ? 16.719 -15.758 -7.895 1 93.75 141 ALA B O 1
ATOM 2777 N N . LEU B 1 142 ? 16.172 -15.227 -5.863 1 94.12 142 LEU B N 1
ATOM 2778 C CA . LEU B 1 142 ? 16.562 -16.531 -5.336 1 94.12 142 LEU B CA 1
ATOM 2779 C C . LEU B 1 142 ? 15.672 -17.625 -5.883 1 94.12 142 LEU B C 1
ATOM 2781 O O . LEU B 1 142 ? 16.141 -18.719 -6.188 1 94.12 142 LEU B O 1
ATOM 2785 N N . ASP B 1 143 ? 14.414 -17.328 -5.957 1 91.56 143 ASP B N 1
ATOM 2786 C CA . ASP B 1 143 ? 13.5 -18.297 -6.547 1 91.56 143 ASP B CA 1
ATOM 2787 C C . ASP B 1 143 ? 13.891 -18.609 -7.988 1 91.56 143 ASP B C 1
ATOM 2789 O O . ASP B 1 143 ? 13.891 -19.781 -8.398 1 91.56 143 ASP B O 1
ATOM 2793 N N . GLU B 1 144 ? 14.164 -17.594 -8.695 1 91.31 144 GLU B N 1
ATOM 2794 C CA . GLU B 1 144 ? 14.547 -17.781 -10.094 1 91.31 144 GLU B CA 1
ATOM 2795 C C . GLU B 1 144 ? 15.828 -18.594 -10.219 1 91.31 144 GLU B C 1
ATOM 2797 O O . GLU B 1 144 ? 15.953 -19.438 -11.109 1 91.31 144 GLU B O 1
ATOM 2802 N N . LEU B 1 145 ? 16.781 -18.359 -9.375 1 92.88 145 LEU B N 1
ATOM 2803 C CA . LEU B 1 145 ? 18.031 -19.094 -9.391 1 92.88 145 LEU B CA 1
ATOM 2804 C C . LEU B 1 145 ? 17.812 -20.562 -9.086 1 92.88 145 LEU B C 1
ATOM 2806 O O . LEU B 1 145 ? 18.484 -21.438 -9.648 1 92.88 145 LEU B O 1
ATOM 2810 N N . THR B 1 146 ? 16.906 -20.797 -8.211 1 91.88 146 THR B N 1
ATOM 2811 C CA . THR B 1 146 ? 16.594 -22.172 -7.855 1 91.88 146 THR B CA 1
ATOM 2812 C C . THR B 1 146 ? 15.844 -22.875 -8.992 1 91.88 146 THR B C 1
ATOM 2814 O O . THR B 1 146 ? 16.172 -24 -9.352 1 91.88 146 THR B O 1
ATOM 2817 N N . THR B 1 147 ? 14.961 -22.172 -9.562 1 91.31 147 THR B N 1
ATOM 2818 C CA . THR B 1 147 ? 14.125 -22.75 -10.609 1 91.31 147 THR B CA 1
ATOM 2819 C C . THR B 1 147 ? 14.922 -22.938 -11.898 1 91.31 147 THR B C 1
ATOM 2821 O O . THR B 1 147 ? 14.711 -23.906 -12.633 1 91.31 147 THR B O 1
ATOM 2824 N N . ARG B 1 148 ? 15.82 -22.047 -12.133 1 93.81 148 ARG B N 1
ATOM 2825 C CA . ARG B 1 148 ? 16.578 -22.078 -13.383 1 93.81 148 ARG B CA 1
ATOM 2826 C C . ARG B 1 148 ? 18.047 -22.375 -13.133 1 93.81 148 ARG B C 1
ATOM 2828 O O . ARG B 1 148 ? 18.922 -21.828 -13.812 1 93.81 148 ARG B O 1
ATOM 2835 N N . TYR B 1 149 ? 18.234 -23.141 -12.203 1 92.19 149 TYR B N 1
ATOM 2836 C CA . TYR B 1 149 ? 19.594 -23.5 -11.812 1 92.19 149 TYR B CA 1
ATOM 2837 C C . TYR B 1 149 ? 20.359 -24.094 -12.984 1 92.19 149 TYR B C 1
ATOM 2839 O O . TYR B 1 149 ? 21.547 -23.812 -13.164 1 92.19 149 TYR B O 1
ATOM 2847 N N . GLY B 1 150 ? 19.75 -24.891 -13.727 1 92.25 150 GLY B N 1
ATOM 2848 C CA . GLY B 1 150 ? 20.375 -25.516 -14.891 1 92.25 150 GLY B CA 1
ATOM 2849 C C . GLY B 1 150 ? 20.891 -24.5 -15.898 1 92.25 150 GLY B C 1
ATOM 2850 O O . GLY B 1 150 ? 21.953 -24.672 -16.484 1 92.25 150 GLY B O 1
ATOM 2851 N N . GLU B 1 151 ? 20.156 -23.516 -16.078 1 92.81 151 GLU B N 1
ATOM 2852 C CA . GLU B 1 151 ? 20.562 -22.469 -17 1 92.81 151 GLU B CA 1
ATOM 2853 C C . GLU B 1 151 ? 21.781 -21.719 -16.5 1 92.81 151 GLU B C 1
ATOM 2855 O O . GLU B 1 151 ? 22.625 -21.297 -17.281 1 92.81 151 GLU B O 1
ATOM 2860 N N . VAL B 1 152 ? 21.844 -21.531 -15.25 1 92.12 152 VAL B N 1
ATOM 2861 C CA . VAL B 1 152 ? 23.016 -20.875 -14.648 1 92.12 152 VAL B CA 1
ATOM 2862 C C . V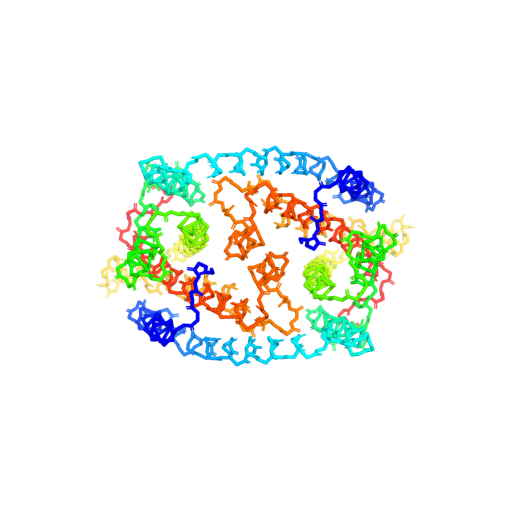AL B 1 152 ? 24.266 -21.719 -14.891 1 92.12 152 VAL B C 1
ATOM 2864 O O . VAL B 1 152 ? 25.297 -21.203 -15.297 1 92.12 152 VAL B O 1
ATOM 2867 N N . GLU B 1 153 ? 24.062 -23 -14.695 1 92.44 153 GLU B N 1
ATOM 2868 C CA . GLU B 1 153 ? 25.172 -23.906 -14.906 1 92.44 153 GLU B CA 1
ATOM 2869 C C . GLU B 1 153 ? 25.594 -23.938 -16.375 1 92.44 153 GLU B C 1
ATOM 2871 O O . GLU B 1 153 ? 26.797 -24 -16.672 1 92.44 153 GLU B O 1
ATOM 2876 N N . ALA B 1 154 ? 24.609 -23.875 -17.109 1 92.75 154 ALA B N 1
ATOM 2877 C CA . ALA B 1 154 ? 24.875 -23.844 -18.547 1 92.75 154 ALA B CA 1
ATOM 2878 C C . ALA B 1 154 ? 25.672 -22.609 -18.938 1 92.75 154 ALA B C 1
ATOM 2880 O O . ALA B 1 154 ? 26.594 -22.672 -19.75 1 92.75 154 ALA B O 1
ATOM 2881 N N . GLY B 1 155 ? 25.359 -21.516 -18.328 1 90.62 155 GLY B N 1
ATOM 2882 C CA . GLY B 1 155 ? 26.094 -20.281 -18.578 1 90.62 155 GLY B CA 1
ATOM 2883 C C . GLY B 1 155 ? 27.531 -20.344 -18.078 1 90.62 155 GLY B C 1
ATOM 2884 O O . GLY B 1 155 ? 28.438 -19.906 -18.781 1 90.62 155 GLY B O 1
ATOM 2885 N N . MET B 1 156 ? 27.625 -20.938 -17.016 1 91.12 156 MET B N 1
ATOM 2886 C CA . MET B 1 156 ? 28.969 -21.094 -16.469 1 91.12 156 MET B CA 1
ATOM 2887 C C . MET B 1 156 ? 29.812 -22.047 -17.328 1 91.12 156 MET B C 1
ATOM 2889 O O . MET B 1 156 ? 31 -21.812 -17.531 1 91.12 156 MET B O 1
ATOM 2893 N N . ALA B 1 157 ? 29.188 -22.984 -17.781 1 93.31 157 ALA B N 1
ATOM 2894 C CA . ALA B 1 157 ? 29.859 -23.953 -18.641 1 93.31 157 ALA B CA 1
ATOM 2895 C C . ALA B 1 157 ? 30.312 -23.281 -19.953 1 93.31 157 ALA B C 1
ATOM 2897 O O . ALA B 1 157 ? 31.328 -23.688 -20.531 1 93.31 157 ALA B O 1
ATOM 2898 N N . LEU B 1 158 ? 29.609 -22.312 -20.391 1 94.25 158 LEU B N 1
ATOM 2899 C CA . LEU B 1 158 ? 29.922 -21.578 -21.625 1 94.25 158 LEU B CA 1
ATOM 2900 C C . LEU B 1 158 ? 30.969 -20.5 -21.359 1 94.25 158 LEU B C 1
ATOM 2902 O O . LEU B 1 158 ? 31.359 -19.766 -22.266 1 94.25 158 LEU B O 1
ATOM 2906 N N . GLY B 1 159 ? 31.438 -20.375 -20 1 92.5 159 GLY B N 1
ATOM 2907 C CA . GLY B 1 159 ? 32.562 -19.484 -19.688 1 92.5 159 GLY B CA 1
ATOM 2908 C C . GLY B 1 159 ? 32.125 -18.25 -18.938 1 92.5 159 GLY B C 1
ATOM 2909 O O . GLY B 1 159 ? 32.969 -17.406 -18.594 1 92.5 159 GLY B O 1
ATOM 2910 N N . MET B 1 160 ? 30.891 -18.172 -18.672 1 92.31 160 MET B N 1
ATOM 2911 C CA . MET B 1 160 ? 30.469 -17 -17.891 1 92.31 160 MET B CA 1
ATOM 2912 C C . MET B 1 160 ? 30.953 -17.094 -16.453 1 92.31 160 MET B C 1
ATOM 2914 O O . MET B 1 160 ? 31.016 -18.188 -15.891 1 92.31 160 MET B O 1
ATOM 2918 N N . LEU B 1 161 ? 31.25 -15.898 -16 1 92.5 161 LEU B N 1
ATOM 2919 C CA . LEU B 1 161 ? 31.516 -15.852 -14.57 1 92.5 161 LEU B CA 1
ATOM 2920 C C . LEU B 1 161 ? 30.25 -16.109 -13.766 1 92.5 161 LEU B C 1
ATOM 2922 O O . LEU B 1 161 ? 29.141 -15.859 -14.242 1 92.5 161 LEU B O 1
ATOM 2926 N N . ASP B 1 162 ? 30.469 -16.641 -12.633 1 92.19 162 ASP B N 1
ATOM 2927 C CA . ASP B 1 162 ? 29.359 -17.016 -11.766 1 92.19 162 ASP B CA 1
ATOM 2928 C C . ASP B 1 162 ? 28.391 -15.844 -11.594 1 92.19 162 ASP B C 1
ATOM 2930 O O . ASP B 1 162 ? 27.188 -15.992 -11.812 1 92.19 162 ASP B O 1
ATOM 2934 N N . ARG B 1 163 ? 28.828 -14.719 -11.312 1 92.75 163 ARG B N 1
ATOM 2935 C CA . ARG B 1 163 ? 28.016 -13.531 -11.102 1 92.75 163 ARG B CA 1
ATOM 2936 C C . ARG B 1 163 ? 27.219 -13.18 -12.367 1 92.75 163 ARG B C 1
ATOM 2938 O O . ARG B 1 163 ? 26.031 -12.906 -12.297 1 92.75 163 ARG B O 1
ATOM 2945 N N . ASP B 1 164 ? 27.906 -13.242 -13.453 1 92.81 164 ASP B N 1
ATOM 2946 C CA . ASP B 1 164 ? 27.281 -12.852 -14.711 1 92.81 164 ASP B CA 1
ATOM 2947 C C . ASP B 1 164 ? 26.219 -13.852 -15.125 1 92.81 164 ASP B C 1
ATOM 2949 O O . ASP B 1 164 ? 25.156 -13.469 -15.648 1 92.81 164 ASP B O 1
ATOM 2953 N N . ALA 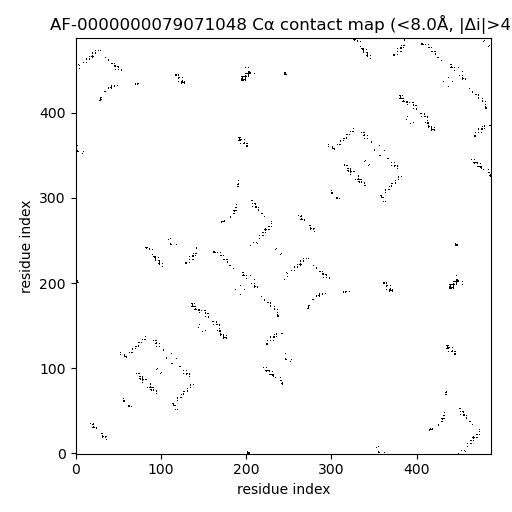B 1 165 ? 26.5 -15.117 -14.906 1 92.94 165 ALA B N 1
ATOM 2954 C CA . ALA B 1 165 ? 25.531 -16.172 -15.219 1 92.94 165 ALA B CA 1
ATOM 2955 C C . ALA B 1 165 ? 24.281 -16.016 -14.359 1 92.94 165 ALA B C 1
ATOM 2957 O O . ALA B 1 165 ? 23.156 -16.172 -14.852 1 92.94 165 ALA B O 1
ATOM 2958 N N . ARG B 1 166 ? 24.484 -15.711 -13.164 1 93 166 ARG B N 1
ATOM 2959 C CA . ARG B 1 166 ? 23.359 -15.539 -12.242 1 93 166 ARG B CA 1
ATOM 2960 C C . ARG B 1 166 ? 22.578 -14.273 -12.555 1 93 166 ARG B C 1
ATOM 2962 O O . ARG B 1 166 ? 21.344 -14.289 -12.547 1 93 166 ARG B O 1
ATOM 2969 N N . LEU B 1 167 ? 23.281 -13.242 -12.852 1 92.56 167 LEU B N 1
ATOM 2970 C CA . LEU B 1 167 ? 22.625 -11.969 -13.148 1 92.56 167 LEU B CA 1
ATOM 2971 C C . LEU B 1 167 ? 21.734 -12.094 -14.375 1 92.56 167 LEU B C 1
ATOM 2973 O O . LEU B 1 167 ? 20.656 -11.5 -14.43 1 92.56 167 LEU B O 1
ATOM 2977 N N . GLU B 1 168 ? 22.203 -12.836 -15.297 1 89.44 168 GLU B N 1
ATOM 2978 C CA . GLU B 1 168 ? 21.438 -13.023 -16.516 1 89.44 168 GLU B CA 1
ATOM 2979 C C . GLU B 1 168 ? 20.078 -13.648 -16.234 1 89.44 168 GLU B C 1
ATOM 2981 O O . GLU B 1 168 ? 19.078 -13.328 -16.891 1 89.44 168 GLU B O 1
ATOM 2986 N N . ILE B 1 169 ? 20.062 -14.391 -15.25 1 89.69 169 ILE B N 1
ATOM 2987 C CA . ILE B 1 169 ? 18.844 -15.141 -14.93 1 89.69 169 ILE B CA 1
ATOM 2988 C C . ILE B 1 169 ? 17.953 -14.32 -13.992 1 89.69 169 ILE B C 1
ATOM 2990 O O . ILE B 1 169 ? 16.734 -14.328 -14.125 1 89.69 169 ILE B O 1
ATOM 2994 N N . VAL B 1 170 ? 18.531 -13.57 -13.133 1 91.12 170 VAL B N 1
ATOM 2995 C CA . VAL B 1 170 ? 17.766 -12.992 -12.031 1 91.12 170 VAL B CA 1
ATOM 2996 C C . VAL B 1 170 ? 17.281 -11.594 -12.422 1 91.12 170 VAL B C 1
ATOM 2998 O O . VAL B 1 170 ? 16.281 -11.109 -11.883 1 91.12 170 VAL B O 1
ATOM 3001 N N . ARG B 1 171 ? 17.859 -10.93 -13.359 1 90.25 171 ARG B N 1
ATOM 3002 C CA . ARG B 1 171 ? 17.578 -9.539 -13.68 1 90.25 171 ARG B CA 1
ATOM 3003 C C . ARG B 1 171 ? 16.109 -9.352 -14.062 1 90.25 171 ARG B C 1
ATOM 3005 O O . ARG B 1 171 ? 15.414 -8.5 -13.492 1 90.25 171 ARG B O 1
ATOM 3012 N N . PRO B 1 172 ? 15.602 -10.164 -14.938 1 83.44 172 PRO B N 1
ATOM 3013 C CA . PRO B 1 172 ? 14.195 -9.961 -15.289 1 83.44 172 PRO B CA 1
ATOM 3014 C C . PRO B 1 172 ? 13.25 -10.203 -14.117 1 83.44 172 PRO B C 1
ATOM 3016 O O . PRO B 1 172 ? 12.258 -9.477 -13.961 1 83.44 172 PRO B O 1
ATOM 3019 N N . ALA B 1 173 ? 13.562 -11.164 -13.359 1 82.31 173 ALA B N 1
ATOM 3020 C CA . ALA B 1 173 ? 12.727 -11.492 -12.211 1 82.31 173 ALA B CA 1
ATOM 3021 C C . ALA B 1 173 ? 12.758 -10.383 -11.164 1 82.31 173 ALA B C 1
ATOM 3023 O O . ALA B 1 173 ? 11.734 -10.047 -10.57 1 82.31 173 ALA B O 1
ATOM 3024 N N . ALA B 1 174 ? 13.898 -9.883 -10.984 1 85.31 174 ALA B N 1
ATOM 3025 C CA . ALA B 1 174 ? 14.062 -8.828 -9.984 1 85.31 174 ALA B CA 1
ATOM 3026 C C . ALA B 1 174 ? 13.391 -7.535 -10.438 1 85.31 174 ALA B C 1
ATOM 3028 O O . ALA B 1 174 ? 12.922 -6.754 -9.609 1 85.31 174 ALA B O 1
ATOM 3029 N N . SER B 1 175 ? 13.344 -7.301 -11.703 1 87.56 175 SER B N 1
ATOM 3030 C CA . SER B 1 175 ? 12.688 -6.121 -12.258 1 87.56 175 SER B CA 1
ATOM 3031 C C . SER B 1 175 ? 11.203 -6.094 -11.906 1 87.56 175 SER B C 1
ATOM 3033 O O . SER B 1 175 ? 10.625 -5.02 -11.719 1 87.56 175 SER B O 1
ATOM 3035 N N . ASP B 1 176 ? 10.633 -7.215 -11.711 1 84.81 176 ASP B N 1
ATOM 3036 C CA . ASP B 1 176 ? 9.219 -7.332 -11.383 1 84.81 176 ASP B CA 1
ATOM 3037 C C . ASP B 1 176 ? 8.938 -6.812 -9.977 1 84.81 176 ASP B C 1
ATOM 3039 O O . ASP B 1 176 ? 7.805 -6.434 -9.664 1 84.81 176 ASP B O 1
ATOM 3043 N N . ALA B 1 177 ? 9.953 -6.75 -9.234 1 86 177 ALA B N 1
ATOM 3044 C CA . ALA B 1 177 ? 9.82 -6.25 -7.867 1 86 177 ALA B CA 1
ATOM 3045 C C . ALA B 1 177 ? 9.484 -4.762 -7.859 1 86 177 ALA B C 1
ATOM 3047 O O . ALA B 1 177 ? 9.016 -4.227 -6.848 1 86 177 ALA B O 1
ATOM 3048 N N . LEU B 1 178 ? 9.672 -4.105 -8.992 1 89.31 178 LEU B N 1
ATOM 3049 C CA . LEU B 1 178 ? 9.414 -2.674 -9.078 1 89.31 178 LEU B CA 1
ATOM 3050 C C . LEU B 1 178 ? 7.988 -2.404 -9.555 1 89.31 178 LEU B C 1
ATOM 3052 O O . LEU B 1 178 ? 7.504 -1.273 -9.469 1 89.31 178 LEU B O 1
ATOM 3056 N N . LEU B 1 179 ? 7.281 -3.451 -9.969 1 83.56 179 LEU B N 1
ATOM 3057 C CA . LEU B 1 179 ? 5.992 -3.289 -10.625 1 83.56 179 LEU B CA 1
ATOM 3058 C C . LEU B 1 179 ? 4.949 -2.727 -9.664 1 83.56 179 LEU B C 1
ATOM 3060 O O . LEU B 1 179 ? 4.199 -1.813 -10.016 1 83.56 179 LEU B O 1
ATOM 3064 N N . PRO B 1 180 ? 4.93 -3.123 -8.438 1 75.88 180 PRO B N 1
ATOM 3065 C CA . PRO B 1 180 ? 3.924 -2.584 -7.516 1 75.88 180 PRO B CA 1
ATOM 3066 C C . PRO B 1 180 ? 4.074 -1.08 -7.289 1 75.88 180 PRO B C 1
ATOM 3068 O O . PRO B 1 180 ? 3.086 -0.345 -7.32 1 75.88 180 PRO B O 1
ATOM 3071 N N . GLY B 1 181 ? 5.285 -0.657 -7.09 1 82.44 181 GLY B N 1
ATOM 3072 C CA . GLY B 1 181 ? 5.539 0.767 -6.938 1 82.44 181 GLY B CA 1
ATOM 3073 C C . GLY B 1 181 ? 5.215 1.566 -8.188 1 82.44 181 GLY B C 1
ATOM 3074 O O . GLY B 1 181 ? 4.637 2.65 -8.102 1 82.44 181 GLY B O 1
ATOM 3075 N N . LEU B 1 182 ? 5.566 0.979 -9.344 1 86.5 182 LEU B N 1
ATOM 3076 C CA . LEU B 1 182 ? 5.289 1.638 -10.617 1 86.5 182 LEU B CA 1
ATOM 3077 C C . LEU B 1 182 ? 3.787 1.718 -10.875 1 86.5 182 LEU B C 1
ATOM 3079 O O . LEU B 1 182 ? 3.281 2.752 -11.312 1 86.5 182 LEU B O 1
ATOM 3083 N N . ASP B 1 183 ? 3.121 0.664 -10.594 1 77 183 ASP B N 1
ATOM 3084 C CA . ASP B 1 183 ? 1.676 0.633 -10.797 1 77 183 ASP B CA 1
ATOM 3085 C C . ASP B 1 183 ? 0.972 1.629 -9.875 1 77 183 ASP B C 1
ATOM 3087 O O . ASP B 1 183 ? 0.048 2.326 -10.297 1 77 183 ASP B O 1
ATOM 3091 N N . GLN B 1 184 ? 1.411 1.686 -8.625 1 78.12 184 GLN B N 1
ATOM 3092 C CA . GLN B 1 184 ? 0.864 2.668 -7.699 1 78.12 184 GLN B CA 1
ATOM 3093 C C . GLN B 1 184 ? 1.069 4.09 -8.211 1 78.12 184 GLN B C 1
ATOM 3095 O O . GLN B 1 184 ? 0.166 4.922 -8.125 1 78.12 184 GLN B O 1
ATOM 3100 N N . THR B 1 185 ? 2.199 4.297 -8.75 1 82.06 185 THR B N 1
ATOM 3101 C CA . THR B 1 185 ? 2.531 5.625 -9.25 1 82.06 185 THR B CA 1
ATOM 3102 C C . THR B 1 185 ? 1.721 5.953 -10.5 1 82.06 185 THR B C 1
ATOM 3104 O O . THR B 1 185 ? 1.244 7.078 -10.664 1 82.06 185 THR B O 1
ATOM 3107 N N . ARG B 1 186 ? 1.491 4.949 -11.297 1 79.62 186 ARG B N 1
ATOM 3108 C CA . ARG B 1 186 ? 0.779 5.137 -12.562 1 79.62 186 ARG B CA 1
ATOM 3109 C C . ARG B 1 186 ? -0.694 5.445 -12.312 1 79.62 186 ARG B C 1
ATOM 3111 O O . ARG B 1 186 ? -1.325 6.152 -13.102 1 79.62 186 ARG B O 1
ATOM 3118 N N . THR B 1 187 ? -1.217 5.043 -11.203 1 75 187 THR B N 1
ATOM 3119 C CA . THR B 1 187 ? -2.66 5.145 -11.023 1 75 187 THR B CA 1
ATOM 3120 C C . THR B 1 187 ? -2.996 6.133 -9.914 1 75 187 THR B C 1
ATOM 3122 O O . THR B 1 187 ? -4.16 6.277 -9.531 1 75 187 THR B O 1
ATOM 3125 N N . VAL B 1 188 ? -1.995 6.781 -9.5 1 80.5 188 VAL B N 1
ATOM 3126 C CA . VAL B 1 188 ? -2.197 7.699 -8.383 1 80.5 188 VAL B CA 1
ATOM 3127 C C . VAL B 1 188 ? -3.184 8.789 -8.781 1 80.5 188 VAL B C 1
ATOM 3129 O O . VAL B 1 188 ? -3.117 9.32 -9.898 1 80.5 188 VAL B O 1
ATOM 3132 N N . GLY B 1 189 ? -4.23 9.117 -7.906 1 74.12 189 GLY B N 1
ATOM 3133 C CA . GLY B 1 189 ? -5.176 10.203 -8.133 1 74.12 189 GLY B CA 1
ATOM 3134 C C . GLY B 1 189 ? -6.355 9.789 -8.992 1 74.12 189 GLY B C 1
ATOM 3135 O O . GLY B 1 189 ? -7.379 10.477 -9.023 1 74.12 189 GLY B O 1
ATOM 3136 N N . LEU B 1 190 ? -6.23 8.703 -9.742 1 67.38 190 LEU B N 1
ATOM 3137 C CA . LEU B 1 190 ? -7.324 8.305 -10.617 1 67.38 190 LEU B CA 1
ATOM 3138 C C . LEU B 1 190 ? -8.305 7.395 -9.883 1 67.38 190 LEU B C 1
ATOM 3140 O O . LEU B 1 190 ? -9.523 7.594 -9.961 1 67.38 190 LEU B O 1
ATOM 3144 N N . VAL B 1 191 ? -7.75 6.484 -9.219 1 66.38 191 VAL B N 1
ATOM 3145 C CA . VAL B 1 191 ? -8.633 5.473 -8.648 1 66.38 191 VAL B CA 1
ATOM 3146 C C . VAL B 1 191 ? -8.469 5.441 -7.133 1 66.38 191 VAL B C 1
ATOM 3148 O O . VAL B 1 191 ? -9.438 5.184 -6.406 1 66.38 191 VAL B O 1
ATOM 3151 N N . THR B 1 192 ? -7.258 5.801 -6.805 1 71.5 192 THR B N 1
ATOM 3152 C CA . THR B 1 192 ? -6.938 5.719 -5.383 1 71.5 192 THR B CA 1
ATOM 3153 C C . THR B 1 192 ? -6.172 6.961 -4.93 1 71.5 192 THR B C 1
ATOM 3155 O O . THR B 1 192 ? -5.383 7.52 -5.691 1 71.5 192 THR B O 1
ATOM 3158 N N . LEU B 1 193 ? -6.652 7.43 -3.85 1 78.19 193 LEU B N 1
ATOM 3159 C CA . LEU B 1 193 ? -5.855 8.477 -3.219 1 78.19 193 LEU B CA 1
ATOM 3160 C C . LEU B 1 193 ? -4.852 7.883 -2.238 1 78.19 193 LEU B C 1
ATOM 3162 O O . LEU B 1 193 ? -5.23 7.156 -1.318 1 78.19 193 LEU B O 1
ATOM 3166 N N . PRO B 1 194 ? -3.613 8.211 -2.496 1 82.5 194 PRO B N 1
ATOM 3167 C CA . PRO B 1 194 ? -2.57 7.621 -1.65 1 82.5 194 PRO B CA 1
ATOM 3168 C C . PRO B 1 194 ? -2.668 8.07 -0.195 1 82.5 194 PRO B C 1
ATOM 3170 O O . PRO B 1 194 ? -3.191 9.156 0.086 1 82.5 194 PRO B O 1
ATOM 3173 N N . GLY B 1 195 ? -2.143 7.305 0.625 1 83.69 195 GLY B N 1
ATOM 3174 C CA . GLY B 1 195 ? -2.295 7.5 2.059 1 83.69 195 GLY B CA 1
ATOM 3175 C C . GLY B 1 195 ? -1.711 8.812 2.547 1 83.69 195 GLY B C 1
ATOM 3176 O O . GLY B 1 195 ? -2.338 9.523 3.336 1 83.69 195 GLY B O 1
ATOM 3177 N N . ALA B 1 196 ? -0.551 9.117 2.031 1 86.62 196 ALA B N 1
ATOM 3178 C CA . ALA B 1 196 ? 0.082 10.352 2.492 1 86.62 196 ALA B CA 1
ATOM 3179 C C . ALA B 1 196 ? -0.705 11.57 2.033 1 86.62 196 ALA B C 1
ATOM 3181 O O . ALA B 1 196 ? -0.805 12.562 2.762 1 86.62 196 ALA B O 1
ATOM 3182 N N . PHE B 1 197 ? -1.205 11.508 0.865 1 88.12 197 PHE B N 1
ATOM 3183 C CA . PHE B 1 197 ? -2.041 12.586 0.344 1 88.12 197 PHE B CA 1
ATOM 3184 C C . PHE B 1 197 ? -3.268 12.789 1.227 1 88.12 197 PHE B C 1
ATOM 3186 O O . PHE B 1 197 ? -3.557 13.914 1.642 1 88.12 197 PHE B O 1
ATOM 3193 N N . VAL B 1 198 ? -3.83 11.75 1.57 1 86.69 198 VAL B N 1
ATOM 3194 C CA . VAL B 1 198 ? -5.023 11.758 2.406 1 86.69 198 VAL B CA 1
ATOM 3195 C C . VAL B 1 198 ? -4.676 12.273 3.801 1 86.69 198 VAL B C 1
ATOM 3197 O O . VAL B 1 198 ? -5.371 13.133 4.344 1 86.69 198 VAL B O 1
ATOM 3200 N N . GLY B 1 199 ? -3.639 11.805 4.289 1 87.75 199 GLY B N 1
ATOM 3201 C CA . GLY B 1 199 ? -3.211 12.227 5.609 1 87.75 199 GLY B CA 1
ATOM 3202 C C . GLY B 1 199 ? -2.924 13.711 5.695 1 87.75 199 GLY B C 1
ATOM 3203 O O . GLY B 1 199 ? -3.309 14.375 6.664 1 87.75 199 GLY B O 1
ATOM 3204 N N . MET B 1 200 ? -2.301 14.188 4.719 1 87.81 200 MET B N 1
ATOM 3205 C CA . MET B 1 200 ? -1.995 15.617 4.676 1 87.81 200 MET B CA 1
ATOM 3206 C C . MET B 1 200 ? -3.275 16.453 4.668 1 87.81 200 MET B C 1
ATOM 3208 O O . MET B 1 200 ? -3.367 17.469 5.359 1 87.81 200 MET B O 1
ATOM 3212 N N . LEU B 1 201 ? -4.195 16.047 3.902 1 86.19 201 LEU B N 1
ATOM 3213 C CA . LEU B 1 201 ? -5.465 16.766 3.82 1 86.19 201 LEU B CA 1
ATOM 3214 C C . LEU B 1 201 ? -6.195 16.734 5.16 1 86.19 201 LEU B C 1
ATOM 3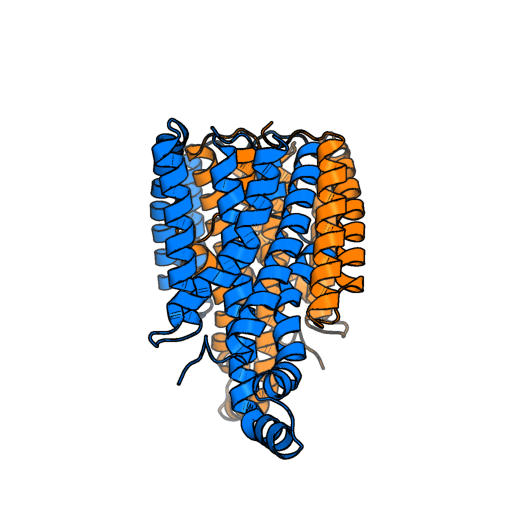216 O O . LEU B 1 201 ? -6.691 17.75 5.629 1 86.19 201 LEU B O 1
ATOM 3220 N N . LEU B 1 202 ? -6.164 15.633 5.75 1 84.94 202 LEU B N 1
ATOM 3221 C CA . LEU B 1 202 ? -6.836 15.469 7.035 1 84.94 202 LEU B CA 1
ATOM 3222 C C . LEU B 1 202 ? -6.082 16.203 8.141 1 84.94 202 LEU B C 1
ATOM 3224 O O . LEU B 1 202 ? -6.672 16.594 9.148 1 84.94 202 LEU B O 1
ATOM 3228 N N . GLY B 1 203 ? -4.805 16.328 7.898 1 84.25 203 GLY B N 1
ATOM 3229 C CA . GLY B 1 203 ? -3.979 17.062 8.844 1 84.25 203 GLY B CA 1
ATOM 3230 C C . GLY B 1 203 ? -4.09 18.562 8.695 1 84.25 203 GLY B C 1
ATOM 3231 O O . GLY B 1 203 ? -3.527 19.312 9.5 1 84.25 203 GLY B O 1
ATOM 3232 N N . GLY B 1 204 ? -4.773 19.047 7.66 1 83.25 204 GLY B N 1
ATOM 3233 C CA . GLY B 1 204 ? -5.027 20.469 7.516 1 83.25 204 GLY B CA 1
ATOM 3234 C C . GLY B 1 204 ? -4.23 21.109 6.398 1 83.25 204 GLY B C 1
ATOM 3235 O O . GLY B 1 204 ? -4.336 22.328 6.16 1 83.25 204 GLY B O 1
ATOM 3236 N N . ALA B 1 205 ? -3.506 20.359 5.719 1 87.12 205 ALA B N 1
ATOM 3237 C CA . ALA B 1 205 ? -2.725 20.906 4.613 1 87.12 205 ALA B CA 1
ATOM 3238 C C . ALA B 1 205 ? -3.615 21.234 3.418 1 87.12 205 ALA B C 1
ATOM 3240 O O . ALA B 1 205 ? -4.711 20.688 3.285 1 87.12 205 ALA B O 1
ATOM 3241 N N . SER B 1 206 ? -3.174 22.203 2.59 1 89.12 206 SER B N 1
ATOM 3242 C CA . SER B 1 206 ? -3.881 22.5 1.345 1 89.12 206 SER B CA 1
ATOM 3243 C C . SER B 1 206 ? -3.725 21.359 0.347 1 89.12 206 SER B C 1
ATOM 3245 O O . SER B 1 206 ? -2.781 20.562 0.44 1 89.12 206 SER B O 1
ATOM 3247 N N . PRO B 1 207 ? -4.648 21.25 -0.572 1 89.12 207 PRO B N 1
ATOM 3248 C CA . PRO B 1 207 ? -4.559 20.188 -1.577 1 89.12 207 PRO B CA 1
ATOM 3249 C C . PRO B 1 207 ? -3.262 20.25 -2.383 1 89.12 207 PRO B C 1
ATOM 3251 O O . PRO B 1 207 ? -2.674 19.219 -2.693 1 89.12 207 PRO B O 1
ATOM 3254 N N . VAL B 1 208 ? -2.811 21.406 -2.641 1 89.44 208 VAL B N 1
ATOM 3255 C CA . VAL B 1 208 ? -1.595 21.562 -3.434 1 89.44 208 VAL B CA 1
ATOM 3256 C C . VAL B 1 208 ? -0.389 21.078 -2.631 1 89.44 208 VAL B C 1
ATOM 3258 O O . VAL B 1 208 ? 0.488 20.391 -3.168 1 89.44 208 VAL B O 1
ATOM 3261 N N . GLU B 1 209 ? -0.399 21.391 -1.386 1 90.31 209 GLU B N 1
ATOM 3262 C CA . GLU B 1 209 ? 0.673 20.906 -0.52 1 90.31 209 GLU B CA 1
ATOM 3263 C C . GLU B 1 209 ? 0.646 19.375 -0.402 1 90.31 209 GLU B C 1
ATOM 3265 O O . GLU B 1 209 ? 1.693 18.734 -0.44 1 90.31 209 GLU B O 1
ATOM 3270 N N . ALA B 1 210 ? -0.532 18.875 -0.232 1 90.5 210 ALA B N 1
ATOM 3271 C CA . ALA B 1 210 ? -0.696 17.422 -0.145 1 90.5 210 ALA B CA 1
ATOM 3272 C C . ALA B 1 210 ? -0.198 16.734 -1.413 1 90.5 210 ALA B C 1
ATOM 3274 O O . ALA B 1 210 ? 0.483 15.719 -1.346 1 90.5 210 ALA B O 1
ATOM 3275 N N . GLY B 1 211 ? -0.553 17.312 -2.537 1 90.31 211 GLY B N 1
ATOM 3276 C CA . GLY B 1 211 ? -0.118 16.766 -3.811 1 90.31 211 GLY B CA 1
ATOM 3277 C C . GLY B 1 211 ? 1.387 16.812 -3.994 1 90.31 211 GLY B C 1
ATOM 3278 O O . GLY B 1 211 ? 1.982 15.844 -4.488 1 90.31 211 GLY B O 1
ATOM 3279 N N . ALA B 1 212 ? 1.956 17.859 -3.594 1 91.12 212 ALA B N 1
ATOM 3280 C CA . ALA B 1 212 ? 3.4 18.016 -3.736 1 91.12 212 ALA B CA 1
ATOM 3281 C C . ALA B 1 212 ? 4.152 17 -2.873 1 91.12 212 ALA B C 1
ATOM 3283 O O . ALA B 1 212 ? 5.098 16.359 -3.338 1 91.12 212 ALA B O 1
ATOM 3284 N N . VAL B 1 213 ? 3.715 16.875 -1.696 1 87.94 213 VAL B N 1
ATOM 3285 C CA . VAL B 1 213 ? 4.371 15.961 -0.775 1 87.94 213 VAL B CA 1
ATOM 3286 C C . VAL B 1 213 ? 4.172 14.523 -1.251 1 87.94 213 VAL B C 1
ATOM 3288 O O . VAL B 1 213 ? 5.098 13.703 -1.187 1 87.94 213 VAL B O 1
ATOM 3291 N N . GLN B 1 214 ? 3 14.273 -1.702 1 91.06 214 GLN B N 1
ATOM 3292 C CA . GLN B 1 214 ? 2.74 12.938 -2.221 1 91.06 214 GLN B CA 1
ATOM 3293 C C . GLN B 1 214 ? 3.629 12.633 -3.424 1 91.06 214 GLN B C 1
ATOM 3295 O O . GLN B 1 214 ? 4.152 11.523 -3.551 1 91.06 214 GLN B O 1
ATOM 3300 N N . LEU B 1 215 ? 3.689 13.57 -4.285 1 91.94 215 LEU B N 1
ATOM 3301 C CA . LEU B 1 215 ? 4.559 13.375 -5.441 1 91.94 215 LEU B CA 1
ATOM 3302 C C . LEU B 1 215 ? 5.992 13.102 -5.004 1 91.94 215 LEU B C 1
ATOM 3304 O O . LEU B 1 215 ? 6.652 12.219 -5.555 1 91.94 215 LEU B O 1
ATOM 3308 N N . PHE B 1 216 ? 6.379 13.844 -4.078 1 91.06 216 PHE B N 1
ATOM 3309 C CA . PHE B 1 216 ? 7.715 13.641 -3.535 1 91.06 216 PHE B CA 1
ATOM 3310 C C . PHE B 1 216 ? 7.867 12.227 -2.996 1 91.06 216 PHE B C 1
ATOM 3312 O O . PHE B 1 216 ? 8.867 11.555 -3.275 1 91.06 216 PHE B O 1
ATOM 3319 N N . VAL B 1 217 ? 6.969 11.781 -2.227 1 89.94 217 VAL B N 1
ATOM 3320 C CA . VAL B 1 217 ? 7.023 10.453 -1.623 1 89.94 217 VAL B CA 1
ATOM 3321 C C . VAL B 1 217 ? 7.094 9.391 -2.717 1 89.94 217 VAL B C 1
ATOM 3323 O O . VAL B 1 217 ? 7.926 8.484 -2.658 1 89.94 217 VAL B O 1
ATOM 3326 N N . LEU B 1 218 ? 6.281 9.516 -3.719 1 92.06 218 LEU B N 1
ATOM 3327 C CA . LEU B 1 218 ? 6.234 8.523 -4.789 1 92.06 218 LEU B CA 1
ATOM 3328 C C . LEU B 1 218 ? 7.566 8.469 -5.531 1 92.06 218 LEU B C 1
ATOM 3330 O O . LEU B 1 218 ? 8.109 7.383 -5.758 1 92.06 218 LEU B O 1
ATOM 3334 N N . VAL B 1 219 ? 8.039 9.594 -5.875 1 93.94 219 VAL B N 1
ATOM 3335 C CA . VAL B 1 219 ? 9.281 9.656 -6.637 1 93.94 219 VAL B CA 1
ATOM 3336 C C . VAL B 1 219 ? 10.445 9.172 -5.781 1 93.94 219 VAL B C 1
ATOM 3338 O O . VAL B 1 219 ? 11.297 8.414 -6.25 1 93.94 219 VAL B O 1
ATOM 3341 N N . ALA B 1 220 ? 10.5 9.633 -4.57 1 94 220 ALA B N 1
ATOM 3342 C CA . ALA B 1 220 ? 11.539 9.188 -3.65 1 94 220 ALA B CA 1
ATOM 3343 C C . ALA B 1 220 ? 11.5 7.672 -3.465 1 94 220 ALA B C 1
ATOM 3345 O O . ALA B 1 220 ? 12.539 7.012 -3.459 1 94 220 ALA B O 1
ATOM 3346 N N . LEU B 1 221 ? 10.328 7.176 -3.311 1 93.12 221 LEU B N 1
ATOM 3347 C CA . LEU B 1 221 ? 10.18 5.734 -3.143 1 93.12 221 LEU B CA 1
ATOM 3348 C C . LEU B 1 221 ? 10.656 4.992 -4.387 1 93.12 221 LEU B C 1
ATOM 3350 O O . LEU B 1 221 ? 11.281 3.932 -4.281 1 93.12 221 LEU B O 1
ATOM 3354 N N . MET B 1 222 ? 10.32 5.512 -5.516 1 94.69 222 MET B N 1
ATOM 3355 C CA . MET B 1 222 ? 10.797 4.875 -6.738 1 94.69 222 MET B CA 1
ATOM 3356 C C . MET B 1 222 ? 12.32 4.812 -6.754 1 94.69 222 MET B C 1
ATOM 3358 O O . MET B 1 222 ? 12.906 3.783 -7.102 1 94.69 222 MET B O 1
ATOM 3362 N N . ALA B 1 223 ? 12.938 5.871 -6.387 1 96.12 223 ALA B N 1
ATOM 3363 C CA . ALA B 1 223 ? 14.398 5.918 -6.332 1 96.12 223 ALA B CA 1
ATOM 3364 C C . ALA B 1 223 ? 14.945 4.918 -5.32 1 96.12 223 ALA B C 1
ATOM 3366 O O . ALA B 1 223 ? 15.875 4.168 -5.617 1 96.12 223 ALA B O 1
ATOM 3367 N N . VAL B 1 224 ? 14.344 4.934 -4.191 1 96.38 224 VAL B N 1
ATOM 3368 C CA . VAL B 1 224 ? 14.781 4.059 -3.107 1 96.38 224 VAL B CA 1
ATOM 3369 C C . VAL B 1 224 ? 14.602 2.6 -3.518 1 96.38 224 VAL B C 1
ATOM 3371 O O . VAL B 1 224 ? 15.492 1.773 -3.303 1 96.38 224 VAL B O 1
ATOM 3374 N N . GLN B 1 225 ? 13.547 2.297 -4.102 1 95.69 225 GLN B N 1
ATOM 3375 C CA . GLN B 1 225 ? 13.219 0.918 -4.449 1 95.69 225 GLN B CA 1
ATOM 3376 C C . GLN B 1 225 ? 14.109 0.404 -5.574 1 95.69 225 GLN B C 1
ATOM 3378 O O . GLN B 1 225 ? 14.555 -0.745 -5.543 1 95.69 225 GLN B O 1
ATOM 3383 N N . VAL B 1 226 ? 14.32 1.228 -6.551 1 96.38 226 VAL B N 1
ATOM 3384 C CA . VAL B 1 226 ? 15.172 0.814 -7.656 1 96.38 226 VAL B CA 1
ATOM 3385 C C . VAL B 1 226 ? 16.578 0.503 -7.137 1 96.38 226 VAL B C 1
ATOM 3387 O O . VAL B 1 226 ? 17.188 -0.498 -7.523 1 96.38 226 VAL B O 1
ATOM 3390 N N . VAL B 1 227 ? 17.094 1.326 -6.293 1 97.31 227 VAL B N 1
ATOM 3391 C CA . VAL B 1 227 ? 18.422 1.121 -5.727 1 97.31 227 VAL B CA 1
ATOM 3392 C C . VAL B 1 227 ? 18.438 -0.149 -4.879 1 97.31 227 VAL B C 1
ATOM 3394 O O . VAL B 1 227 ? 19.375 -0.938 -4.945 1 97.31 227 VAL B O 1
ATOM 3397 N N . ALA B 1 228 ? 17.391 -0.282 -4.09 1 97 228 ALA B N 1
ATOM 3398 C CA . ALA B 1 228 ? 17.297 -1.464 -3.236 1 97 228 ALA B CA 1
ATOM 3399 C C . ALA B 1 228 ? 17.281 -2.742 -4.07 1 97 228 ALA B C 1
ATOM 3401 O O . ALA B 1 228 ? 18 -3.695 -3.771 1 97 228 ALA B O 1
ATOM 3402 N N . VAL B 1 229 ? 16.516 -2.764 -5.102 1 96.19 229 VAL B N 1
ATOM 3403 C CA . VAL B 1 229 ? 16.406 -3.941 -5.953 1 96.19 229 VAL B CA 1
ATOM 3404 C C . VAL B 1 229 ? 17.734 -4.203 -6.656 1 96.19 229 VAL B C 1
ATOM 3406 O O . VAL B 1 229 ? 18.203 -5.34 -6.715 1 96.19 229 VAL B O 1
ATOM 3409 N N . ALA B 1 230 ? 18.328 -3.17 -7.195 1 96 230 ALA B N 1
ATOM 3410 C CA . ALA B 1 230 ? 19.625 -3.318 -7.863 1 96 230 ALA B CA 1
ATOM 3411 C C . ALA B 1 230 ? 20.672 -3.883 -6.91 1 96 230 ALA B C 1
ATOM 3413 O O . ALA B 1 230 ? 21.438 -4.766 -7.285 1 96 230 ALA B O 1
ATOM 3414 N N . THR B 1 231 ? 20.688 -3.379 -5.734 1 97.06 231 THR B N 1
ATOM 3415 C CA . THR B 1 231 ? 21.688 -3.781 -4.75 1 97.06 231 THR B CA 1
ATOM 3416 C C . THR B 1 231 ? 21.453 -5.219 -4.293 1 97.06 231 THR B C 1
ATOM 3418 O O . THR B 1 231 ? 22.391 -6 -4.172 1 97.06 231 THR B O 1
ATOM 3421 N N . VAL B 1 232 ? 20.203 -5.543 -4.035 1 96.38 232 VAL B N 1
ATOM 3422 C CA . VAL B 1 232 ? 19.922 -6.898 -3.566 1 96.38 232 VAL B CA 1
ATOM 3423 C C . VAL B 1 232 ? 20.219 -7.898 -4.684 1 96.38 232 VAL B C 1
ATOM 3425 O O . VAL B 1 232 ? 20.703 -9.008 -4.422 1 96.38 232 VAL B O 1
ATOM 3428 N N . LEU B 1 233 ? 19.938 -7.523 -5.844 1 94.69 233 LEU B N 1
ATOM 3429 C CA . LEU B 1 233 ? 20.266 -8.359 -6.992 1 94.69 233 LEU B CA 1
ATOM 3430 C C . LEU B 1 233 ? 21.766 -8.641 -7.055 1 94.69 233 LEU B C 1
ATOM 3432 O O . LEU B 1 233 ? 22.172 -9.773 -7.32 1 94.69 233 LEU B O 1
ATOM 3436 N N . GLU B 1 234 ? 22.5 -7.637 -6.883 1 95.06 234 GLU B N 1
ATOM 3437 C CA . GLU B 1 234 ? 23.953 -7.785 -6.891 1 95.06 234 GLU B CA 1
ATOM 3438 C C . GLU B 1 234 ? 24.422 -8.711 -5.773 1 95.06 234 GLU B C 1
ATOM 3440 O O . GLU B 1 234 ? 25.312 -9.539 -5.977 1 95.06 234 GLU B O 1
ATOM 3445 N N . LEU B 1 235 ? 23.859 -8.602 -4.648 1 96.06 235 LEU B N 1
ATOM 3446 C CA . LEU B 1 235 ? 24.234 -9.43 -3.512 1 96.06 235 LEU B CA 1
ATOM 3447 C C . LEU B 1 235 ? 23.891 -10.891 -3.77 1 96.06 235 LEU B C 1
ATOM 3449 O O . LEU B 1 235 ? 24.672 -11.789 -3.434 1 96.06 235 LEU B O 1
ATOM 3453 N N . VAL B 1 236 ? 22.75 -11.094 -4.324 1 94.75 236 VAL B N 1
ATOM 3454 C CA . VAL B 1 236 ? 22.312 -12.453 -4.637 1 94.75 236 VAL B CA 1
ATOM 3455 C C . VAL B 1 236 ? 23.203 -13.047 -5.723 1 94.75 236 VAL B C 1
ATOM 3457 O O . VAL B 1 236 ? 23.641 -14.195 -5.625 1 94.75 236 VAL B O 1
ATOM 3460 N N . ALA B 1 237 ? 23.453 -12.281 -6.699 1 93.25 237 ALA B N 1
ATOM 3461 C CA . ALA B 1 237 ? 24.281 -12.742 -7.809 1 93.25 237 ALA B CA 1
ATOM 3462 C C . ALA B 1 237 ? 25.688 -13.094 -7.332 1 93.25 237 ALA B C 1
ATOM 3464 O O . ALA B 1 237 ? 26.312 -14.016 -7.855 1 93.25 237 ALA B O 1
ATOM 3465 N N . ARG B 1 238 ? 26.172 -12.383 -6.355 1 94.5 238 ARG B N 1
ATOM 3466 C CA . ARG B 1 238 ? 27.5 -12.617 -5.824 1 94.5 238 ARG B CA 1
ATOM 3467 C C . ARG B 1 238 ? 27.5 -13.742 -4.797 1 94.5 238 ARG B C 1
ATOM 3469 O O . ARG B 1 238 ? 28.547 -14.148 -4.293 1 94.5 238 ARG B O 1
ATOM 3476 N N . GLY B 1 239 ? 26.344 -14.188 -4.438 1 92.88 239 GLY B N 1
ATOM 3477 C CA . GLY B 1 239 ? 26.234 -15.289 -3.5 1 92.88 239 GLY B CA 1
ATOM 3478 C C . GLY B 1 239 ? 26.359 -14.859 -2.051 1 92.88 239 GLY B C 1
ATOM 3479 O O . GLY B 1 239 ? 26.594 -15.688 -1.168 1 92.88 239 GLY B O 1
ATOM 3480 N N . ARG B 1 240 ? 26.25 -13.633 -1.842 1 94.19 240 ARG B N 1
ATOM 3481 C CA . ARG B 1 240 ? 26.328 -13.133 -0.476 1 94.19 240 ARG B CA 1
ATOM 3482 C C . ARG B 1 240 ? 25.016 -13.32 0.266 1 94.19 240 ARG B C 1
ATOM 3484 O O . ARG B 1 240 ? 25 -13.57 1.473 1 94.19 240 ARG B O 1
ATOM 3491 N N . LEU B 1 241 ? 23.938 -13.164 -0.406 1 91.31 241 LEU B N 1
ATOM 3492 C CA . LEU B 1 241 ? 22.594 -13.438 0.103 1 91.31 241 LEU B CA 1
ATOM 3493 C C . LEU B 1 241 ? 22.016 -14.695 -0.539 1 91.31 241 LEU B C 1
ATOM 3495 O O . LEU B 1 241 ? 21.781 -14.727 -1.748 1 91.31 241 LEU B O 1
ATOM 3499 N N . HIS B 1 242 ? 21.906 -15.641 0.253 1 89.12 242 HIS B N 1
ATOM 3500 C CA . HIS B 1 242 ? 21.484 -16.938 -0.284 1 89.12 242 HIS B CA 1
ATOM 3501 C C . HIS B 1 242 ? 20.672 -17.719 0.742 1 89.12 242 HIS B C 1
ATOM 3503 O O . HIS B 1 242 ? 20.531 -17.281 1.891 1 89.12 242 HIS B O 1
ATOM 3509 N N . ARG B 1 243 ? 19.953 -18.75 0.323 1 88.94 243 ARG B N 1
ATOM 3510 C CA . ARG B 1 243 ? 19.141 -19.578 1.204 1 88.94 243 ARG B CA 1
ATOM 3511 C C . ARG B 1 243 ? 19.875 -20.859 1.585 1 88.94 243 ARG B C 1
ATOM 3513 O O . ARG B 1 243 ? 19.5 -21.547 2.539 1 88.94 243 ARG B O 1
ATOM 3520 N N . GLU B 1 244 ? 20.734 -21.359 0.896 1 73.06 244 GLU B N 1
ATOM 3521 C CA . GLU B 1 244 ? 21.453 -22.594 1.18 1 73.06 244 GLU B CA 1
ATOM 3522 C C . GLU B 1 244 ? 22.781 -22.312 1.861 1 73.06 244 GLU B C 1
ATOM 3524 O O . GLU B 1 244 ? 23.359 -21.234 1.703 1 73.06 244 GLU B O 1
#

Foldseek 3Di:
DQDDPDVVVVVVLVVVLQVVLVVCVVVVVPCSVVSNVVSVVCVVVVVVVVVQLVPQLQDLVSVVVVLVVLLVVLLQVLLVLLAPDPLSNLLSVLLCQQQVVLLVVCPVVVVDDSRGSRSVVLSNLLSVLLSQLLNQLRNQLQVQCVVVVVQLVVCVVVPDDQLVSSLVRSVVRSVVSLVVLVVCVVCDPPPDDDDQLVVCVSVPHDNVVSVVVVVVSSVSSSRSSVSSSVSSSSCVSVVSRHHD/DQDDPDVVVVVVLVVVQQVVLVVCVVVVVPCSVVSNVVSVVCVVVCVVVVVQLVPQLQDLVSVVVVLVVLLVVLLQVLLVLLAPDPLSNLLSVLLCQQQVVLLVVCPVVVVDDSRGSRSVVLSNLLSVLLSQLLNQLRNQLQVQCVVVVVQLVVCVVVPDDQLVSSLVRSVVSSVVSLVVLVVCVVCDPPPDDDDQLVVCVSVPHDNVVSVVVVVVSSVSSSRSSVSSSVSSSSCVSVVSRHHD

Radius of gyration: 22.86 Å; Cα contacts (8 Å, |Δi|>4): 838; chains: 2; bounding box: 60×60×45 Å

Nearest PDB structures (foldseek):
  8yna-assembly1_R  TM=3.144E-01  e=1.710E+00  Homo sapiens
  8yna-assembly1_R  TM=3.159E-01  e=1.459E+00  Homo sapiens

Sequence (488 aa):
MLLPVSPALGVVLAVLLVFAAAVAARAGLGRSREILVAGVRAAVQLAAVSLLIGWVARYLAPLLGFVVLMFAVAAWTAGRRITRNSTWWWAAVPIAAGALPVVGLLLVTGLVPVRGLALIPVAGILIGGALTATVLGGRRALDELTTRYGEVEAGMALGMLDRDARLEIVRPAASDALLPGLDQTRTVGLVTLPGAFVGMLLGGASPVEAGAVQLFVLVALMAVQVVAVATVLELVARGRLHREMLLPVSPALGVVLAVLLVFAAAVAARAGLGRSREILVAGVRAAVQLAAVSLLIGWVARYLAPLLGFVVLMFAVAAWTAGRRITRNSTWWWAAVPIAAGALPVVGLLLVTGLVPVRGLALIPVAGILIGGALTATVLGGRRALDELTTRYGEVEAGMALGMLDRDARLEIVRPAASDALLPGLDQTRTVGLVTLPGAFVGMLLGGASPVEAGAVQLFVLVALMAVQVVAVATVLELVARGRLHRE